Protein 5MW8 (pdb70)

Radius of gyration: 21.68 Å; Cα contacts (8 Å, |Δi|>4): 718; chains: 1; bounding box: 50×46×66 Å

InterPro domains:
  IPR009286 Inositol-pentakisphosphate 2-kinase [PF06090] (13-455)
  IPR009286 Inositol-pentakisphosphate 2-kinase [PTHR14456] (4-467)
  IPR043001 Inositol-pentakisphosphate 2-kinase, N-terminal lobe [G3DSA:3.30.200.110] (2-126)

Foldseek 3Di:
DADLVQWAWQDDDQFWGWIAGPPAQKIWIFGWAAPPDDLVVVQLLLVLLLLCQVFAVCQLQNVQQAWFADKDFADLVSLVSNQVVHVVVDDPVSVRIGTPRPNRITTMTGRLQAVVFKKKKKKFQLFAQAQADAPLDPFVLSQAAPLQQLLQVVCCVVVLFVDRFLADSLLCQFLDLVSLLVNVVSCQVGVRPGIWMHINSHTDGDSDQQSVCVVQCCPQCVPDDDHSVRSVSQVSNVVSVLQLDFPPQDDDGLAPDDRDDDSDHPSNCNGHRPGGSSNSLNRLLCLQNQPLSGLVVLLVLLVVVCVVPVVCCVVVQQVDPCHNVVNVLLSPSDPDDPPDNSVSSSSLSSNQSSVQSSRKMKMKMWTADCDFDDGSGTIDMDIHIGRRNGHHSVCSVVSVVVSVVSSVVSVVVD

Structure (mmCIF, N/CA/C/O backbone):
data_5MW8
#
_entry.id   5MW8
#
_cell.length_a   60.162
_cell.length_b   71.495
_cell.length_c   61.197
_cell.angle_alpha   90.00
_cell.angle_beta   111.37
_cell.angle_gamma   90.00
#
_symmetry.space_group_name_H-M   'P 1 21 1'
#
loop_
_entity.id
_entity.type
_entity.pdbx_description
1 polymer 'Inositol-pentakisphosphate 2-kinase'
2 non-polymer "ADENOSINE-5'-TRIPHOSPHATE"
3 non-polymer MYO-INOSITOL-(1,3,4,5,6)-PENTAKISPHOSPHATE
4 non-polymer 'ZINC ION'
5 non-polymer 'MAGNESIUM ION'
6 non-polymer 'ACETATE ION'
7 water water
#
loop_
_atom_site.group_PDB
_atom_site.id
_atom_site.type_symbol
_atom_site.label_atom_id
_atom_site.label_alt_id
_atom_site.label_comp_id
_atom_site.label_asym_id
_atom_site.label_entity_id
_atom_site.label_seq_id
_atom_site.pdbx_PDB_ins_code
_atom_site.Cartn_x
_atom_site.Cartn_y
_atom_site.Cartn_z
_atom_site.occupancy
_atom_site.B_iso_or_equiv
_atom_site.auth_seq_id
_atom_site.auth_comp_id
_atom_site.auth_asym_id
_atom_site.auth_atom_id
_atom_site.pdbx_PDB_model_num
ATOM 1 N N . LYS A 1 8 ? -21.175 -1.951 31.686 1.00 89.41 5 LYS A N 1
ATOM 2 C CA . LYS A 1 8 ? -21.430 -0.512 31.354 1.00 90.10 5 LYS A CA 1
ATOM 3 C C . LYS A 1 8 ? -20.142 0.312 31.404 1.00 90.88 5 LYS A C 1
ATOM 4 O O . LYS A 1 8 ? -19.172 -0.071 32.067 1.00 88.54 5 LYS A O 1
ATOM 10 N N . MET A 1 9 ? -20.162 1.451 30.713 1.00 91.83 6 MET A N 1
ATOM 11 C CA . MET A 1 9 ? -18.963 2.257 30.455 1.00 93.03 6 MET A CA 1
ATOM 12 C C . MET A 1 9 ? -18.809 3.404 31.458 1.00 91.38 6 MET A C 1
ATOM 13 O O . MET A 1 9 ? -19.773 4.118 31.739 1.00 89.63 6 MET A O 1
ATOM 18 N N . ASP A 1 10 ? -17.586 3.578 31.968 1.00 91.63 7 ASP A N 1
ATOM 19 C CA . ASP A 1 10 ? -17.259 4.598 32.968 1.00 93.88 7 ASP A CA 1
ATOM 20 C C . ASP A 1 10 ? -16.113 5.473 32.450 1.00 93.86 7 ASP A C 1
ATOM 21 O O . ASP A 1 10 ? -15.067 4.951 32.070 1.00 93.12 7 ASP A O 1
ATOM 26 N N . GLU A 1 11 ? -16.319 6.792 32.446 1.00 95.87 8 GLU A N 1
ATOM 27 C CA . GLU A 1 11 ? -15.327 7.763 31.938 1.00 98.61 8 GLU A CA 1
ATOM 28 C C . GLU A 1 11 ? -13.932 7.659 32.571 1.00 97.62 8 GLU A C 1
ATOM 29 O O . GLU A 1 11 ? -12.925 7.818 31.880 1.00 94.95 8 GLU A O 1
ATOM 35 N N . ASN A 1 12 ? -13.889 7.391 33.877 1.00 99.22 9 ASN A N 1
ATOM 36 C CA . ASN A 1 12 ? -12.642 7.387 34.655 1.00 99.23 9 ASN A CA 1
ATOM 37 C C . ASN A 1 12 ? -11.910 6.041 34.683 1.00 97.41 9 ASN A C 1
ATOM 38 O O . ASN A 1 12 ? -10.807 5.957 35.229 1.00 98.27 9 ASN A O 1
ATOM 43 N N . GLU A 1 13 ? -12.510 5.003 34.099 1.00 95.21 10 GLU A N 1
ATOM 44 C CA . GLU A 1 13 ? -11.898 3.668 34.050 1.00 93.95 10 GLU A CA 1
ATOM 45 C C . GLU A 1 13 ? -10.963 3.507 32.835 1.00 90.13 10 GLU A C 1
ATOM 46 O O . GLU A 1 13 ? -10.138 2.587 32.808 1.00 88.64 10 GLU A O 1
ATOM 52 N N . TRP A 1 14 ? -11.102 4.402 31.850 1.00 85.41 11 TRP A N 1
ATOM 53 C CA . TRP A 1 14 ? -10.239 4.449 30.663 1.00 80.61 11 TRP A CA 1
ATOM 54 C C . TRP A 1 14 ? -9.230 5.593 30.750 1.00 76.76 11 TRP A C 1
ATOM 55 O O . TRP A 1 14 ? -9.563 6.687 31.207 1.00 76.89 11 TRP A O 1
ATOM 66 N N . SER A 1 15 ? -8.011 5.334 30.283 1.00 72.61 12 SER A N 1
ATOM 67 C CA . SER A 1 15 ? -6.912 6.296 30.330 1.00 69.65 12 SER A CA 1
ATOM 68 C C . SER A 1 15 ? -6.287 6.452 28.945 1.00 68.14 12 SER A C 1
ATOM 69 O O . SER A 1 15 ? -6.282 5.509 28.157 1.00 69.54 12 SER A O 1
ATOM 72 N N . TYR A 1 16 ? -5.764 7.645 28.660 1.00 65.68 13 TYR A N 1
ATOM 73 C CA . TYR A 1 16 ? -5.043 7.931 27.408 1.00 61.97 13 TYR A CA 1
ATOM 74 C C . TYR A 1 16 ? -3.834 7.014 27.269 1.00 61.00 13 TYR A C 1
ATOM 75 O O . TYR A 1 16 ? -3.082 6.819 28.231 1.00 59.10 13 TYR A O 1
ATOM 84 N N . HIS A 1 17 ? -3.664 6.445 26.077 1.00 59.88 14 HIS A N 1
ATOM 85 C CA . HIS A 1 17 ? -2.534 5.565 25.798 1.00 58.85 14 HIS A CA 1
ATOM 86 C C . HIS A 1 17 ? -1.634 6.129 24.699 1.00 56.53 14 HIS A C 1
ATOM 87 O O . HIS A 1 17 ? -0.427 6.264 24.900 1.00 57.62 14 HIS A O 1
ATOM 94 N N . GLY A 1 18 ? -2.209 6.458 23.547 1.00 53.49 15 GLY A N 1
ATOM 95 C CA . GLY A 1 18 ? -1.436 7.085 22.480 1.00 52.00 15 GLY A CA 1
ATOM 96 C C . GLY A 1 18 ? -2.245 7.481 21.263 1.00 50.95 15 GLY A C 1
ATOM 97 O O . GLY A 1 18 ? -3.458 7.263 21.212 1.00 49.57 15 GLY A O 1
ATOM 98 N N . GLU A 1 19 ? -1.557 8.075 20.288 1.00 50.76 16 GLU A N 1
ATOM 99 C CA . GLU A 1 19 ? -2.155 8.436 19.000 1.00 51.14 16 GLU A CA 1
ATOM 100 C C . GLU A 1 19 ? -1.110 8.641 17.891 1.00 50.37 16 GLU A C 1
ATOM 101 O O . GLU A 1 19 ? 0.051 8.955 18.166 1.00 49.42 16 GLU A O 1
ATOM 107 N N . GLY A 1 20 ? -1.540 8.417 16.649 1.00 49.81 17 GLY A N 1
ATOM 108 C CA . GLY A 1 20 ? -0.867 8.927 15.452 1.00 49.42 17 GLY A CA 1
ATOM 109 C C . GLY A 1 20 ? -1.685 10.108 14.975 1.00 50.18 17 GLY A C 1
ATOM 110 O O . GLY A 1 20 ? -2.236 10.833 15.808 1.00 51.89 17 GLY A O 1
ATOM 111 N N . ASN A 1 21 ? -1.784 10.312 13.658 1.00 49.43 18 ASN A N 1
ATOM 112 C CA . ASN A 1 21 ? -2.684 11.359 13.120 1.00 49.61 18 ASN A CA 1
ATOM 113 C C . ASN A 1 21 ? -3.962 10.839 12.459 1.00 49.33 18 ASN A C 1
ATOM 114 O O . ASN A 1 21 ? -4.753 11.639 11.974 1.00 50.49 18 ASN A O 1
ATOM 119 N N . LYS A 1 22 ? -4.170 9.522 12.440 1.00 51.04 19 LYS A N 1
ATOM 120 C CA . LYS A 1 22 ? -5.459 8.949 12.027 1.00 53.09 19 LYS A CA 1
ATOM 121 C C . LYS A 1 22 ? -6.338 8.539 13.204 1.00 54.11 19 LYS A C 1
ATOM 122 O O . LYS A 1 22 ? -7.561 8.692 13.132 1.00 54.67 19 LYS A O 1
ATOM 128 N N . SER A 1 23 ? -5.732 8.010 14.269 1.00 54.49 20 SER A N 1
ATOM 129 C CA . SER A 1 23 ? -6.497 7.455 15.384 1.00 55.67 20 SER A CA 1
ATOM 130 C C . SER A 1 23 ? -5.897 7.752 16.755 1.00 56.43 20 SER A C 1
ATOM 131 O O . SER A 1 23 ? -4.727 8.117 16.873 1.00 56.92 20 SER A O 1
ATOM 134 N N . LEU A 1 24 ? -6.737 7.590 17.778 1.00 57.33 21 LEU A N 1
ATOM 135 C CA . LEU A 1 24 ? -6.372 7.775 19.184 1.00 57.99 21 LEU A CA 1
ATOM 136 C C . LEU A 1 24 ? -6.740 6.511 19.953 1.00 58.36 21 LEU A C 1
ATOM 137 O O . LEU A 1 24 ? -7.782 5.904 19.690 1.00 57.66 21 LEU A O 1
ATOM 142 N N . VAL A 1 25 ? -5.897 6.145 20.917 1.00 58.99 22 VAL A N 1
ATOM 143 C CA . VAL A 1 25 ? -6.073 4.925 21.700 1.00 60.74 22 VAL A CA 1
ATOM 144 C C . VAL A 1 25 ? -6.175 5.243 23.189 1.00 62.99 22 VAL A C 1
ATOM 145 O O . VAL A 1 25 ? -5.381 6.021 23.723 1.00 63.08 22 VAL A O 1
ATOM 149 N N . VAL A 1 26 ? -7.159 4.622 23.841 1.00 65.38 23 VAL A N 1
ATOM 150 C CA . VAL A 1 26 ? -7.359 4.730 25.287 1.00 66.43 23 VAL A CA 1
ATOM 151 C C . VAL A 1 26 ? -7.388 3.330 25.905 1.00 68.68 23 VAL A C 1
ATOM 152 O O . VAL A 1 26 ? -8.098 2.445 25.420 1.00 69.74 23 VAL A O 1
ATOM 156 N N . ALA A 1 27 ? -6.605 3.139 26.965 1.00 70.57 24 ALA A N 1
ATOM 157 C CA . ALA A 1 27 ? -6.451 1.839 27.617 1.00 72.09 24 ALA A CA 1
ATOM 158 C C . ALA A 1 27 ? -7.290 1.776 28.889 1.00 73.85 24 ALA A C 1
ATOM 159 O O . ALA A 1 27 ? -7.371 2.754 29.633 1.00 74.52 24 ALA A O 1
ATOM 161 N N . HIS A 1 28 ? -7.901 0.620 29.132 1.00 76.34 25 HIS A N 1
ATOM 162 C CA . HIS A 1 28 ? -8.731 0.394 30.312 1.00 79.40 25 HIS A CA 1
ATOM 163 C C . HIS A 1 28 ? -7.857 -0.105 31.457 1.00 80.73 25 HIS A C 1
ATOM 164 O O . HIS A 1 28 ? -7.096 -1.053 31.276 1.00 79.68 25 HIS A O 1
ATOM 171 N N . ALA A 1 29 ? -7.983 0.515 32.629 1.00 82.55 26 ALA A N 1
ATOM 172 C CA . ALA A 1 29 ? -7.126 0.196 33.783 1.00 84.50 26 ALA A CA 1
ATOM 173 C C . ALA A 1 29 ? -7.250 -1.251 34.284 1.00 85.83 26 ALA A C 1
ATOM 174 O O . ALA A 1 29 ? -6.245 -1.853 34.670 1.00 83.79 26 ALA A O 1
ATOM 176 N N . GLN A 1 30 ? -8.468 -1.801 34.265 1.00 88.69 27 GLN A N 1
ATOM 177 C CA . GLN A 1 30 ? -8.736 -3.159 34.777 1.00 90.24 27 GLN A CA 1
ATOM 178 C C . GLN A 1 30 ? -8.501 -4.245 33.706 1.00 88.90 27 GLN A C 1
ATOM 179 O O . GLN A 1 30 ? -7.416 -4.834 33.669 1.00 85.86 27 GLN A O 1
ATOM 185 N N . ARG A 1 31 ? -9.506 -4.525 32.866 1.00 88.55 28 ARG A N 1
ATOM 186 C CA . ARG A 1 31 ? -9.356 -5.400 31.683 1.00 87.86 28 ARG A CA 1
ATOM 187 C C . ARG A 1 31 ? -8.184 -5.031 30.765 1.00 85.99 28 ARG A C 1
ATOM 188 O O . ARG A 1 31 ? -7.742 -3.878 30.717 1.00 84.87 28 ARG A O 1
ATOM 196 N N . CYS A 1 32 ? -7.721 -6.033 30.019 1.00 82.58 29 CYS A N 1
ATOM 197 C CA . CYS A 1 32 ? -6.605 -5.897 29.089 1.00 79.49 29 CYS A CA 1
ATOM 198 C C . CYS A 1 32 ? -7.136 -5.649 27.669 1.00 74.73 29 CYS A C 1
ATOM 199 O O . CYS A 1 32 ? -6.984 -6.481 26.770 1.00 73.42 29 CYS A O 1
ATOM 202 N N . VAL A 1 33 ? -7.775 -4.494 27.491 1.00 70.82 30 VAL A N 1
ATOM 203 C CA . VAL A 1 33 ? -8.304 -4.060 26.192 1.00 67.67 30 VAL A CA 1
ATOM 204 C C . VAL A 1 33 ? -8.134 -2.551 26.017 1.00 64.68 30 VAL A C 1
ATOM 205 O O . VAL A 1 33 ? -8.051 -1.803 26.997 1.00 63.95 30 VAL A O 1
ATOM 209 N N . VAL A 1 34 ? -8.079 -2.127 24.757 1.00 61.20 31 VAL A N 1
ATOM 210 C CA . VAL A 1 34 ? -8.001 -0.712 24.393 1.00 59.06 31 VAL A CA 1
ATOM 211 C C . VAL A 1 34 ? -9.115 -0.414 23.402 1.00 57.30 31 VAL A C 1
ATOM 212 O O . VAL A 1 34 ? -9.613 -1.328 22.743 1.00 56.95 31 VAL A O 1
ATOM 216 N N . LEU A 1 35 ? -9.509 0.854 23.313 1.00 56.45 32 LEU A N 1
ATOM 217 C CA . LEU A 1 35 ? -10.424 1.314 22.268 1.00 57.40 32 LEU A CA 1
ATOM 218 C C . LEU A 1 35 ? -9.720 2.308 21.345 1.00 59.10 32 LEU A C 1
ATOM 219 O O . LEU A 1 35 ? -9.175 3.315 21.805 1.00 58.90 32 LEU A O 1
ATOM 224 N N . ARG A 1 36 ? -9.744 2.005 20.045 1.00 60.38 33 ARG A N 1
ATOM 225 C CA . ARG A 1 36 ? -9.127 2.829 19.011 1.00 59.68 33 ARG A CA 1
ATOM 226 C C . ARG A 1 36 ? -10.220 3.661 18.340 1.00 58.92 33 ARG A C 1
ATOM 227 O O . ARG A 1 36 ? -11.137 3.110 17.726 1.00 57.14 33 ARG A O 1
ATOM 235 N N . PHE A 1 37 ? -10.126 4.983 18.485 1.00 59.97 34 PHE A N 1
ATOM 236 C CA . PHE A 1 37 ? -11.086 5.928 17.905 1.00 61.23 34 PHE A CA 1
ATOM 237 C C . PHE A 1 37 ? -10.463 6.644 16.721 1.00 61.31 34 PHE A C 1
ATOM 238 O O . PHE A 1 37 ? -9.273 6.938 16.742 1.00 62.16 34 PHE A O 1
ATOM 246 N N . LEU A 1 38 ? -11.274 6.956 15.713 1.00 60.99 35 LEU A N 1
ATOM 247 C CA . LEU A 1 38 ? -10.825 7.785 14.587 1.00 60.32 35 LEU A CA 1
ATOM 248 C C . LEU A 1 38 ? -10.692 9.245 15.002 1.00 60.40 35 LEU A C 1
ATOM 249 O O . LEU A 1 38 ? -11.192 9.647 16.051 1.00 61.58 35 LEU A O 1
ATOM 254 N N . LYS A 1 39 ? -10.005 10.023 14.171 1.00 61.29 36 LYS A N 1
ATOM 255 C CA . LYS A 1 39 ? -9.829 11.460 14.384 1.00 62.11 36 LYS A CA 1
ATOM 256 C C . LYS A 1 39 ? -10.182 12.223 13.118 1.00 63.84 36 LYS A C 1
ATOM 257 O O . LYS A 1 39 ? -9.868 11.774 12.015 1.00 64.41 36 LYS A O 1
ATOM 263 N N . PHE A 1 40 ? -10.838 13.371 13.290 1.00 66.50 37 PHE A N 1
ATOM 264 C CA . PHE A 1 40 ? -11.195 14.262 12.184 1.00 69.23 37 PHE A CA 1
ATOM 265 C C . PHE A 1 40 ? -10.951 15.712 12.597 1.00 72.31 37 PHE A C 1
ATOM 266 O O . PHE A 1 40 ? -10.991 16.021 13.789 1.00 71.76 37 PHE A O 1
ATOM 274 N N . PRO A 1 41 ? -10.686 16.607 11.622 1.00 77.30 38 PRO A N 1
ATOM 275 C CA . PRO A 1 41 ? -10.681 18.045 11.936 1.00 80.58 38 PRO A CA 1
ATOM 276 C C . PRO A 1 41 ? -12.068 18.585 12.352 1.00 83.30 38 PRO A C 1
ATOM 277 O O . PRO A 1 41 ? -13.070 17.875 12.187 1.00 82.95 38 PRO A O 1
ATOM 281 N N . PRO A 1 42 ? -12.130 19.830 12.887 1.00 85.36 39 PRO A N 1
ATOM 282 C CA . PRO A 1 42 ? -13.428 20.447 13.229 1.00 85.11 39 PRO A CA 1
ATOM 283 C C . PRO A 1 42 ? -14.414 20.485 12.048 1.00 85.20 39 PRO A C 1
ATOM 284 O O . PRO A 1 42 ? -15.613 20.274 12.244 1.00 83.93 39 PRO A O 1
ATOM 288 N N . ASN A 1 43 ? -13.902 20.743 10.843 1.00 86.17 40 ASN A N 1
ATOM 289 C CA . ASN A 1 43 ? -14.683 20.615 9.607 1.00 86.59 40 ASN A CA 1
ATOM 290 C C . ASN A 1 43 ? -14.976 19.147 9.305 1.00 85.06 40 ASN A C 1
ATOM 291 O O . ASN A 1 43 ? -16.089 18.788 8.926 1.00 84.31 40 ASN A O 1
ATOM 296 N N . LYS A 1 46 ? -17.578 13.307 8.488 1.00 82.57 43 LYS A N 1
ATOM 297 C CA . LYS A 1 46 ? -18.126 12.123 7.833 1.00 83.59 43 LYS A CA 1
ATOM 298 C C . LYS A 1 46 ? -19.448 11.688 8.469 1.00 83.06 43 LYS A C 1
ATOM 299 O O . LYS A 1 46 ? -19.793 12.114 9.572 1.00 82.52 43 LYS A O 1
ATOM 305 N N . THR A 1 47 ? -20.173 10.827 7.757 1.00 82.57 44 THR A N 1
ATOM 306 C CA . THR A 1 47 ? -21.440 10.260 8.229 1.00 81.03 44 THR A CA 1
ATOM 307 C C . THR A 1 47 ? -21.158 9.096 9.177 1.00 81.97 44 THR A C 1
ATOM 308 O O . THR A 1 47 ? -20.068 8.521 9.155 1.00 83.94 44 THR A O 1
ATOM 312 N N . SER A 1 48 ? -22.135 8.767 10.019 1.00 83.05 45 SER A N 1
ATOM 313 C CA . SER A 1 48 ? -22.042 7.616 10.930 1.00 84.07 45 SER A CA 1
ATOM 314 C C . SER A 1 48 ? -21.846 6.286 10.190 1.00 82.02 45 SER A C 1
ATOM 315 O O . SER A 1 48 ? -21.070 5.433 10.628 1.00 79.59 45 SER A O 1
ATOM 318 N N . GLU A 1 49 ? -22.562 6.125 9.079 1.00 81.03 46 GLU A N 1
ATOM 319 C CA . GLU A 1 49 ? -22.436 4.955 8.205 1.00 81.35 46 GLU A CA 1
ATOM 320 C C . GLU A 1 49 ? -21.053 4.838 7.555 1.00 77.36 46 GLU A C 1
ATOM 321 O O . GLU A 1 49 ? -20.500 3.739 7.472 1.00 76.39 46 GLU A O 1
ATOM 327 N N . GLU A 1 50 ? -20.516 5.965 7.084 1.00 72.65 47 GLU A N 1
ATOM 328 C CA . GLU A 1 50 ? -19.172 6.013 6.487 1.00 69.92 47 GLU A CA 1
ATOM 329 C C . GLU A 1 50 ? -18.093 5.517 7.456 1.00 67.07 47 GLU A C 1
ATOM 330 O O . GLU A 1 50 ? -17.201 4.768 7.066 1.00 66.30 47 GLU A O 1
ATOM 336 N N . ILE A 1 51 ? -18.197 5.935 8.714 1.00 64.86 48 ILE A N 1
ATOM 337 C CA . ILE A 1 51 ? -17.263 5.527 9.770 1.00 64.30 48 ILE A CA 1
ATOM 338 C C . ILE A 1 51 ? -17.365 4.029 10.083 1.00 63.12 48 ILE A C 1
ATOM 339 O O . ILE A 1 51 ? -16.343 3.364 10.270 1.00 62.48 48 ILE A O 1
ATOM 344 N N . LEU A 1 52 ? -18.593 3.516 10.144 1.00 62.37 49 LEU A N 1
ATOM 345 C CA . LEU A 1 52 ? -18.846 2.097 10.412 1.00 62.04 49 LEU A CA 1
ATOM 346 C C . LEU A 1 52 ? -18.182 1.187 9.384 1.00 59.65 49 LEU A C 1
ATOM 347 O O . LEU A 1 52 ? -17.545 0.201 9.748 1.00 59.49 49 LEU A O 1
ATOM 352 N N . GLN A 1 53 ? -18.353 1.522 8.108 1.00 57.28 50 GLN A N 1
ATOM 353 C CA . GLN A 1 53 ? -17.723 0.782 7.016 1.00 55.88 50 GLN A CA 1
ATOM 354 C C . GLN A 1 53 ? -16.210 0.941 7.078 1.00 53.89 50 GLN A C 1
ATOM 355 O O . GLN A 1 53 ? -15.481 -0.044 6.980 1.00 53.63 50 GLN A O 1
ATOM 361 N N . HIS A 1 54 ? -15.756 2.183 7.252 1.00 52.03 51 HIS A N 1
ATOM 362 C CA . HIS A 1 54 ? -14.330 2.505 7.360 1.00 50.74 51 HIS A CA 1
ATOM 363 C C . HIS A 1 54 ? -13.653 1.688 8.452 1.00 49.05 51 HIS A C 1
ATOM 364 O O . HIS A 1 54 ? -12.585 1.131 8.235 1.00 48.54 51 HIS A O 1
ATOM 371 N N . LEU A 1 55 ? -14.279 1.630 9.622 1.00 48.25 52 LEU A N 1
ATOM 372 C CA . LEU A 1 55 ? -13.771 0.818 10.731 1.00 47.76 52 LEU A CA 1
ATOM 373 C C . LEU A 1 55 ? -13.849 -0.678 10.435 1.00 46.20 52 LEU A C 1
ATOM 374 O O . LEU A 1 55 ? -12.927 -1.425 10.761 1.00 44.77 52 LEU A O 1
ATOM 379 N N . GLN A 1 56 ? -14.944 -1.104 9.813 1.00 46.04 53 GLN A N 1
ATOM 380 C CA . GLN A 1 56 ? -15.133 -2.509 9.449 1.00 46.35 53 GLN A CA 1
ATOM 381 C C . GLN A 1 56 ? -14.171 -2.960 8.344 1.00 44.05 53 GLN A C 1
ATOM 382 O O . GLN A 1 56 ? -13.782 -4.127 8.300 1.00 43.66 53 GLN A O 1
ATOM 388 N N . ASN A 1 57 ? -13.797 -2.037 7.459 1.00 41.90 54 ASN A N 1
ATOM 389 C CA . ASN A 1 57 ? -12.763 -2.290 6.453 1.00 40.67 54 ASN A CA 1
ATOM 390 C C . ASN A 1 57 ? -11.387 -2.581 7.045 1.00 40.59 54 ASN A C 1
ATOM 391 O O . ASN A 1 57 ? -10.607 -3.344 6.469 1.00 41.18 54 ASN A O 1
ATOM 396 N N . ILE A 1 58 ? -11.094 -1.976 8.191 1.00 40.69 55 ILE A N 1
ATOM 397 C CA . ILE A 1 58 ? -9.810 -2.176 8.865 1.00 41.08 55 ILE A CA 1
ATOM 398 C C . ILE A 1 58 ? -9.728 -3.606 9.409 1.00 41.49 55 ILE A C 1
ATOM 399 O O . ILE A 1 58 ? -8.652 -4.213 9.407 1.00 41.70 55 ILE A O 1
ATOM 404 N N . VAL A 1 59 ? -10.871 -4.134 9.853 1.00 41.69 56 VAL A N 1
ATOM 405 C CA . VAL A 1 59 ? -10.956 -5.493 10.394 1.00 41.85 56 VAL A CA 1
ATOM 406 C C . VAL A 1 59 ? -10.908 -6.513 9.261 1.00 41.20 56 VAL A C 1
ATOM 407 O O . VAL A 1 59 ? -10.182 -7.504 9.357 1.00 42.01 56 VAL A O 1
ATOM 411 N N . ASP A 1 60 ? -11.690 -6.272 8.206 1.00 40.59 57 ASP A N 1
ATOM 412 C CA . ASP A 1 60 ? -11.677 -7.122 7.003 1.00 40.51 57 ASP A CA 1
ATOM 413 C C . ASP A 1 60 ? -10.277 -7.222 6.400 1.00 38.91 57 ASP A C 1
ATOM 414 O O . ASP A 1 60 ? -9.797 -8.319 6.121 1.00 39.13 57 ASP A O 1
ATOM 419 N N . PHE A 1 61 ? -9.631 -6.073 6.210 1.00 36.73 58 PHE A N 1
ATOM 420 C CA . PHE A 1 61 ? -8.267 -6.034 5.694 1.00 35.12 58 PHE A CA 1
ATOM 421 C C . PHE A 1 61 ? -7.287 -6.783 6.599 1.00 34.95 58 PHE A C 1
ATOM 422 O O . PHE A 1 61 ? -6.390 -7.468 6.113 1.00 34.64 58 PHE A O 1
ATOM 430 N N . GLY A 1 62 ? -7.467 -6.654 7.910 1.00 35.27 59 GLY A N 1
ATOM 431 C CA . GLY A 1 62 ? -6.653 -7.384 8.878 1.00 35.89 59 GLY A CA 1
ATOM 432 C C . GLY A 1 62 ? -6.824 -8.892 8.793 1.00 36.63 59 GLY A C 1
ATOM 433 O O . GLY A 1 62 ? -5.832 -9.624 8.719 1.00 36.34 59 GLY A O 1
ATOM 434 N N . LYS A 1 63 ? -8.081 -9.346 8.795 1.00 37.13 60 LYS A N 1
ATOM 435 C CA . LYS A 1 63 ? -8.420 -10.779 8.704 1.00 37.06 60 LYS A CA 1
ATOM 436 C C . LYS A 1 63 ? -8.028 -11.395 7.365 1.00 35.60 60 LYS A C 1
ATOM 437 O O . LYS A 1 63 ? -7.356 -12.419 7.322 1.00 35.54 60 LYS A O 1
ATOM 443 N N . ASN A 1 64 ? -8.464 -10.762 6.280 1.00 34.63 61 ASN A N 1
ATOM 444 C CA . ASN A 1 64 ? -8.412 -11.354 4.942 1.00 34.41 61 ASN A CA 1
ATOM 445 C C . ASN A 1 64 ? -7.135 -11.100 4.137 1.00 33.89 61 ASN A C 1
ATOM 446 O O . ASN A 1 64 ? -6.942 -11.732 3.098 1.00 33.45 61 ASN A O 1
ATOM 451 N N . VAL A 1 65 ? -6.283 -10.178 4.586 1.00 33.32 62 VAL A N 1
ATOM 452 C CA . VAL A 1 65 ? -5.045 -9.857 3.860 1.00 33.99 62 VAL A CA 1
ATOM 453 C C . VAL A 1 65 ? -3.783 -9.991 4.717 1.00 34.77 62 VAL A C 1
ATOM 454 O O . VAL A 1 65 ? -2.829 -10.670 4.325 1.00 33.73 62 VAL A O 1
ATOM 458 N N . MET A 1 66 ? -3.772 -9.327 5.868 1.00 35.82 63 MET A N 1
ATOM 459 C CA . MET A 1 66 ? -2.563 -9.230 6.684 1.00 36.61 63 MET A CA 1
ATOM 460 C C . MET A 1 66 ? -2.252 -10.485 7.492 1.00 37.84 63 MET A C 1
ATOM 461 O O . MET A 1 66 ? -1.079 -10.782 7.714 1.00 38.39 63 MET A O 1
ATOM 466 N N . LYS A 1 67 ? -3.277 -11.224 7.919 1.00 39.72 64 LYS A N 1
ATOM 467 C CA . LYS A 1 67 ? -3.066 -12.538 8.551 1.00 41.35 64 LYS A CA 1
ATOM 468 C C . LYS A 1 67 ? -2.406 -13.554 7.611 1.00 43.01 64 LYS A C 1
ATOM 469 O O . LYS A 1 67 ? -1.679 -14.431 8.077 1.00 42.43 64 LYS A O 1
ATOM 475 N N . ASP A 1 68 ? -2.659 -13.437 6.304 1.00 45.83 65 ASP A N 1
ATOM 476 C CA . ASP A 1 68 ? -1.956 -14.248 5.295 1.00 48.04 65 ASP A CA 1
ATOM 477 C C . ASP A 1 68 ? -0.494 -13.857 5.133 1.00 46.31 65 ASP A C 1
ATOM 478 O O . ASP A 1 68 ? 0.385 -14.717 5.181 1.00 48.29 65 ASP A O 1
ATOM 483 N N . PHE A 1 69 ? -0.245 -12.568 4.911 1.00 43.07 66 PHE A N 1
ATOM 484 C CA . PHE A 1 69 ? 1.110 -12.086 4.661 1.00 41.36 66 PHE A CA 1
ATOM 485 C C . PHE A 1 69 ? 2.011 -12.166 5.887 1.00 40.76 66 PHE A C 1
ATOM 486 O O . PHE A 1 69 ? 3.205 -12.431 5.753 1.00 40.14 66 PHE A O 1
ATOM 494 N N . LEU A 1 70 ? 1.444 -11.936 7.069 1.00 40.52 67 LEU A N 1
ATOM 495 C CA . LEU A 1 70 ? 2.233 -11.828 8.298 1.00 40.83 67 LEU A CA 1
ATOM 496 C C . LEU A 1 70 ? 2.012 -12.941 9.333 1.00 42.23 67 LEU A C 1
ATOM 497 O O . LEU A 1 70 ? 2.843 -13.111 10.213 1.00 41.52 67 LEU A O 1
ATOM 502 N N . GLY A 1 71 ? 0.923 -13.701 9.227 1.00 44.42 68 GLY A N 1
ATOM 503 C CA . GLY A 1 71 ? 0.663 -14.831 10.129 1.00 46.33 68 GLY A CA 1
ATOM 504 C C . GLY A 1 71 ? -0.440 -14.552 11.134 1.00 48.01 68 GLY A C 1
ATOM 505 O O . GLY A 1 71 ? -0.573 -13.430 11.626 1.00 45.83 68 GLY A O 1
ATOM 506 N N . GLU A 1 72 ? -1.201 -15.599 11.457 1.00 51.71 69 GLU A N 1
ATOM 507 C CA . GLU A 1 72 ? -2.413 -15.501 12.288 1.00 55.28 69 GLU A CA 1
ATOM 508 C C . GLU A 1 72 ? -2.115 -14.991 13.694 1.00 56.28 69 GLU A C 1
ATOM 509 O O . GLU A 1 72 ? -2.823 -14.128 14.213 1.00 56.32 69 GLU A O 1
ATOM 515 N N . ASN A 1 73 ? -1.071 -15.552 14.301 1.00 57.91 70 ASN A N 1
ATOM 516 C CA . ASN A 1 73 ? -0.689 -15.222 15.675 1.00 59.57 70 ASN A CA 1
ATOM 517 C C . ASN A 1 73 ? -0.035 -13.850 15.828 1.00 58.73 70 ASN A C 1
ATOM 518 O O . ASN A 1 73 ? -0.134 -13.245 16.896 1.00 60.45 70 ASN A O 1
ATOM 523 N N . TYR A 1 74 ? 0.629 -13.363 14.776 1.00 57.14 71 TYR A N 1
ATOM 524 C CA . TYR A 1 74 ? 1.260 -12.035 14.803 1.00 54.63 71 TYR A CA 1
ATOM 525 C C . TYR A 1 74 ? 0.301 -10.839 14.598 1.00 52.49 71 TYR A C 1
ATOM 526 O O . TYR A 1 74 ? 0.710 -9.704 14.826 1.00 51.51 71 TYR A O 1
ATOM 535 N N . VAL A 1 75 ? -0.946 -11.078 14.180 1.00 51.45 72 VAL A N 1
ATOM 536 C CA . VAL A 1 75 ? -1.916 -9.993 13.924 1.00 51.58 72 VAL A CA 1
ATOM 537 C C . VAL A 1 75 ? -3.170 -10.133 14.794 1.00 51.77 72 VAL A C 1
ATOM 538 O O . VAL A 1 75 ? -3.714 -11.226 14.930 1.00 51.26 72 VAL A O 1
ATOM 542 N N . HIS A 1 76 ? -3.620 -9.012 15.368 1.00 53.25 73 HIS A N 1
ATOM 543 C CA . HIS A 1 76 ? -4.822 -8.959 16.213 1.00 54.21 73 HIS A CA 1
ATOM 544 C C . HIS A 1 76 ? -5.648 -7.724 15.849 1.00 55.46 73 HIS A C 1
ATOM 545 O O . HIS A 1 76 ? -5.269 -6.599 16.178 1.00 56.85 73 HIS A O 1
ATOM 552 N N . CYS A 1 77 ? -6.765 -7.939 15.161 1.00 57.02 74 CYS A N 1
ATOM 553 C CA . CYS A 1 77 ? -7.658 -6.858 14.745 1.00 59.00 74 CYS A CA 1
ATOM 554 C C . CYS A 1 77 ? -9.056 -7.149 15.275 1.00 60.94 74 CYS A C 1
ATOM 555 O O . CYS A 1 77 ? -9.938 -7.607 14.543 1.00 62.95 74 CYS A O 1
ATOM 558 N N . GLY A 1 78 ? -9.239 -6.887 16.567 1.00 62.98 75 GLY A N 1
ATOM 559 C CA . GLY A 1 78 ? -10.503 -7.143 17.251 1.00 63.70 75 GLY A CA 1
ATOM 560 C C . GLY A 1 78 ? -11.660 -6.333 16.690 1.00 64.58 75 GLY A C 1
ATOM 561 O O . GLY A 1 78 ? -11.466 -5.245 16.143 1.00 65.43 75 GLY A O 1
ATOM 562 N N . GLU A 1 79 ? -12.861 -6.884 16.841 1.00 64.74 76 GLU A N 1
ATOM 563 C CA . GLU A 1 79 ? -14.091 -6.365 16.223 1.00 64.76 76 GLU A CA 1
ATOM 564 C C . GLU A 1 79 ? -14.442 -4.899 16.517 1.00 63.26 76 GLU A C 1
ATOM 565 O O . GLU A 1 79 ? -13.933 -4.289 17.462 1.00 61.25 76 GLU A O 1
ATOM 571 N N . VAL A 1 80 ? -15.334 -4.365 15.686 1.00 62.84 77 VAL A N 1
ATOM 572 C CA . VAL A 1 80 ? -15.864 -3.012 15.834 1.00 62.63 77 VAL A CA 1
ATOM 573 C C . VAL A 1 80 ? -16.948 -3.038 16.908 1.00 63.87 77 VAL A C 1
ATOM 574 O O . VAL A 1 80 ? -17.771 -3.960 16.938 1.00 63.74 77 VAL A O 1
ATOM 578 N N . VAL A 1 81 ? -16.951 -2.018 17.769 1.00 65.67 78 VAL A N 1
ATOM 579 C CA . VAL A 1 81 ? -17.874 -1.936 18.910 1.00 66.03 78 VAL A CA 1
ATOM 580 C C . VAL A 1 81 ? -18.586 -0.584 18.956 1.00 68.26 78 VAL A C 1
ATOM 581 O O . VAL A 1 81 ? -18.028 0.434 18.538 1.00 67.45 78 VAL A O 1
ATOM 585 N N . GLN A 1 82 ? -19.818 -0.592 19.468 1.00 72.22 79 GLN A N 1
ATOM 586 C CA . GLN A 1 82 ? -20.632 0.619 19.616 1.00 73.89 79 GLN A CA 1
ATOM 587 C C . GLN A 1 82 ? -20.686 1.053 21.077 1.00 75.58 79 GLN A C 1
ATOM 588 O O . GLN A 1 82 ? -20.607 0.221 21.985 1.00 75.27 79 GLN A O 1
ATOM 594 N N . LEU A 1 83 ? -20.827 2.360 21.286 1.00 78.53 80 LEU A N 1
ATOM 595 C CA . LEU A 1 83 ? -20.848 2.957 22.621 1.00 81.00 80 LEU A CA 1
ATOM 596 C C . LEU A 1 83 ? -21.950 4.017 22.725 1.00 81.79 80 LEU A C 1
ATOM 597 O O . LEU A 1 83 ? -22.431 4.513 21.699 1.00 79.77 80 LEU A O 1
ATOM 602 N N . PRO A 1 84 ? -22.357 4.365 23.964 1.00 83.64 81 PRO A N 1
ATOM 603 C CA . PRO A 1 84 ? -23.234 5.526 24.138 1.00 83.87 81 PRO A CA 1
ATOM 604 C C . PRO A 1 84 ? -22.500 6.845 23.852 1.00 83.77 81 PRO A C 1
ATOM 605 O O . PRO A 1 84 ? -21.329 6.996 24.209 1.00 83.18 81 PRO A O 1
ATOM 609 N N . LEU A 1 85 ? -23.199 7.782 23.216 1.00 82.71 82 LEU A N 1
ATOM 610 C CA . LEU A 1 85 ? -22.611 9.057 22.789 1.00 82.71 82 LEU A CA 1
ATOM 611 C C . LEU A 1 85 ? -22.216 9.990 23.938 1.00 83.30 82 LEU A C 1
ATOM 612 O O . LEU A 1 85 ? -21.373 10.870 23.748 1.00 82.82 82 LEU A O 1
ATOM 617 N N . GLU A 1 86 ? -22.828 9.812 25.111 1.00 84.99 83 GLU A N 1
ATOM 618 C CA . GLU A 1 86 ? -22.452 10.582 26.302 1.00 87.45 83 GLU A CA 1
ATOM 619 C C . GLU A 1 86 ? -21.064 10.148 26.777 1.00 86.89 83 GLU A C 1
ATOM 620 O O . GLU A 1 86 ? -20.210 10.994 27.028 1.00 86.56 83 GLU A O 1
ATOM 626 N N . PHE A 1 87 ? -20.853 8.834 26.879 1.00 86.43 84 PHE A N 1
ATOM 627 C CA . PHE A 1 87 ? -19.560 8.255 27.289 1.00 87.09 84 PHE A CA 1
ATOM 628 C C . PHE A 1 87 ? -18.370 8.723 26.442 1.00 86.97 84 PHE A C 1
ATOM 629 O O . PHE A 1 87 ? -17.281 8.954 26.978 1.00 85.18 84 PHE A O 1
ATOM 637 N N . VAL A 1 88 ? -18.581 8.861 25.132 1.00 86.42 85 VAL A N 1
ATOM 638 C CA . VAL A 1 88 ? -17.520 9.304 24.221 1.00 86.44 85 VAL A CA 1
ATOM 639 C C . VAL A 1 88 ? -17.198 10.780 24.476 1.00 85.66 85 VAL A C 1
ATOM 640 O O . VAL A 1 88 ? -16.024 11.149 24.568 1.00 83.12 85 VAL A O 1
ATOM 644 N N . LYS A 1 89 ? -18.242 11.608 24.583 1.00 86.33 86 LYS A N 1
ATOM 645 C CA . LYS A 1 89 ? -18.095 13.022 24.980 1.00 86.45 86 LYS A CA 1
ATOM 646 C C . LYS A 1 89 ? -17.388 13.139 26.331 1.00 85.04 86 LYS A C 1
ATOM 647 O O . LYS A 1 89 ? -16.366 13.812 26.443 1.00 83.99 86 LYS A O 1
ATOM 653 N N . GLN A 1 90 ? -17.942 12.460 27.335 1.00 85.14 87 GLN A N 1
ATOM 654 C CA . GLN A 1 90 ? -17.394 12.427 28.708 1.00 85.67 87 GLN A CA 1
ATOM 655 C C . GLN A 1 90 ? -15.896 12.087 28.725 1.00 83.13 87 GLN A C 1
ATOM 656 O O . GLN A 1 90 ? -15.104 12.742 29.410 1.00 81.37 87 GLN A O 1
ATOM 662 N N . LEU A 1 91 ? -15.529 11.065 27.955 1.00 81.27 88 LEU A N 1
ATOM 663 C CA . LEU A 1 91 ? -14.137 10.626 27.817 1.00 79.14 88 LEU A CA 1
ATOM 664 C C . LEU A 1 91 ? -13.260 11.656 27.104 1.00 76.40 88 LEU A C 1
ATOM 665 O O . LEU A 1 91 ? -12.123 11.894 27.515 1.00 74.51 88 LEU A O 1
ATOM 670 N N . CYS A 1 92 ? -13.791 12.246 26.034 1.00 75.35 89 CYS A N 1
ATOM 671 C CA . CYS A 1 92 ? -13.045 13.191 25.195 1.00 75.56 89 CYS A CA 1
ATOM 672 C C . CYS A 1 92 ? -12.491 14.368 25.991 1.00 75.50 89 CYS A C 1
ATOM 673 O O . CYS A 1 92 ? -11.289 14.641 25.946 1.00 74.85 89 CYS A O 1
ATOM 676 N N . LEU A 1 93 ? -13.375 15.048 26.721 1.00 76.80 90 LEU A N 1
ATOM 677 C CA . LEU A 1 93 ? -12.985 16.222 27.529 1.00 78.31 90 LEU A CA 1
ATOM 678 C C . LEU A 1 93 ? -11.959 15.894 28.624 1.00 76.58 90 LEU A C 1
ATOM 679 O O . LEU A 1 93 ? -11.009 16.653 28.826 1.00 74.73 90 LEU A O 1
ATOM 684 N N . LYS A 1 94 ? -12.153 14.765 29.307 1.00 76.16 91 LYS A N 1
ATOM 685 C CA . LYS A 1 94 ? -11.229 14.287 30.350 1.00 76.89 91 LYS A CA 1
ATOM 686 C C . LYS A 1 94 ? -9.780 14.175 29.861 1.00 77.70 91 LYS A C 1
ATOM 687 O O . LYS A 1 94 ? -8.845 14.550 30.573 1.00 77.80 91 LYS A O 1
ATOM 693 N N . ILE A 1 95 ? -9.617 13.665 28.642 1.00 77.69 92 ILE A N 1
ATOM 694 C CA . ILE A 1 95 ? -8.310 13.276 28.102 1.00 75.54 92 ILE A CA 1
ATOM 695 C C . ILE A 1 95 ? -7.580 14.417 27.366 1.00 72.61 92 ILE A C 1
ATOM 696 O O . ILE A 1 95 ? -6.360 14.365 27.227 1.00 71.56 92 ILE A O 1
ATOM 701 N N . GLN A 1 96 ? -8.302 15.457 26.946 1.00 70.51 93 GLN A N 1
ATOM 702 C CA . GLN A 1 96 ? -7.717 16.566 26.166 1.00 70.48 93 GLN A CA 1
ATOM 703 C C . GLN A 1 96 ? -6.366 17.099 26.683 1.00 70.89 93 GLN A C 1
ATOM 704 O O . GLN A 1 96 ? -5.490 17.433 25.885 1.00 70.99 93 GLN A O 1
ATOM 710 N N . CYS A 1 97 ? -6.204 17.177 28.003 1.00 72.11 94 CYS A N 1
ATOM 711 C CA . CYS A 1 97 ? -4.945 17.629 28.614 1.00 72.61 94 CYS A CA 1
ATOM 712 C C . CYS A 1 97 ? -3.770 16.668 28.388 1.00 73.26 94 CYS A C 1
ATOM 713 O O . CYS A 1 97 ? -2.621 17.108 28.299 1.00 74.52 94 CYS A O 1
ATOM 716 N N . GLU A 1 98 ? -4.061 15.367 28.314 1.00 72.46 95 GLU A N 1
ATOM 717 C CA . GLU A 1 98 ? -3.039 14.330 28.086 1.00 71.54 95 GLU A CA 1
ATOM 718 C C . GLU A 1 98 ? -2.383 14.405 26.705 1.00 69.16 95 GLU A C 1
ATOM 719 O O . GLU A 1 98 ? -1.187 14.129 26.572 1.00 66.76 95 GLU A O 1
ATOM 725 N N . ARG A 1 99 ? -3.173 14.767 25.693 1.00 68.32 96 ARG A N 1
ATOM 726 C CA . ARG A 1 99 ? -2.719 14.783 24.297 1.00 67.55 96 ARG A CA 1
ATOM 727 C C . ARG A 1 99 ? -1.606 15.819 24.088 1.00 68.69 96 ARG A C 1
ATOM 728 O O . ARG A 1 99 ? -1.686 16.917 24.645 1.00 70.77 96 ARG A O 1
ATOM 736 N N . PRO A 1 100 ? -0.568 15.478 23.289 1.00 68.64 97 PRO A N 1
ATOM 737 C CA . PRO A 1 100 ? 0.467 16.467 22.978 1.00 68.84 97 PRO A CA 1
ATOM 738 C C . PRO A 1 100 ? -0.087 17.553 22.060 1.00 70.44 97 PRO A C 1
ATOM 739 O O . PRO A 1 100 ? -0.968 17.278 21.243 1.00 71.99 97 PRO A O 1
ATOM 743 N N . GLU A 1 101 ? 0.431 18.769 22.200 1.00 71.82 98 GLU A N 1
ATOM 744 C CA . GLU A 1 101 ? -0.176 19.949 21.573 1.00 73.98 98 GLU A CA 1
ATOM 745 C C . GLU A 1 101 ? -0.157 19.924 20.034 1.00 72.75 98 GLU A C 1
ATOM 746 O O . GLU A 1 101 ? -1.046 20.498 19.400 1.00 72.40 98 GLU A O 1
ATOM 752 N N . SER A 1 102 ? 0.830 19.246 19.444 1.00 70.55 99 SER A N 1
ATOM 753 C CA . SER A 1 102 ? 0.932 19.128 17.981 1.00 68.29 99 SER A CA 1
ATOM 754 C C . SER A 1 102 ? -0.221 18.334 17.346 1.00 66.36 99 SER A C 1
ATOM 755 O O . SER A 1 102 ? -0.696 18.691 16.267 1.00 67.38 99 SER A O 1
ATOM 758 N N . ARG A 1 103 ? -0.675 17.278 18.019 1.00 64.25 100 ARG A N 1
ATOM 759 C CA . ARG A 1 103 ? -1.770 16.437 17.511 1.00 64.56 100 ARG A CA 1
ATOM 760 C C . ARG A 1 103 ? -3.158 17.078 17.611 1.00 68.88 100 ARG A C 1
ATOM 761 O O . ARG A 1 103 ? -4.092 16.617 16.947 1.00 68.79 100 ARG A O 1
ATOM 769 N N . CYS A 1 104 ? -3.297 18.131 18.423 1.00 73.79 101 CYS A N 1
ATOM 770 C CA . CYS A 1 104 ? -4.613 18.704 18.763 1.00 76.47 101 CYS A CA 1
ATOM 771 C C . CYS A 1 104 ? -5.346 19.470 17.646 1.00 77.95 101 CYS A C 1
ATOM 772 O O . CYS A 1 104 ? -6.453 19.965 17.874 1.00 76.51 101 CYS A O 1
ATOM 775 N N . ASP A 1 105 ? -4.741 19.572 16.460 1.00 81.02 102 ASP A N 1
ATOM 776 C CA . ASP A 1 105 ? -5.429 20.102 15.274 1.00 82.78 102 ASP A CA 1
ATOM 777 C C . ASP A 1 105 ? -6.633 19.239 14.908 1.00 81.90 102 ASP A C 1
ATOM 778 O O . ASP A 1 105 ? -7.722 19.760 14.661 1.00 83.36 102 ASP A O 1
ATOM 783 N N . LYS A 1 106 ? -6.425 17.923 14.877 1.00 80.96 103 LYS A N 1
ATOM 784 C CA . LYS A 1 106 ? -7.506 16.959 14.658 1.00 80.24 103 LYS A CA 1
ATOM 785 C C . LYS A 1 106 ? -8.203 16.632 15.981 1.00 79.41 103 LYS A C 1
ATOM 786 O O . LYS A 1 106 ? -7.544 16.380 16.991 1.00 77.46 103 LYS A O 1
ATOM 792 N N . ASP A 1 107 ? -9.535 16.643 15.961 1.00 80.71 104 ASP A N 1
ATOM 793 C CA . ASP A 1 107 ? -10.355 16.314 17.130 1.00 82.59 104 ASP A CA 1
ATOM 794 C C . ASP A 1 107 ? -10.769 14.848 17.096 1.00 83.69 104 ASP A C 1
ATOM 795 O O . ASP A 1 107 ? -10.630 14.176 16.074 1.00 84.12 104 ASP A O 1
ATOM 800 N N . LEU A 1 108 ? -11.294 14.370 18.220 1.00 84.74 105 LEU A N 1
ATOM 801 C CA . LEU A 1 108 ? -11.699 12.971 18.368 1.00 85.14 105 LEU A CA 1
ATOM 802 C C . LEU A 1 108 ? -13.054 12.697 17.711 1.00 86.12 105 LEU A C 1
ATOM 803 O O . LEU A 1 108 ? -13.907 13.584 17.634 1.00 85.55 105 LEU A O 1
ATOM 808 N N . ASP A 1 109 ? -13.233 11.460 17.246 1.00 89.16 106 ASP A N 1
ATOM 809 C CA . ASP A 1 109 ? -14.517 10.973 16.718 1.00 90.78 106 ASP A CA 1
ATOM 810 C C . ASP A 1 109 ? -15.539 10.875 17.856 1.00 91.05 106 ASP A C 1
ATOM 811 O O . ASP A 1 109 ? -15.630 9.857 18.551 1.00 90.70 106 ASP A O 1
ATOM 816 N N . THR A 1 110 ? -16.297 11.952 18.030 1.00 91.75 107 THR A N 1
ATOM 817 C CA . THR A 1 110 ? -17.249 12.079 19.130 1.00 93.74 107 THR A CA 1
ATOM 818 C C . THR A 1 110 ? -18.720 11.875 18.710 1.00 95.00 107 THR A C 1
ATOM 819 O O . THR A 1 110 ? -19.541 11.472 19.535 1.00 95.36 107 THR A O 1
ATOM 823 N N . PHE A 1 111 ? -19.038 12.121 17.438 1.00 96.10 108 PHE A N 1
ATOM 824 C CA . PHE A 1 111 ? -20.425 12.115 16.951 1.00 98.77 108 PHE A CA 1
ATOM 825 C C . PHE A 1 111 ? -20.953 10.738 16.522 1.00 96.74 108 PHE A C 1
ATOM 826 O O . PHE A 1 111 ? -22.165 10.513 16.544 1.00 100.09 108 PHE A O 1
ATOM 834 N N . SER A 1 112 ? -20.064 9.824 16.135 1.00 93.13 109 SER A N 1
ATOM 835 C CA . SER A 1 112 ? -20.478 8.535 15.561 1.00 90.09 109 SER A CA 1
ATOM 836 C C . SER A 1 112 ? -20.945 7.521 16.605 1.00 85.57 109 SER A C 1
ATOM 837 O O . SER A 1 112 ? -21.956 6.846 16.410 1.00 83.74 109 SER A O 1
ATOM 840 N N . GLY A 1 113 ? -20.187 7.405 17.694 1.00 81.98 110 GLY A N 1
ATOM 841 C CA . GLY A 1 113 ? -20.438 6.399 18.726 1.00 78.45 110 GLY A CA 1
ATOM 842 C C . GLY A 1 113 ? -19.859 5.025 18.422 1.00 74.79 110 GLY A C 1
ATOM 843 O O . GLY A 1 113 ? -20.218 4.052 19.086 1.00 74.63 110 GLY A O 1
ATOM 844 N N . TYR A 1 114 ? -18.968 4.942 17.428 1.00 71.59 111 TYR A N 1
ATOM 845 C CA . TYR A 1 114 ? -18.281 3.696 17.073 1.00 68.60 111 TYR A CA 1
ATOM 846 C C . TYR A 1 114 ? -16.788 3.785 17.381 1.00 65.83 111 TYR A C 1
ATOM 847 O O . TYR A 1 114 ? -16.184 4.861 17.324 1.00 65.80 111 TYR A O 1
ATOM 856 N N . ALA A 1 115 ? -16.208 2.633 17.702 1.00 62.87 112 ALA A N 1
ATOM 857 C CA . ALA A 1 115 ? -14.765 2.491 17.888 1.00 61.06 112 ALA A CA 1
ATOM 858 C C . ALA A 1 115 ? -14.361 1.038 17.678 1.00 59.23 112 ALA A C 1
ATOM 859 O O . ALA A 1 115 ? -15.216 0.164 17.540 1.00 59.08 112 ALA A O 1
ATOM 861 N N . MET A 1 116 ? -13.058 0.790 17.658 1.00 58.49 113 MET A N 1
ATOM 862 C CA . MET A 1 116 ? -12.521 -0.550 17.446 1.00 58.38 113 MET A CA 1
ATOM 863 C C . MET A 1 116 ? -11.910 -1.028 18.757 1.00 56.43 113 MET A C 1
ATOM 864 O O . MET A 1 116 ? -11.068 -0.337 19.330 1.00 55.68 113 MET A O 1
ATOM 869 N N . CYS A 1 117 ? -12.344 -2.196 19.234 1.00 54.71 114 CYS A N 1
ATOM 870 C CA . CYS A 1 117 ? -11.828 -2.776 20.476 1.00 53.06 114 CYS A CA 1
ATOM 871 C C . CYS A 1 117 ? -10.742 -3.802 20.165 1.00 51.46 114 CYS A C 1
ATOM 872 O O . CYS A 1 117 ? -11.010 -4.804 19.494 1.00 50.04 114 CYS A O 1
ATOM 875 N N . LEU A 1 118 ? -9.526 -3.542 20.650 1.00 49.84 115 LEU A N 1
ATOM 876 C CA . LEU A 1 118 ? -8.388 -4.436 20.451 1.00 49.51 115 LEU A CA 1
ATOM 877 C C . LEU A 1 118 ? -7.799 -4.865 21.785 1.00 50.06 115 LEU A C 1
ATOM 878 O O . LEU A 1 118 ? -7.974 -4.167 22.786 1.00 49.88 115 LEU A O 1
ATOM 883 N N . PRO A 1 119 ? -7.083 -6.009 21.803 1.00 50.78 116 PRO A N 1
ATOM 884 C CA . PRO A 1 119 ? -6.344 -6.384 23.006 1.00 51.62 116 PRO A CA 1
ATOM 885 C C . PRO A 1 119 ? -5.175 -5.435 23.276 1.00 52.45 116 PRO A C 1
ATOM 886 O O . PRO A 1 119 ? -4.468 -5.050 22.339 1.00 52.49 116 PRO A O 1
ATOM 890 N N . ASN A 1 120 ? -4.988 -5.059 24.542 1.00 52.68 117 ASN A N 1
ATOM 891 C CA . ASN A 1 120 ? -3.866 -4.218 24.935 1.00 53.18 117 ASN A CA 1
ATOM 892 C C . ASN A 1 120 ? -2.588 -5.039 24.875 1.00 53.07 117 ASN A C 1
ATOM 893 O O . ASN A 1 120 ? -2.383 -5.943 25.681 1.00 53.59 117 ASN A O 1
ATOM 898 N N . LEU A 1 121 ? -1.733 -4.707 23.915 1.00 54.09 118 LEU A N 1
ATOM 899 C CA . LEU A 1 121 ? -0.483 -5.430 23.696 1.00 55.48 118 LEU A CA 1
ATOM 900 C C . LEU A 1 121 ? 0.649 -5.006 24.652 1.00 58.42 118 LEU A C 1
ATOM 901 O O . LEU A 1 121 ? 1.706 -5.642 24.659 1.00 58.60 118 LEU A O 1
ATOM 906 N N . THR A 1 122 ? 0.433 -3.947 25.445 1.00 62.06 119 THR A N 1
ATOM 907 C CA . THR A 1 122 ? 1.387 -3.521 26.486 1.00 64.36 119 THR A CA 1
ATOM 908 C C . THR A 1 122 ? 1.139 -4.120 27.887 1.00 69.47 119 THR A C 1
ATOM 909 O O . THR A 1 122 ? 2.017 -4.018 28.751 1.00 69.56 119 THR A O 1
ATOM 913 N N . ARG A 1 123 ? -0.034 -4.727 28.112 1.00 75.39 120 ARG A N 1
ATOM 914 C CA . ARG A 1 123 ? -0.389 -5.317 29.421 1.00 79.20 120 ARG A CA 1
ATOM 915 C C . ARG A 1 123 ? -0.243 -6.841 29.472 1.00 82.33 120 ARG A C 1
ATOM 916 O O . ARG A 1 123 ? 0.319 -7.367 30.433 1.00 86.48 120 ARG A O 1
ATOM 924 N N . LEU A 1 124 ? -0.765 -7.543 28.466 1.00 84.21 121 LEU A N 1
ATOM 925 C CA . LEU A 1 124 ? -0.592 -9.004 28.348 1.00 85.40 121 LEU A CA 1
ATOM 926 C C . LEU A 1 124 ? -0.611 -9.435 26.885 1.00 84.08 121 LEU A C 1
ATOM 927 O O . LEU A 1 124 ? 0.429 -9.762 26.314 1.00 83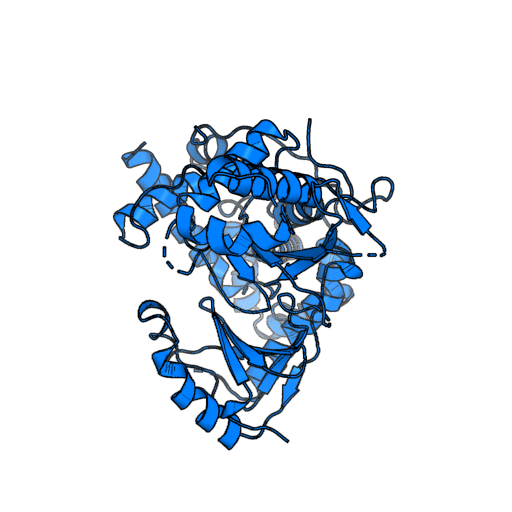.77 121 LEU A O 1
ATOM 932 N N . HIS A 1 132 ? -0.273 -11.261 37.760 1.00 97.42 129 HIS A N 1
ATOM 933 C CA . HIS A 1 132 ? 0.521 -10.659 38.833 1.00 97.76 129 HIS A CA 1
ATOM 934 C C . HIS A 1 132 ? 1.970 -10.332 38.442 1.00 95.33 129 HIS A C 1
ATOM 935 O O . HIS A 1 132 ? 2.591 -9.472 39.071 1.00 94.15 129 HIS A O 1
ATOM 942 N N . ARG A 1 133 ? 2.499 -11.007 37.419 1.00 93.45 130 ARG A N 1
ATOM 943 C CA . ARG A 1 133 ? 3.878 -10.786 36.950 1.00 90.02 130 ARG A CA 1
ATOM 944 C C . ARG A 1 133 ? 4.043 -9.430 36.242 1.00 81.39 130 ARG A C 1
ATOM 945 O O . ARG A 1 133 ? 3.061 -8.866 35.749 1.00 78.07 130 ARG A O 1
ATOM 953 N N . PRO A 1 134 ? 5.286 -8.906 36.186 1.00 74.04 131 PRO A N 1
ATOM 954 C CA . PRO A 1 134 ? 5.532 -7.639 35.487 1.00 71.27 131 PRO A CA 1
ATOM 955 C C . PRO A 1 134 ? 5.626 -7.809 33.965 1.00 68.15 131 PRO A C 1
ATOM 956 O O . PRO A 1 134 ? 5.849 -8.925 33.483 1.00 66.95 131 PRO A O 1
ATOM 960 N N . ILE A 1 135 ? 5.458 -6.706 33.226 1.00 64.07 132 ILE A N 1
ATOM 961 C CA . ILE A 1 135 ? 5.557 -6.713 31.753 1.00 59.96 132 ILE A CA 1
ATOM 962 C C . ILE A 1 135 ? 6.272 -5.471 31.192 1.00 56.33 132 ILE A C 1
ATOM 963 O O . ILE A 1 135 ? 5.968 -4.337 31.565 1.00 55.26 132 ILE A O 1
ATOM 968 N N . LEU A 1 136 ? 7.226 -5.724 30.297 1.00 52.57 133 LEU A N 1
ATOM 969 C CA . LEU A 1 136 ? 7.993 -4.695 29.605 1.00 50.85 133 LEU A CA 1
ATOM 970 C C . LEU A 1 136 ? 7.685 -4.828 28.125 1.00 50.79 133 LEU A C 1
ATOM 971 O O . LEU A 1 136 ? 7.764 -5.930 27.582 1.00 50.55 133 LEU A O 1
ATOM 976 N N . CYS A 1 137 ? 7.355 -3.712 27.472 1.00 50.34 134 CYS A N 1
ATOM 977 C CA . CYS A 1 137 ? 6.972 -3.717 26.057 1.00 49.22 134 CYS A CA 1
ATOM 978 C C . CYS A 1 137 ? 7.690 -2.645 25.248 1.00 46.00 134 CYS A C 1
ATOM 979 O O . CYS A 1 137 ? 7.664 -1.471 25.612 1.00 46.22 134 CYS A O 1
ATOM 982 N N . VAL A 1 138 ? 8.314 -3.068 24.149 1.00 43.04 135 VAL A N 1
ATOM 983 C CA . VAL A 1 138 ? 9.048 -2.185 23.242 1.00 40.77 135 VAL A CA 1
ATOM 984 C C . VAL A 1 138 ? 8.301 -2.089 21.902 1.00 39.25 135 VAL A C 1
ATOM 985 O O . VAL A 1 138 ? 8.131 -3.091 21.210 1.00 37.43 135 VAL A O 1
ATOM 989 N N . GLU A 1 139 ? 7.858 -0.877 21.558 1.00 39.21 136 GLU A N 1
ATOM 990 C CA . GLU A 1 139 ? 7.134 -0.596 20.313 1.00 39.53 136 GLU A CA 1
ATOM 991 C C . GLU A 1 139 ? 8.060 0.114 19.332 1.00 37.80 136 GLU A C 1
ATOM 992 O O . GLU A 1 139 ? 8.676 1.118 19.683 1.00 37.63 136 GLU A O 1
ATOM 998 N N . ILE A 1 140 ? 8.143 -0.407 18.108 1.00 36.25 137 ILE A N 1
ATOM 999 C CA . ILE A 1 140 ? 9.028 0.131 17.073 1.00 34.87 137 ILE A CA 1
ATOM 1000 C C . ILE A 1 140 ? 8.227 0.415 15.813 1.00 33.47 137 ILE A C 1
ATOM 1001 O O . ILE A 1 140 ? 7.354 -0.358 15.447 1.00 33.55 137 ILE A O 1
ATOM 1006 N N . LYS A 1 141 ? 8.541 1.535 15.168 1.00 32.87 138 LYS A N 1
ATOM 1007 C CA . LYS A 1 141 ? 8.023 1.882 13.854 1.00 32.09 138 LYS A CA 1
ATOM 1008 C C . LYS A 1 141 ? 9.239 1.829 12.918 1.00 31.45 138 LYS A C 1
ATOM 1009 O O . LYS A 1 141 ? 9.950 2.826 12.766 1.00 31.10 138 LYS A O 1
ATOM 1015 N N . PRO A 1 142 ? 9.510 0.649 12.319 1.00 30.81 139 PRO A N 1
ATOM 1016 C CA . PRO A 1 142 ? 10.802 0.461 11.636 1.00 30.55 139 PRO A CA 1
ATOM 1017 C C . PRO A 1 142 ? 10.961 1.185 10.297 1.00 30.11 139 PRO A C 1
ATOM 1018 O O . PRO A 1 142 ? 12.094 1.413 9.861 1.00 29.21 139 PRO A O 1
ATOM 1022 N N . LYS A 1 143 ? 9.840 1.517 9.654 1.00 30.06 140 LYS A N 1
ATOM 1023 C CA . LYS A 1 143 ? 9.819 2.139 8.327 1.00 29.99 140 LYS A CA 1
ATOM 1024 C C . LYS A 1 143 ? 10.372 1.214 7.233 1.00 30.18 140 LYS A C 1
ATOM 1025 O O . LYS A 1 143 ? 10.601 0.028 7.487 1.00 30.51 140 LYS A O 1
ATOM 1031 N N . CYS A 1 144 ? 10.524 1.735 6.015 1.00 30.54 141 CYS A N 1
ATOM 1032 C CA . CYS A 1 144 ? 10.852 0.910 4.856 1.00 30.62 141 CYS A CA 1
ATOM 1033 C C . CYS A 1 144 ? 12.244 0.302 4.920 1.00 31.07 141 CYS A C 1
ATOM 1034 O O . CYS A 1 144 ? 13.228 1.020 5.066 1.00 30.88 141 CYS A O 1
ATOM 1037 N N . GLY A 1 145 ? 12.308 -1.018 4.759 1.00 31.94 142 GLY A N 1
ATOM 1038 C CA . GLY A 1 145 ? 13.542 -1.779 4.932 1.00 32.30 142 GLY A CA 1
ATOM 1039 C C . GLY A 1 145 ? 14.411 -1.995 3.712 1.00 32.55 142 GLY A C 1
ATOM 1040 O O . GLY A 1 145 ? 15.410 -2.700 3.810 1.00 33.15 142 GLY A O 1
ATOM 1041 N N . PHE A 1 146 ? 14.050 -1.404 2.573 1.00 32.91 143 PHE A N 1
ATOM 1042 C CA . PHE A 1 146 ? 14.831 -1.554 1.344 1.00 33.78 143 PHE A CA 1
ATOM 1043 C C . PHE A 1 146 ? 14.982 -0.234 0.603 1.00 35.38 143 PHE A C 1
ATOM 1044 O O . PHE A 1 146 ? 14.177 0.681 0.769 1.00 34.82 143 PHE A O 1
ATOM 1052 N N . ILE A 1 147 ? 16.035 -0.160 -0.209 1.00 37.99 144 ILE A N 1
ATOM 1053 C CA . ILE A 1 147 ? 16.304 0.983 -1.078 1.00 39.81 144 ILE A CA 1
ATOM 1054 C C . ILE A 1 147 ? 15.718 0.655 -2.457 1.00 41.14 144 ILE A C 1
ATOM 1055 O O . ILE A 1 147 ? 15.962 -0.436 -2.979 1.00 40.50 144 ILE A O 1
ATOM 1060 N N . PRO A 1 148 ? 14.943 1.592 -3.050 1.00 43.26 145 PRO A N 1
ATOM 1061 C CA . PRO A 1 148 ? 14.234 1.262 -4.282 1.00 45.18 145 PRO A CA 1
ATOM 1062 C C . PRO A 1 148 ? 15.173 0.879 -5.420 1.00 47.85 145 PRO A C 1
ATOM 1063 O O . PRO A 1 148 ? 16.245 1.467 -5.574 1.00 47.52 145 PRO A O 1
ATOM 1067 N N . PHE A 1 149 ? 14.737 -0.103 -6.199 1.00 51.87 146 PHE A N 1
ATOM 1068 C CA . PHE A 1 149 ? 15.551 -0.739 -7.240 1.00 54.96 146 PHE A CA 1
ATOM 1069 C C . PHE A 1 149 ? 15.052 -0.446 -8.657 1.00 55.79 146 PHE A C 1
ATOM 1070 O O . PHE A 1 149 ? 15.751 -0.757 -9.625 1.00 55.28 146 PHE A O 1
ATOM 1078 N N . SER A 1 150 ? 13.877 0.180 -8.777 1.00 56.41 147 SER A N 1
ATOM 1079 C CA . SER A 1 150 ? 13.161 0.260 -10.046 1.00 56.50 147 SER A CA 1
ATOM 1080 C C . SER A 1 150 ? 13.814 1.232 -11.022 1.00 59.21 147 SER A C 1
ATOM 1081 O O . SER A 1 150 ? 14.292 2.296 -10.628 1.00 58.36 147 SER A O 1
ATOM 1084 N N . ASN A 1 151 ? 13.799 0.863 -12.302 1.00 63.49 148 ASN A N 1
ATOM 1085 C CA . ASN A 1 151 ? 14.322 1.724 -13.374 1.00 66.89 148 ASN A CA 1
ATOM 1086 C C . ASN A 1 151 ? 13.445 2.943 -13.707 1.00 66.15 148 ASN A C 1
ATOM 1087 O O . ASN A 1 151 ? 13.857 3.792 -14.502 1.00 66.12 148 ASN A O 1
ATOM 1092 N N . ASP A 1 152 ? 12.254 3.029 -13.108 1.00 65.61 149 ASP A N 1
ATOM 1093 C CA . ASP A 1 152 ? 11.358 4.177 -13.295 1.00 64.53 149 ASP A CA 1
ATOM 1094 C C . ASP A 1 152 ? 11.779 5.429 -12.523 1.00 62.26 149 ASP A C 1
ATOM 1095 O O . ASP A 1 152 ? 11.284 6.517 -12.830 1.00 62.57 149 ASP A O 1
ATOM 1100 N N . VAL A 1 153 ? 12.667 5.293 -11.531 1.00 59.79 150 VAL A N 1
ATOM 1101 C CA . VAL A 1 153 ? 13.069 6.448 -10.717 1.00 58.80 150 VAL A CA 1
ATOM 1102 C C . VAL A 1 153 ? 14.010 7.338 -11.536 1.00 58.16 150 VAL A C 1
ATOM 1103 O O . VAL A 1 153 ? 14.883 6.843 -12.249 1.00 57.01 150 VAL A O 1
ATOM 1107 N N . THR A 1 154 ? 13.802 8.646 -11.435 1.00 58.26 151 THR A N 1
ATOM 1108 C CA . THR A 1 154 ? 14.523 9.636 -12.227 1.00 59.64 151 THR A CA 1
ATOM 1109 C C . THR A 1 154 ? 15.527 10.435 -11.388 1.00 59.41 151 THR A C 1
ATOM 1110 O O . THR A 1 154 ? 16.123 11.390 -11.889 1.00 59.22 151 THR A O 1
ATOM 1114 N N . HIS A 1 155 ? 15.691 10.057 -10.118 1.00 59.30 152 HIS A N 1
ATOM 1115 C CA . HIS A 1 155 ? 16.709 10.622 -9.240 1.00 59.83 152 HIS A CA 1
ATOM 1116 C C . HIS A 1 155 ? 17.642 9.469 -8.869 1.00 59.83 152 HIS A C 1
ATOM 1117 O O . HIS A 1 155 ? 17.191 8.473 -8.298 1.00 61.10 152 HIS A O 1
ATOM 1124 N N . GLU A 1 156 ? 18.930 9.597 -9.198 1.00 58.81 153 GLU A N 1
ATOM 1125 C CA . GLU A 1 156 ? 19.915 8.533 -8.929 1.00 57.67 153 GLU A CA 1
ATOM 1126 C C . GLU A 1 156 ? 20.246 8.383 -7.436 1.00 55.63 153 GLU A C 1
ATOM 1127 O O . GLU A 1 156 ? 20.726 7.331 -7.015 1.00 54.22 153 GLU A O 1
ATOM 1133 N N . MET A 1 157 ? 19.999 9.437 -6.653 1.00 54.84 154 MET A N 1
ATOM 1134 C CA . MET A 1 157 ? 20.154 9.402 -5.185 1.00 54.47 154 MET A CA 1
ATOM 1135 C C . MET A 1 157 ? 19.240 8.397 -4.473 1.00 51.86 154 MET A C 1
ATOM 1136 O O . MET A 1 157 ? 19.605 7.885 -3.410 1.00 50.83 154 MET A O 1
ATOM 1141 N N . LYS A 1 158 ? 18.065 8.126 -5.043 1.00 49.73 155 LYS A N 1
ATOM 1142 C CA . LYS A 1 158 ? 17.129 7.148 -4.467 1.00 47.89 155 LYS A CA 1
ATOM 1143 C C . LYS A 1 158 ? 17.658 5.713 -4.477 1.00 47.62 155 LYS A C 1
ATOM 1144 O O . LYS A 1 158 ? 17.222 4.904 -3.670 1.00 47.85 155 LYS A O 1
ATOM 1150 N N . HIS A 1 159 ? 18.585 5.405 -5.383 1.00 47.55 156 HIS A N 1
ATOM 1151 C CA . HIS A 1 159 ? 19.274 4.108 -5.396 1.00 47.37 156 HIS A CA 1
ATOM 1152 C C . HIS A 1 159 ? 20.405 3.974 -4.363 1.00 47.05 156 HIS A C 1
ATOM 1153 O O . HIS A 1 159 ? 20.906 2.872 -4.153 1.00 47.21 156 HIS A O 1
ATOM 1160 N N . LYS A 1 160 ? 20.815 5.081 -3.744 1.00 48.20 157 LYS A N 1
ATOM 1161 C CA . LYS A 1 160 ? 21.964 5.111 -2.829 1.00 49.31 157 LYS A CA 1
ATOM 1162 C C . LYS A 1 160 ? 21.577 5.213 -1.353 1.00 47.69 157 LYS A C 1
ATOM 1163 O O . LYS A 1 160 ? 22.124 4.487 -0.518 1.00 48.45 157 LYS A O 1
ATOM 1169 N N . VAL A 1 161 ? 20.654 6.124 -1.044 1.00 45.27 158 VAL A N 1
ATOM 1170 C CA . VAL A 1 161 ? 20.229 6.398 0.330 1.00 43.80 158 VAL A CA 1
ATOM 1171 C C . VAL A 1 161 ? 18.769 5.982 0.531 1.00 42.44 158 VAL A C 1
ATOM 1172 O O . VAL A 1 161 ? 17.950 6.134 -0.375 1.00 42.63 158 VAL A O 1
ATOM 1176 N N . CYS A 1 162 ? 18.444 5.467 1.717 1.00 41.24 159 CYS A N 1
ATOM 1177 C CA . CYS A 1 162 ? 17.071 5.062 2.028 1.00 40.60 159 CYS A CA 1
ATOM 1178 C C . CYS A 1 162 ? 16.161 6.271 2.178 1.00 39.19 159 CYS A C 1
ATOM 1179 O O . CYS A 1 162 ? 16.615 7.388 2.415 1.00 39.43 159 CYS A O 1
ATOM 1182 N N . ARG A 1 163 ? 14.869 6.021 2.013 1.00 38.28 160 ARG A N 1
ATOM 1183 C CA . ARG A 1 163 ? 13.829 7.028 2.201 1.00 37.51 160 ARG A CA 1
ATOM 1184 C C . ARG A 1 163 ? 13.958 7.687 3.573 1.00 36.68 160 ARG A C 1
ATOM 1185 O O . ARG A 1 163 ? 14.040 8.910 3.672 1.00 35.53 160 ARG A O 1
ATOM 1193 N N . TYR A 1 164 ? 13.997 6.862 4.616 1.00 36.17 161 TYR A N 1
ATOM 1194 C CA . TYR A 1 164 ? 14.070 7.344 5.996 1.00 35.99 161 TYR A CA 1
ATOM 1195 C C . TYR A 1 164 ? 15.218 8.334 6.222 1.00 36.41 161 TYR A C 1
ATOM 1196 O O . TYR A 1 164 ? 14.980 9.464 6.644 1.00 36.29 161 TYR A O 1
ATOM 1205 N N . CYS A 1 165 ? 16.447 7.908 5.937 1.00 37.04 162 CYS A N 1
ATOM 1206 C CA . CYS A 1 165 ? 17.632 8.741 6.191 1.00 37.89 162 CYS A CA 1
ATOM 1207 C C . CYS A 1 165 ? 17.632 10.029 5.369 1.00 37.18 162 CYS A C 1
ATOM 1208 O O . CYS A 1 165 ? 18.062 11.073 5.858 1.00 37.00 162 CYS A O 1
ATOM 1211 N N . MET A 1 166 ? 17.145 9.952 4.132 1.00 36.49 163 MET A N 1
ATOM 1212 C CA . MET A 1 166 ? 16.901 11.153 3.325 1.00 36.17 163 MET A CA 1
ATOM 1213 C C . MET A 1 166 ? 15.865 12.070 3.971 1.00 34.68 163 MET A C 1
ATOM 1214 O O . MET A 1 166 ? 16.125 13.258 4.166 1.00 33.91 163 MET A O 1
ATOM 1219 N N . HIS A 1 167 ? 14.705 11.497 4.302 1.00 33.79 164 HIS A N 1
ATOM 1220 C CA . HIS A 1 167 ? 13.572 12.232 4.899 1.00 32.64 164 HIS A CA 1
ATOM 1221 C C . HIS A 1 167 ? 13.974 12.993 6.169 1.00 32.70 164 HIS A C 1
ATOM 1222 O O . HIS A 1 167 ? 13.526 14.115 6.388 1.00 32.28 164 HIS A O 1
ATOM 1229 N N . GLN A 1 168 ? 14.841 12.390 6.980 1.00 33.03 165 GLN A N 1
ATOM 1230 C CA . GLN A 1 168 ? 15.343 13.013 8.217 1.00 33.87 165 GLN A CA 1
ATOM 1231 C C . GLN A 1 168 ? 15.787 14.486 8.087 1.00 34.97 165 GLN A C 1
ATOM 1232 O O . GLN A 1 168 ? 15.522 15.297 8.977 1.00 35.28 165 GLN A O 1
ATOM 1238 N N . HIS A 1 169 ? 16.450 14.825 6.985 1.00 36.71 166 HIS A N 1
ATOM 1239 C CA . HIS A 1 169 ? 16.964 16.187 6.769 1.00 37.69 166 HIS A CA 1
ATOM 1240 C C . HIS A 1 169 ? 15.867 17.245 6.725 1.00 37.08 166 HIS A C 1
ATOM 1241 O O . HIS A 1 169 ? 15.992 18.295 7.356 1.00 37.38 166 HIS A O 1
ATOM 1248 N N . LEU A 1 170 ? 14.803 16.959 5.981 1.00 36.85 167 LEU A N 1
ATOM 1249 C CA . LEU A 1 170 ? 13.661 17.870 5.862 1.00 37.15 167 LEU A CA 1
ATOM 1250 C C . LEU A 1 170 ? 12.860 17.984 7.157 1.00 37.22 167 LEU A C 1
ATOM 1251 O O . LEU A 1 170 ? 12.262 19.023 7.420 1.00 37.53 167 LEU A O 1
ATOM 1256 N N . LYS A 1 171 ? 12.850 16.919 7.953 1.00 37.47 168 LYS A N 1
ATOM 1257 C CA . LYS A 1 171 ? 12.108 16.893 9.215 1.00 38.16 168 LYS A CA 1
ATOM 1258 C C . LYS A 1 171 ? 12.792 17.741 10.282 1.00 37.87 168 LYS A C 1
ATOM 1259 O O . LYS A 1 171 ? 12.122 18.432 11.050 1.00 37.84 168 LYS A O 1
ATOM 1265 N N . VAL A 1 172 ? 14.122 17.686 10.325 1.00 37.97 169 VAL A N 1
ATOM 1266 C CA . VAL A 1 172 ? 14.903 18.498 11.264 1.00 38.51 169 VAL A CA 1
ATOM 1267 C C . VAL A 1 172 ? 14.910 19.966 10.833 1.00 37.80 169 VAL A C 1
ATOM 1268 O O . VAL A 1 172 ? 14.755 20.851 11.675 1.00 37.74 169 VAL A O 1
ATOM 1272 N N . ALA A 1 173 ? 15.076 20.218 9.535 1.00 37.00 170 ALA A N 1
ATOM 1273 C CA . ALA A 1 173 ? 14.995 21.579 8.986 1.00 37.29 170 ALA A CA 1
ATOM 1274 C C . ALA A 1 173 ? 13.618 22.232 9.194 1.00 37.48 170 ALA A C 1
ATOM 1275 O O . ALA A 1 173 ? 13.526 23.445 9.335 1.00 37.62 170 ALA A O 1
ATOM 1277 N N . THR A 1 174 ? 12.567 21.415 9.209 1.00 38.56 171 THR A N 1
ATOM 1278 C CA . THR A 1 174 ? 11.185 21.856 9.462 1.00 39.40 171 THR A CA 1
ATOM 1279 C C . THR A 1 174 ? 10.881 22.086 10.954 1.00 40.08 171 THR A C 1
ATOM 1280 O O . THR A 1 174 ? 9.920 22.781 11.291 1.00 40.33 171 THR A O 1
ATOM 1284 N N . GLY A 1 175 ? 11.690 21.506 11.840 1.00 40.70 172 GLY A N 1
ATOM 1285 C CA . GLY A 1 175 ? 11.464 21.598 13.285 1.00 41.82 172 GLY A CA 1
ATOM 1286 C C . GLY A 1 175 ? 10.490 20.556 13.810 1.00 42.86 172 GLY A C 1
ATOM 1287 O O . GLY A 1 175 ? 9.797 20.792 14.800 1.00 41.78 172 GLY A O 1
ATOM 1288 N N . LYS A 1 176 ? 10.442 19.403 13.140 1.00 44.96 173 LYS A N 1
ATOM 1289 C CA . LYS A 1 176 ? 9.656 18.251 13.583 1.00 46.22 173 LYS A CA 1
ATOM 1290 C C . LYS A 1 176 ? 10.395 17.585 14.741 1.00 46.82 173 LYS A C 1
ATOM 1291 O O . LYS A 1 176 ? 9.792 17.240 15.762 1.00 46.97 173 LYS A O 1
ATOM 1297 N N . TRP A 1 177 ? 11.703 17.399 14.556 1.00 46.83 174 TRP A N 1
ATOM 1298 C CA . TRP A 1 177 ? 12.595 16.851 15.578 1.00 47.55 174 TRP A CA 1
ATOM 1299 C C . TRP A 1 177 ? 13.846 17.720 15.706 1.00 49.22 174 TRP A C 1
ATOM 1300 O O . TRP A 1 177 ? 14.153 18.524 14.815 1.00 48.51 174 TRP A O 1
ATOM 1311 N N . LYS A 1 178 ? 14.566 17.543 16.814 1.00 50.77 175 LYS A N 1
ATOM 1312 C CA . LYS A 1 178 ? 15.714 18.399 17.140 1.00 51.68 175 LYS A CA 1
ATOM 1313 C C . LYS A 1 178 ? 16.990 18.080 16.351 1.00 49.92 175 LYS A C 1
ATOM 1314 O O . LYS A 1 178 ? 17.741 18.997 16.023 1.00 48.66 175 LYS A O 1
ATOM 1320 N N . LYS A 1 179 ? 17.242 16.803 16.059 1.00 49.32 176 LYS A N 1
ATOM 1321 C CA . LYS A 1 179 ? 18.437 16.413 15.291 1.00 48.85 176 LYS A CA 1
ATOM 1322 C C . LYS A 1 179 ? 18.263 15.122 14.494 1.00 44.75 176 LYS A C 1
ATOM 1323 O O . LYS A 1 179 ? 17.344 14.343 14.739 1.00 43.50 176 LYS A O 1
ATOM 1329 N N . ILE A 1 180 ? 19.169 14.913 13.543 1.00 41.56 177 ILE A N 1
ATOM 1330 C CA . ILE A 1 180 ? 19.082 13.796 12.608 1.00 40.26 177 ILE A CA 1
ATOM 1331 C C . ILE A 1 180 ? 19.410 12.485 13.316 1.00 39.09 177 ILE A C 1
ATOM 1332 O O . ILE A 1 180 ? 20.434 12.383 13.989 1.00 38.43 177 ILE A O 1
ATOM 1337 N N . SER A 1 181 ? 18.540 11.489 13.144 1.00 37.67 178 SER A N 1
ATOM 1338 C CA . SER A 1 181 ? 18.751 10.168 13.719 1.00 36.66 178 SER A CA 1
ATOM 1339 C C . SER A 1 181 ? 19.768 9.405 12.889 1.00 37.24 178 SER A C 1
ATOM 1340 O O . SER A 1 181 ? 19.793 9.523 11.661 1.00 37.74 178 SER A O 1
ATOM 1343 N N . LYS A 1 182 ? 20.602 8.625 13.573 1.00 38.00 179 LYS A N 1
ATOM 1344 C CA . LYS A 1 182 ? 21.574 7.748 12.922 1.00 38.87 179 LYS A CA 1
ATOM 1345 C C . LYS A 1 182 ? 20.947 6.409 12.530 1.00 38.09 179 LYS A C 1
ATOM 1346 O O . LYS A 1 182 ? 21.570 5.624 11.812 1.00 38.82 179 LYS A O 1
ATOM 1352 N N . TYR A 1 183 ? 19.735 6.141 13.022 1.00 36.48 180 TYR A N 1
ATOM 1353 C CA . TYR A 1 183 ? 18.978 4.962 12.623 1.00 35.14 180 TYR A CA 1
ATOM 1354 C C . TYR A 1 183 ? 18.785 4.941 11.112 1.00 34.82 180 TYR A C 1
ATOM 1355 O O . TYR A 1 183 ? 18.314 5.914 10.528 1.00 34.51 180 TYR A O 1
ATOM 1364 N N . CYS A 1 184 ? 19.199 3.838 10.499 1.00 35.04 181 CYS A N 1
ATOM 1365 C CA . CYS A 1 184 ? 18.875 3.520 9.119 1.00 35.68 181 CYS A CA 1
ATOM 1366 C C . CYS A 1 184 ? 18.111 2.195 9.150 1.00 35.85 181 CYS A C 1
ATOM 1367 O O . CYS A 1 184 ? 18.588 1.238 9.756 1.00 36.71 181 CYS A O 1
ATOM 1370 N N . PRO A 1 185 ? 16.922 2.130 8.522 1.00 35.93 182 PRO A N 1
ATOM 1371 C CA . PRO A 1 185 ? 16.162 0.869 8.561 1.00 35.84 182 PRO A CA 1
ATOM 1372 C C . PRO A 1 185 ? 16.898 -0.345 7.992 1.00 35.89 182 PRO A C 1
ATOM 1373 O O . PRO A 1 185 ? 16.723 -1.448 8.504 1.00 36.02 182 PRO A O 1
ATOM 1377 N N . LEU A 1 186 ? 17.725 -0.138 6.968 1.00 36.06 183 LEU A N 1
ATOM 1378 C CA . LEU A 1 186 ? 18.505 -1.236 6.377 1.00 36.92 183 LEU A CA 1
ATOM 1379 C C . LEU A 1 186 ? 19.500 -1.902 7.343 1.00 37.31 183 LEU A C 1
ATOM 1380 O O . LEU A 1 186 ? 19.871 -3.055 7.127 1.00 38.38 183 LEU A O 1
ATOM 1385 N N . ASP A 1 187 ? 19.929 -1.188 8.386 1.00 37.08 184 ASP A N 1
ATOM 1386 C CA . ASP A 1 187 ? 20.722 -1.795 9.463 1.00 37.96 184 ASP A CA 1
ATOM 1387 C C . ASP A 1 187 ? 19.875 -2.769 10.287 1.00 37.55 184 ASP A C 1
ATOM 1388 O O . ASP A 1 187 ? 20.321 -3.871 10.606 1.00 37.65 184 ASP A O 1
ATOM 1393 N N . LEU A 1 188 ? 18.656 -2.354 10.621 1.00 37.24 185 LEU A N 1
ATOM 1394 C CA . LEU A 1 188 ? 17.728 -3.191 11.382 1.00 36.95 185 LEU A CA 1
ATOM 1395 C C . LEU A 1 188 ? 17.212 -4.371 10.555 1.00 37.48 185 LEU A C 1
ATOM 1396 O O . LEU A 1 188 ? 17.127 -5.490 11.061 1.00 37.16 185 LEU A O 1
ATOM 1401 N N . TYR A 1 189 ? 16.861 -4.110 9.294 1.00 38.44 186 TYR A N 1
ATOM 1402 C CA . TYR A 1 189 ? 16.358 -5.155 8.382 1.00 38.65 186 TYR A CA 1
ATOM 1403 C C . TYR A 1 189 ? 17.446 -6.082 7.810 1.00 39.33 186 TYR A C 1
ATOM 1404 O O . TYR A 1 189 ? 17.116 -7.049 7.135 1.00 39.11 186 TYR A O 1
ATOM 1413 N N . SER A 1 190 ? 18.726 -5.788 8.039 1.00 40.15 187 SER A N 1
ATOM 1414 C CA . SER A 1 190 ? 19.780 -6.762 7.747 1.00 41.43 187 SER A CA 1
ATOM 1415 C C . SER A 1 190 ? 19.736 -7.863 8.800 1.00 43.12 187 SER A C 1
ATOM 1416 O O . SER A 1 190 ? 19.229 -7.656 9.903 1.00 45.68 187 SER A O 1
ATOM 1419 N N . GLY A 1 191 ? 20.270 -9.030 8.463 1.00 43.88 188 GLY A N 1
ATOM 1420 C CA . GLY A 1 191 ? 20.441 -10.105 9.443 1.00 45.31 188 GLY A CA 1
ATOM 1421 C C . GLY A 1 191 ? 21.518 -9.843 10.488 1.00 45.68 188 GLY A C 1
ATOM 1422 O O . GLY A 1 191 ? 21.455 -10.391 11.588 1.00 45.77 188 GLY A O 1
ATOM 1423 N N . ASN A 1 192 ? 22.496 -9.004 10.136 1.00 46.89 189 ASN A N 1
ATOM 1424 C CA . ASN A 1 192 ? 23.698 -8.755 10.941 1.00 47.34 189 ASN A CA 1
ATOM 1425 C C . ASN A 1 192 ? 23.366 -8.198 12.326 1.00 47.55 189 ASN A C 1
ATOM 1426 O O . ASN A 1 192 ? 22.746 -7.141 12.438 1.00 47.79 189 ASN A O 1
ATOM 1431 N N . LYS A 1 193 ? 23.790 -8.914 13.368 1.00 48.12 190 LYS A N 1
ATOM 1432 C CA . LYS A 1 193 ? 23.543 -8.502 14.760 1.00 49.38 190 LYS A CA 1
ATOM 1433 C C . LYS A 1 193 ? 24.233 -7.186 15.129 1.00 49.06 190 LYS A C 1
ATOM 1434 O O . LYS A 1 193 ? 23.677 -6.395 15.886 1.00 48.69 190 LYS A O 1
ATOM 1440 N N . GLN A 1 194 ? 25.427 -6.957 14.586 1.00 49.11 191 GLN A N 1
ATOM 1441 C CA . GLN A 1 194 ? 26.193 -5.735 14.859 1.00 50.16 191 GLN A CA 1
ATOM 1442 C C . GLN A 1 194 ? 25.525 -4.487 14.254 1.00 48.49 191 GLN A C 1
ATOM 1443 O O . GLN A 1 194 ? 25.514 -3.419 14.877 1.00 47.57 191 GLN A O 1
ATOM 1449 N N . ARG A 1 195 ? 24.974 -4.633 13.046 1.00 45.67 192 ARG A N 1
ATOM 1450 C CA . ARG A 1 195 ? 24.182 -3.573 12.409 1.00 44.03 192 ARG A CA 1
ATOM 1451 C C . ARG A 1 195 ? 22.874 -3.346 13.157 1.00 43.05 192 ARG A C 1
ATOM 1452 O O . ARG A 1 195 ? 22.493 -2.205 13.412 1.00 42.66 192 ARG A O 1
ATOM 1460 N N . MET A 1 196 ? 22.197 -4.439 13.505 1.00 42.22 193 MET A N 1
ATOM 1461 C CA . MET A 1 196 ? 20.962 -4.375 14.293 1.00 42.50 193 MET A CA 1
ATOM 1462 C C . MET A 1 196 ? 21.161 -3.731 15.672 1.00 42.54 193 MET A C 1
ATOM 1463 O O . MET A 1 196 ? 20.267 -3.035 16.154 1.00 42.34 193 MET A O 1
ATOM 1468 N N . HIS A 1 197 ? 22.320 -3.952 16.295 1.00 43.05 194 HIS A N 1
ATOM 1469 C CA . HIS A 1 197 ? 22.642 -3.308 17.580 1.00 43.17 194 HIS A CA 1
ATOM 1470 C C . HIS A 1 197 ? 22.789 -1.798 17.422 1.00 42.73 194 HIS A C 1
ATOM 1471 O O . HIS A 1 197 ? 22.245 -1.028 18.218 1.00 42.20 194 HIS A O 1
ATOM 1478 N N . PHE A 1 198 ? 23.527 -1.387 16.394 1.00 42.77 195 PHE A N 1
ATOM 1479 C CA . PHE A 1 198 ? 23.739 0.031 16.105 1.00 43.32 195 PHE A CA 1
ATOM 1480 C C . PHE A 1 198 ? 22.422 0.768 15.826 1.00 42.46 195 PHE A C 1
ATOM 1481 O O . PHE A 1 198 ? 22.212 1.878 16.318 1.00 42.27 195 PHE A O 1
ATOM 1489 N N . ALA A 1 199 ? 21.541 0.134 15.054 1.00 41.41 196 ALA A N 1
ATOM 1490 C CA . ALA A 1 199 ? 20.217 0.684 14.757 1.00 41.09 196 ALA A CA 1
ATOM 1491 C C . ALA A 1 199 ? 19.383 0.928 16.019 1.00 40.88 196 ALA A C 1
ATOM 1492 O O . ALA A 1 199 ? 18.771 1.987 16.173 1.00 40.53 196 ALA A O 1
ATOM 1494 N N . LEU A 1 200 ? 19.371 -0.052 16.918 1.00 41.17 197 LEU A N 1
ATOM 1495 C CA . LEU A 1 200 ? 18.583 0.040 18.152 1.00 41.24 197 LEU A CA 1
ATOM 1496 C C . LEU A 1 200 ? 19.141 1.061 19.138 1.00 41.65 197 LEU A C 1
ATOM 1497 O O . LEU A 1 200 ? 18.371 1.755 19.798 1.00 41.77 197 LEU A O 1
ATOM 1502 N N . ARG A 1 201 ? 20.466 1.152 19.239 1.00 42.63 198 ARG A N 1
ATOM 1503 C CA . ARG A 1 201 ? 21.105 2.234 19.996 1.00 43.59 198 ARG A CA 1
ATOM 1504 C C . ARG A 1 201 ? 20.703 3.594 19.433 1.00 42.60 198 ARG A C 1
ATOM 1505 O O . ARG A 1 201 ? 20.382 4.511 20.191 1.00 42.76 198 ARG A O 1
ATOM 1513 N N . SER A 1 202 ? 20.722 3.709 18.105 1.00 41.29 199 SER A N 1
ATOM 1514 C CA . SER A 1 202 ? 20.362 4.952 17.423 1.00 40.24 199 SER A CA 1
ATOM 1515 C C . SER A 1 202 ? 18.911 5.358 17.682 1.00 39.63 199 SER A C 1
ATOM 1516 O O . SER A 1 202 ? 18.628 6.542 17.857 1.00 39.78 199 SER A O 1
ATOM 1519 N N . LEU A 1 203 ? 18.005 4.381 17.705 1.00 39.79 200 LEU A N 1
ATOM 1520 C CA . LEU A 1 203 ? 16.607 4.624 18.100 1.00 39.74 200 LEU A CA 1
ATOM 1521 C C . LEU A 1 203 ? 16.499 5.042 19.572 1.00 39.30 200 LEU A C 1
ATOM 1522 O O . LEU A 1 203 ? 15.692 5.902 19.911 1.00 38.60 200 LEU A O 1
ATOM 1527 N N . LEU A 1 204 ? 17.300 4.424 20.436 1.00 39.47 201 LEU A N 1
ATOM 1528 C CA . LEU A 1 204 ? 17.335 4.793 21.854 1.00 40.17 201 LEU A CA 1
ATOM 1529 C C . LEU A 1 204 ? 17.851 6.222 22.075 1.00 41.48 201 LEU A C 1
ATOM 1530 O O . LEU A 1 204 ? 17.350 6.931 22.950 1.00 41.42 201 LEU A O 1
ATOM 1535 N N . GLN A 1 205 ? 18.841 6.635 21.283 1.00 42.82 202 GLN A N 1
ATOM 1536 C CA . GLN A 1 205 ? 19.369 8.005 21.341 1.00 43.91 202 GLN A CA 1
ATOM 1537 C C . GLN A 1 205 ? 18.319 9.025 20.897 1.00 42.66 202 GLN A C 1
ATOM 1538 O O . GLN A 1 205 ? 17.957 9.925 21.655 1.00 42.38 202 GLN A O 1
ATOM 1544 N N . GLU A 1 206 ? 17.826 8.859 19.674 1.00 41.82 203 GLU A N 1
ATOM 1545 C CA . GLU A 1 206 ? 16.884 9.793 19.066 1.00 41.13 203 GLU A CA 1
ATOM 1546 C C . GLU A 1 206 ? 15.614 9.035 18.692 1.00 38.13 203 GLU A C 1
ATOM 1547 O O . GLU A 1 206 ? 15.512 8.484 17.599 1.00 37.48 203 GLU A O 1
ATOM 1553 N N . THR A 1 207 ? 14.652 9.005 19.612 1.00 35.60 204 THR A N 1
ATOM 1554 C CA . THR A 1 207 ? 13.475 8.143 19.478 1.00 34.84 204 THR A CA 1
ATOM 1555 C C . THR A 1 207 ? 12.482 8.622 18.425 1.00 34.19 204 THR A C 1
ATOM 1556 O O . THR A 1 207 ? 11.971 7.810 17.653 1.00 33.64 204 THR A O 1
ATOM 1560 N N . GLN A 1 208 ? 12.206 9.925 18.410 1.00 33.73 205 GLN A N 1
ATOM 1561 C CA . GLN A 1 208 ? 11.239 10.523 17.483 1.00 33.50 205 GLN A CA 1
ATOM 1562 C C . GLN A 1 208 ? 9.878 9.801 17.630 1.00 34.06 205 GLN A C 1
ATOM 1563 O O . GLN A 1 208 ? 9.367 9.717 18.749 1.00 35.02 205 GLN A O 1
ATOM 1569 N N . ASN A 1 209 ? 9.314 9.270 16.542 1.00 34.56 206 ASN A N 1
ATOM 1570 C CA . ASN A 1 209 ? 8.077 8.474 16.588 1.00 34.91 206 ASN A CA 1
ATOM 1571 C C . ASN A 1 209 ? 8.335 7.007 16.243 1.00 35.08 206 ASN A C 1
ATOM 1572 O O . ASN A 1 209 ? 7.404 6.264 15.923 1.00 34.61 206 ASN A O 1
ATOM 1577 N N . ASN A 1 210 ? 9.603 6.607 16.323 1.00 35.80 207 ASN A N 1
ATOM 1578 C CA . ASN A 1 210 ? 10.063 5.292 15.898 1.00 36.27 207 ASN A CA 1
ATOM 1579 C C . ASN A 1 210 ? 10.378 4.331 17.045 1.00 37.49 207 ASN A C 1
ATOM 1580 O O . ASN A 1 210 ? 10.633 3.153 16.789 1.00 38.39 207 ASN A O 1
ATOM 1585 N N . LEU A 1 211 ? 10.377 4.820 18.288 1.00 38.88 208 LEU A N 1
ATOM 1586 C CA . LEU A 1 211 ? 10.581 3.970 19.465 1.00 39.89 208 LEU A CA 1
ATOM 1587 C C . LEU A 1 211 ? 9.774 4.479 20.654 1.00 40.79 208 LEU A C 1
ATOM 1588 O O . LEU A 1 211 ? 9.723 5.678 20.908 1.00 39.70 208 LEU A O 1
ATOM 1593 N N . ARG A 1 212 ? 9.142 3.545 21.361 1.00 43.79 209 ARG A N 1
ATOM 1594 C CA . ARG A 1 212 ? 8.445 3.801 22.625 1.00 46.12 209 ARG A CA 1
ATOM 1595 C C . ARG A 1 212 ? 8.625 2.592 23.537 1.00 45.45 209 ARG A C 1
ATOM 1596 O O . ARG A 1 212 ? 8.656 1.456 23.061 1.00 45.99 209 ARG A O 1
ATOM 1604 N N . ILE A 1 213 ? 8.739 2.834 24.841 1.00 44.42 210 ILE A N 1
ATOM 1605 C CA . ILE A 1 213 ? 8.886 1.749 25.805 1.00 43.92 210 ILE A CA 1
ATOM 1606 C C . ILE A 1 213 ? 7.820 1.880 26.887 1.00 45.15 210 ILE A C 1
ATOM 1607 O O . ILE A 1 213 ? 7.543 2.981 27.365 1.00 44.49 210 ILE A O 1
ATOM 1612 N N . PHE A 1 214 ? 7.227 0.741 27.249 1.00 47.34 211 PHE A N 1
ATOM 1613 C CA . PHE A 1 214 ? 6.154 0.668 28.237 1.00 49.15 211 PHE A CA 1
ATOM 1614 C C . PHE A 1 214 ? 6.514 -0.332 29.337 1.00 51.21 211 PHE A C 1
ATOM 1615 O O . PHE A 1 214 ? 7.103 -1.377 29.055 1.00 51.65 211 PHE A O 1
ATOM 1623 N N . LYS A 1 215 ? 6.147 -0.014 30.578 1.00 52.58 212 LYS A N 1
ATOM 1624 C CA . LYS A 1 215 ? 6.297 -0.940 31.704 1.00 52.81 212 LYS A CA 1
ATOM 1625 C C . LYS A 1 215 ? 4.957 -1.059 32.412 1.00 53.18 212 LYS A C 1
ATOM 1626 O O . LYS A 1 215 ? 4.471 -0.084 32.976 1.00 52.70 212 LYS A O 1
ATOM 1632 N N . ASN A 1 216 ? 4.361 -2.250 32.367 1.00 55.31 213 ASN A N 1
ATOM 1633 C CA . ASN A 1 216 ? 3.031 -2.497 32.936 1.00 57.38 213 ASN A CA 1
ATOM 1634 C C . ASN A 1 216 ? 1.969 -1.536 32.387 1.00 59.36 213 ASN A C 1
ATOM 1635 O O . ASN A 1 216 ? 1.200 -0.936 33.141 1.00 61.16 213 ASN A O 1
ATOM 1640 N N . GLY A 1 217 ? 1.948 -1.397 31.060 1.00 60.72 214 GLY A N 1
ATOM 1641 C CA . GLY A 1 217 ? 0.985 -0.534 30.366 1.00 60.74 214 GLY A CA 1
ATOM 1642 C C . GLY A 1 217 ? 1.160 0.962 30.581 1.00 60.60 214 GLY A C 1
ATOM 1643 O O . GLY A 1 217 ? 0.220 1.732 30.374 1.00 60.93 214 GLY A O 1
ATOM 1644 N N . GLU A 1 218 ? 2.367 1.368 30.974 1.00 60.14 215 GLU A N 1
ATOM 1645 C CA . GLU A 1 218 ? 2.688 2.753 31.307 1.00 60.16 215 GLU A CA 1
ATOM 1646 C C . GLU A 1 218 ? 3.863 3.159 30.432 1.00 56.76 215 GLU A C 1
ATOM 1647 O O . GLU A 1 218 ? 4.891 2.487 30.460 1.00 55.12 215 GLU A O 1
ATOM 1653 N N . LEU A 1 219 ? 3.719 4.239 29.660 1.00 54.44 216 LEU A N 1
ATOM 1654 C CA . LEU A 1 219 ? 4.819 4.737 28.816 1.00 53.37 216 LEU A CA 1
ATOM 1655 C C . LEU A 1 219 ? 5.951 5.262 29.691 1.00 52.10 216 LEU A C 1
ATOM 1656 O O . LEU A 1 219 ? 5.702 6.016 30.630 1.00 52.72 216 LEU A O 1
ATOM 1661 N N . ILE A 1 220 ? 7.184 4.872 29.366 1.00 50.47 217 ILE A N 1
ATOM 1662 C CA . ILE A 1 220 ? 8.353 5.267 30.146 1.00 49.88 217 ILE A CA 1
ATOM 1663 C C . ILE A 1 220 ? 9.538 5.820 29.339 1.00 50.06 217 ILE A C 1
ATOM 1664 O O . ILE A 1 220 ? 10.609 6.022 29.920 1.00 50.67 217 ILE A O 1
ATOM 1669 N N . TYR A 1 221 ? 9.390 6.079 28.035 1.00 50.11 218 TYR A N 1
ATOM 1670 C CA . TYR A 1 221 ? 10.531 6.618 27.271 1.00 50.19 218 TYR A CA 1
ATOM 1671 C C . TYR A 1 221 ? 10.239 7.576 26.092 1.00 53.14 218 TYR A C 1
ATOM 1672 O O . TYR A 1 221 ? 10.360 8.795 26.249 1.00 55.81 218 TYR A O 1
ATOM 1681 N N . GLY A 1 222 ? 9.869 7.047 24.930 1.00 54.75 219 GLY A N 1
ATOM 1682 C CA . GLY A 1 222 ? 9.946 7.818 23.681 1.00 56.48 219 GLY A CA 1
ATOM 1683 C C . GLY A 1 222 ? 8.706 8.579 23.246 1.00 58.83 219 GLY A C 1
ATOM 1684 O O . GLY A 1 222 ? 8.225 8.378 22.127 1.00 59.88 219 GLY A O 1
ATOM 1685 N N . CYS A 1 223 ? 8.222 9.478 24.108 1.00 61.78 220 CYS A N 1
ATOM 1686 C CA . CYS A 1 223 ? 7.039 10.333 23.847 1.00 63.94 220 CYS A CA 1
ATOM 1687 C C . CYS A 1 223 ? 5.952 9.671 22.993 1.00 61.83 220 CYS A C 1
ATOM 1688 O O . CYS A 1 223 ? 4.823 10.148 22.933 1.00 60.53 220 CYS A O 1
ATOM 1691 N N . ASP A 1 232 ? 15.627 10.452 28.689 1.00 66.50 229 ASP A N 1
ATOM 1692 C CA . ASP A 1 232 ? 16.822 10.291 29.508 1.00 65.48 229 ASP A CA 1
ATOM 1693 C C . ASP A 1 232 ? 17.190 8.813 29.636 1.00 62.33 229 ASP A C 1
ATOM 1694 O O . ASP A 1 232 ? 16.378 8.004 30.086 1.00 60.06 229 ASP A O 1
ATOM 1699 N N . LEU A 1 233 ? 18.426 8.484 29.269 1.00 60.33 230 LEU A N 1
ATOM 1700 C CA . LEU A 1 233 ? 18.890 7.094 29.197 1.00 59.76 230 LEU A CA 1
ATOM 1701 C C . LEU A 1 233 ? 19.128 6.473 30.580 1.00 61.04 230 LEU A C 1
ATOM 1702 O O . LEU A 1 233 ? 18.899 5.279 30.776 1.00 60.02 230 LEU A O 1
ATOM 1707 N N . LYS A 1 234 ? 19.598 7.285 31.525 1.00 62.95 231 LYS A N 1
ATOM 1708 C CA . LYS A 1 234 ? 19.794 6.845 32.913 1.00 63.49 231 LYS A CA 1
ATOM 1709 C C . LYS A 1 234 ? 18.469 6.589 33.640 1.00 62.36 231 LYS A C 1
ATOM 1710 O O . LYS A 1 234 ? 18.401 5.704 34.495 1.00 62.40 231 LYS A O 1
ATOM 1716 N N . GLU A 1 235 ? 17.429 7.359 33.309 1.00 60.87 232 GLU A N 1
ATOM 1717 C CA . GLU A 1 235 ? 16.095 7.136 33.880 1.00 60.48 232 GLU A CA 1
ATOM 1718 C C . GLU A 1 235 ? 15.477 5.834 33.376 1.00 58.84 232 GLU A C 1
ATOM 1719 O O . GLU A 1 235 ? 14.739 5.178 34.107 1.00 59.31 232 GLU A O 1
ATOM 1725 N N . LEU A 1 236 ? 15.769 5.472 32.128 1.00 56.28 233 LEU A N 1
ATOM 1726 C CA . LEU A 1 236 ? 15.320 4.197 31.572 1.00 54.70 233 LEU A CA 1
ATOM 1727 C C . LEU A 1 236 ? 15.885 3.027 32.380 1.00 54.68 233 LEU A C 1
ATOM 1728 O O . LEU A 1 236 ? 15.160 2.084 32.706 1.00 53.58 233 LEU A O 1
ATOM 1733 N N . ALA A 1 237 ? 17.171 3.119 32.720 1.00 54.73 234 ALA A N 1
ATOM 1734 C CA . ALA A 1 237 ? 17.854 2.098 33.521 1.00 54.16 234 ALA A CA 1
ATOM 1735 C C . ALA A 1 237 ? 17.192 1.841 34.882 1.00 53.23 234 ALA A C 1
ATOM 1736 O O . ALA A 1 237 ? 17.102 0.693 35.297 1.00 51.38 234 ALA A O 1
ATOM 1738 N N . HIS A 1 238 ? 16.728 2.893 35.565 1.00 54.51 235 HIS A N 1
ATOM 1739 C CA . HIS A 1 238 ? 15.946 2.726 36.808 1.00 56.72 235 HIS A CA 1
ATOM 1740 C C . HIS A 1 238 ? 14.829 1.704 36.599 1.00 57.26 235 HIS A C 1
ATOM 1741 O O . HIS A 1 238 ? 14.711 0.739 37.354 1.00 59.13 235 HIS A O 1
ATOM 1748 N N . HIS A 1 239 ? 14.030 1.927 35.558 1.00 57.26 236 HIS A N 1
ATOM 1749 C CA . HIS A 1 239 ? 12.862 1.090 35.265 1.00 56.85 236 HIS A CA 1
ATOM 1750 C C . HIS A 1 239 ? 13.201 -0.310 34.759 1.00 55.85 236 HIS A C 1
ATOM 1751 O O . HIS A 1 239 ? 12.507 -1.271 35.094 1.00 53.83 236 HIS A O 1
ATOM 1758 N N . LEU A 1 240 ? 14.250 -0.419 33.946 1.00 56.24 237 LEU A N 1
ATOM 1759 C CA . LEU A 1 240 ? 14.617 -1.697 33.330 1.00 56.97 237 LEU A CA 1
ATOM 1760 C C . LEU A 1 240 ? 15.470 -2.617 34.205 1.00 58.33 237 LEU A C 1
ATOM 1761 O O . LEU A 1 240 ? 15.594 -3.800 33.885 1.00 60.41 237 LEU A O 1
ATOM 1766 N N . LYS A 1 241 ? 16.049 -2.103 35.293 1.00 58.92 238 LYS A N 1
ATOM 1767 C CA . LYS A 1 241 ? 16.961 -2.911 36.123 1.00 58.40 238 LYS A CA 1
ATOM 1768 C C . LYS A 1 241 ? 16.260 -4.064 36.859 1.00 59.20 238 LYS A C 1
ATOM 1769 O O . LYS A 1 241 ? 16.801 -5.170 36.891 1.00 59.43 238 LYS A O 1
ATOM 1775 N N . PRO A 1 242 ? 15.064 -3.817 37.448 1.00 61.82 239 PRO A N 1
ATOM 1776 C CA . PRO A 1 242 ? 14.267 -4.913 38.023 1.00 63.33 239 PRO A CA 1
ATOM 1777 C C . PRO A 1 242 ? 14.010 -6.084 37.071 1.00 65.49 239 PRO A C 1
ATOM 1778 O O . PRO A 1 242 ? 13.972 -7.234 37.513 1.00 66.79 239 PRO A O 1
ATOM 1782 N N . PHE A 1 243 ? 13.842 -5.787 35.784 1.00 67.88 240 PHE A N 1
ATOM 1783 C CA . PHE A 1 243 ? 13.619 -6.821 34.768 1.00 68.97 240 PHE A CA 1
ATOM 1784 C C . PHE A 1 243 ? 14.825 -7.719 34.516 1.00 69.34 240 PHE A C 1
ATOM 1785 O O . PHE A 1 243 ? 14.788 -8.907 34.839 1.00 70.80 240 PHE A O 1
ATOM 1793 N N . PHE A 1 244 ? 15.883 -7.149 33.944 1.00 70.15 241 PHE A N 1
ATOM 1794 C CA . PHE A 1 244 ? 17.061 -7.927 33.539 1.00 72.30 241 PHE A CA 1
ATOM 1795 C C . PHE A 1 244 ? 17.939 -8.357 34.722 1.00 71.12 241 PHE A C 1
ATOM 1796 O O . PHE A 1 244 ? 18.757 -9.265 34.576 1.00 71.29 241 PHE A O 1
ATOM 1804 N N . PHE A 1 245 ? 17.775 -7.704 35.875 1.00 69.76 242 PHE A N 1
ATOM 1805 C CA . PHE A 1 245 ? 18.498 -8.052 37.100 1.00 69.41 242 PHE A CA 1
ATOM 1806 C C . PHE A 1 245 ? 17.535 -8.035 38.304 1.00 69.96 242 PHE A C 1
ATOM 1807 O O . PHE A 1 245 ? 17.548 -7.089 39.100 1.00 69.84 242 PHE A O 1
ATOM 1815 N N . PRO A 1 246 ? 16.688 -9.078 38.441 1.00 69.77 243 PRO A N 1
ATOM 1816 C CA . PRO A 1 246 ? 15.694 -9.113 39.523 1.00 69.22 243 PRO A CA 1
ATOM 1817 C C . PRO A 1 246 ? 16.291 -9.506 40.877 1.00 69.69 243 PRO A C 1
ATOM 1818 O O . PRO A 1 246 ? 17.077 -10.451 40.957 1.00 69.38 243 PRO A O 1
ATOM 1822 N N . SER A 1 252 ? 23.587 -7.943 46.215 1.00 61.66 249 SER A N 1
ATOM 1823 C CA . SER A 1 252 ? 23.134 -7.661 44.857 1.00 62.73 249 SER A CA 1
ATOM 1824 C C . SER A 1 252 ? 24.264 -7.027 44.046 1.00 62.91 249 SER A C 1
ATOM 1825 O O . SER A 1 252 ? 24.981 -6.170 44.558 1.00 66.01 249 SER A O 1
ATOM 1828 N N . GLY A 1 253 ? 24.433 -7.455 42.794 1.00 62.02 250 GLY A N 1
ATOM 1829 C CA . GLY A 1 253 ? 25.462 -6.888 41.916 1.00 60.52 250 GLY A CA 1
ATOM 1830 C C . GLY A 1 253 ? 25.085 -5.480 41.472 1.00 59.68 250 GLY A C 1
ATOM 1831 O O . GLY A 1 253 ? 23.918 -5.238 41.151 1.00 60.80 250 GLY A O 1
ATOM 1832 N N . PRO A 1 254 ? 26.052 -4.535 41.466 1.00 57.12 251 PRO A N 1
ATOM 1833 C CA . PRO A 1 254 ? 25.760 -3.207 40.940 1.00 55.89 251 PRO A CA 1
ATOM 1834 C C . PRO A 1 254 ? 25.895 -3.199 39.419 1.00 56.02 251 PRO A C 1
ATOM 1835 O O . PRO A 1 254 ? 26.957 -3.557 38.899 1.00 56.58 251 PRO A O 1
ATOM 1839 N N . HIS A 1 255 ? 24.826 -2.802 38.725 1.00 55.43 252 HIS A N 1
ATOM 1840 C CA . HIS A 1 255 ? 24.793 -2.761 37.257 1.00 54.19 252 HIS A CA 1
ATOM 1841 C C . HIS A 1 255 ? 24.581 -1.335 36.762 1.00 53.15 252 HIS A C 1
ATOM 1842 O O . HIS A 1 255 ? 23.553 -0.719 37.057 1.00 52.18 252 HIS A O 1
ATOM 1849 N N . CYS A 1 256 ? 25.552 -0.821 36.005 1.00 51.81 253 CYS A N 1
ATOM 1850 C CA . CYS A 1 256 ? 25.495 0.542 35.472 1.00 51.12 253 CYS A CA 1
ATOM 1851 C C . CYS A 1 256 ? 24.484 0.663 34.329 1.00 50.88 253 CYS A C 1
ATOM 1852 O O . CYS A 1 256 ? 23.888 -0.331 33.903 1.00 50.33 253 CYS A O 1
ATOM 1855 N N . THR A 1 257 ? 24.298 1.891 33.845 1.00 51.45 254 THR A N 1
ATOM 1856 C CA . THR A 1 257 ? 23.371 2.184 32.743 1.00 50.39 254 THR A CA 1
ATOM 1857 C C . THR A 1 257 ? 23.777 1.467 31.445 1.00 48.23 254 THR A C 1
ATOM 1858 O O . THR A 1 257 ? 22.936 0.842 30.806 1.00 45.92 254 THR A O 1
ATOM 1862 N N . LYS A 1 258 ? 25.058 1.544 31.078 1.00 47.73 255 LYS A N 1
ATOM 1863 C CA . LYS A 1 258 ? 25.577 0.830 29.899 1.00 48.30 255 LYS A CA 1
ATOM 1864 C C . LYS A 1 258 ? 25.233 -0.659 29.902 1.00 48.24 255 LYS A C 1
ATOM 1865 O O . LYS A 1 258 ? 24.901 -1.215 28.859 1.00 48.99 255 LYS A O 1
ATOM 1871 N N . ALA A 1 259 ? 25.320 -1.292 31.070 1.00 48.54 256 ALA A N 1
ATOM 1872 C CA . ALA A 1 259 ? 25.012 -2.719 31.219 1.00 47.61 256 ALA A CA 1
ATOM 1873 C C . ALA A 1 259 ? 23.534 -3.025 30.995 1.00 46.86 256 ALA A C 1
ATOM 1874 O O . ALA A 1 259 ? 23.197 -4.003 30.326 1.00 47.12 256 ALA A O 1
ATOM 1876 N N . VAL A 1 260 ? 22.665 -2.188 31.557 1.00 46.62 257 VAL A N 1
ATOM 1877 C CA . VAL A 1 260 ? 21.214 -2.361 31.425 1.00 47.39 257 VAL A CA 1
ATOM 1878 C C . VAL A 1 260 ? 20.764 -2.169 29.969 1.00 49.10 257 VAL A C 1
ATOM 1879 O O . VAL A 1 260 ? 20.018 -2.992 29.435 1.00 50.54 257 VAL A O 1
ATOM 1883 N N . ILE A 1 261 ? 21.242 -1.102 29.333 1.00 50.51 258 ILE A N 1
ATOM 1884 C CA . ILE A 1 261 ? 20.818 -0.747 27.973 1.00 51.08 258 ILE A CA 1
ATOM 1885 C C . ILE A 1 261 ? 21.340 -1.748 26.928 1.00 51.89 258 ILE A C 1
ATOM 1886 O O . ILE A 1 261 ? 20.658 -2.022 25.940 1.00 51.31 258 ILE A O 1
ATOM 1891 N N . ARG A 1 262 ? 22.534 -2.294 27.150 1.00 53.81 259 ARG A N 1
ATOM 1892 C CA . ARG A 1 262 ? 23.110 -3.307 26.254 1.00 56.16 259 ARG A CA 1
ATOM 1893 C C . ARG A 1 262 ? 22.289 -4.600 26.201 1.00 55.06 259 ARG A C 1
ATOM 1894 O O . ARG A 1 262 ? 22.152 -5.196 25.134 1.00 54.10 259 ARG A O 1
ATOM 1902 N N . GLU A 1 263 ? 21.755 -5.027 27.345 1.00 55.22 260 GLU A N 1
ATOM 1903 C CA . GLU A 1 263 ? 20.935 -6.246 27.415 1.00 55.66 260 GLU A CA 1
ATOM 1904 C C . GLU A 1 263 ? 19.535 -6.050 26.826 1.00 52.03 260 GLU A C 1
ATOM 1905 O O . GLU A 1 263 ? 18.974 -6.983 26.248 1.00 52.00 260 GLU A O 1
ATOM 1911 N N . LEU A 1 264 ? 18.975 -4.852 26.978 1.00 47.78 261 LEU A N 1
ATOM 1912 C CA . LEU A 1 264 ? 17.765 -4.471 26.242 1.00 46.25 261 LEU A CA 1
ATOM 1913 C C . LEU A 1 264 ? 17.991 -4.584 24.732 1.00 44.50 261 LEU A C 1
ATOM 1914 O O . LEU A 1 264 ? 17.177 -5.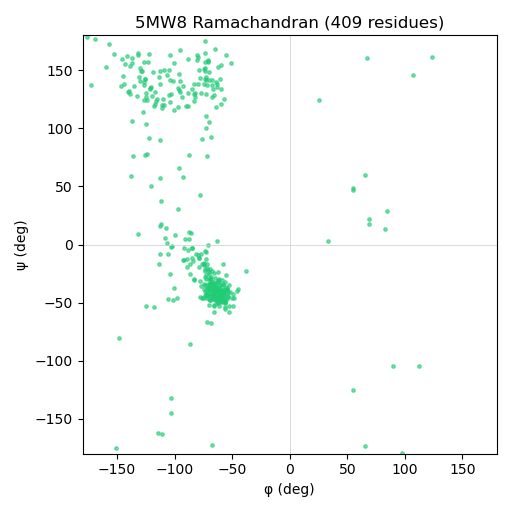163 24.025 1.00 42.25 261 LEU A O 1
ATOM 1919 N N . VAL A 1 265 ? 19.104 -4.035 24.256 1.00 44.15 262 VAL A N 1
ATOM 1920 C CA . VAL A 1 265 ? 19.459 -4.085 22.833 1.00 45.15 262 VAL A CA 1
ATOM 1921 C C . VAL A 1 265 ? 19.620 -5.528 22.324 1.00 45.97 262 VAL A C 1
ATOM 1922 O O . VAL A 1 265 ? 19.152 -5.856 21.233 1.00 47.26 262 VAL A O 1
ATOM 1926 N N . HIS A 1 266 ? 20.267 -6.378 23.118 1.00 46.04 263 HIS A N 1
ATOM 1927 C CA . HIS A 1 266 ? 20.577 -7.750 22.699 1.00 45.91 263 HIS A CA 1
ATOM 1928 C C . HIS A 1 266 ? 19.338 -8.642 22.676 1.00 44.27 263 HIS A C 1
ATOM 1929 O O . HIS A 1 266 ? 19.121 -9.383 21.717 1.00 44.00 263 HIS A O 1
ATOM 1936 N N . VAL A 1 267 ? 18.540 -8.562 23.736 1.00 43.01 264 VAL A N 1
ATOM 1937 C CA . VAL A 1 267 ? 17.277 -9.301 23.833 1.00 42.49 264 VAL A CA 1
ATOM 1938 C C . VAL A 1 267 ? 16.336 -8.959 22.677 1.00 41.35 264 VAL A C 1
ATOM 1939 O O . VAL A 1 267 ? 15.785 -9.853 22.041 1.00 41.36 264 VAL A O 1
ATOM 1943 N N . ILE A 1 268 ? 16.172 -7.667 22.414 1.00 41.66 265 ILE A N 1
ATOM 1944 C CA . ILE A 1 268 ? 15.321 -7.181 21.325 1.00 41.20 265 ILE A CA 1
ATOM 1945 C C . ILE A 1 268 ? 15.842 -7.661 19.969 1.00 40.53 265 ILE A C 1
ATOM 1946 O O . ILE A 1 268 ? 15.064 -8.173 19.163 1.00 39.85 265 ILE A O 1
ATOM 1951 N N . THR A 1 269 ? 17.146 -7.519 19.732 1.00 40.06 266 THR A N 1
ATOM 1952 C CA . THR A 1 269 ? 17.774 -8.063 18.524 1.00 41.00 266 THR A CA 1
ATOM 1953 C C . THR A 1 269 ? 17.465 -9.554 18.373 1.00 42.53 266 THR A C 1
ATOM 1954 O O . THR A 1 269 ? 17.127 -10.011 17.278 1.00 43.66 266 THR A O 1
ATOM 1958 N N . ARG A 1 270 ? 17.569 -10.292 19.480 1.00 43.54 267 ARG A N 1
ATOM 1959 C CA . ARG A 1 270 ? 17.246 -11.726 19.505 1.00 43.96 267 ARG A CA 1
ATOM 1960 C C . ARG A 1 270 ? 15.771 -12.041 19.267 1.00 41.38 267 ARG A C 1
ATOM 1961 O O . ARG A 1 270 ? 15.461 -13.081 18.693 1.00 42.31 267 ARG A O 1
ATOM 1969 N N . VAL A 1 271 ? 14.871 -11.171 19.718 1.00 38.95 268 VAL A N 1
ATOM 1970 C CA . VAL A 1 271 ? 13.442 -11.313 19.410 1.00 38.04 268 VAL A CA 1
ATOM 1971 C C . VAL A 1 271 ? 13.154 -10.988 17.935 1.00 38.84 268 VAL A C 1
ATOM 1972 O O . VAL A 1 271 ? 12.311 -11.636 17.321 1.00 40.61 268 VAL A O 1
ATOM 1976 N N . LEU A 1 272 ? 13.847 -10.008 17.357 1.00 39.31 269 LEU A N 1
ATOM 1977 C CA . LEU A 1 272 ? 13.655 -9.679 15.934 1.00 39.70 269 LEU A CA 1
ATOM 1978 C C . LEU A 1 272 ? 14.252 -10.722 14.987 1.00 39.41 269 LEU A C 1
ATOM 1979 O O . LEU A 1 272 ? 13.784 -10.871 13.861 1.00 40.06 269 LEU A O 1
ATOM 1984 N N . LEU A 1 273 ? 15.276 -11.437 15.444 1.00 39.11 270 LEU A N 1
ATOM 1985 C CA . LEU A 1 273 ? 15.823 -12.580 14.708 1.00 39.52 270 LEU A CA 1
ATOM 1986 C C . LEU A 1 273 ? 15.101 -13.907 15.022 1.00 40.43 270 LEU A C 1
ATOM 1987 O O . LEU A 1 273 ? 15.512 -14.961 14.537 1.00 40.05 270 LEU A O 1
ATOM 1992 N N . SER A 1 274 ? 14.034 -13.859 15.820 1.00 42.00 271 SER A N 1
ATOM 1993 C CA . SER A 1 274 ? 13.279 -15.053 16.191 1.00 44.03 271 SER A CA 1
ATOM 1994 C C . SER A 1 274 ? 12.274 -15.411 15.099 1.00 46.10 271 SER A C 1
ATOM 1995 O O . SER A 1 274 ? 11.495 -14.556 14.673 1.00 45.70 271 SER A O 1
ATOM 1998 N N . SER A 1 275 ? 12.292 -16.675 14.669 1.00 48.47 272 SER A N 1
ATOM 1999 C CA . SER A 1 275 ? 11.349 -17.191 13.674 1.00 50.53 272 SER A CA 1
ATOM 2000 C C . SER A 1 275 ? 10.790 -18.556 14.086 1.00 52.04 272 SER A C 1
ATOM 2001 O O . SER A 1 275 ? 11.525 -19.431 14.556 1.00 51.25 272 SER A O 1
ATOM 2004 N N . SER A 1 276 ? 9.479 -18.711 13.906 1.00 53.80 273 SER A N 1
ATOM 2005 C CA . SER A 1 276 ? 8.769 -19.959 14.167 1.00 54.15 273 SER A CA 1
ATOM 2006 C C . SER A 1 276 ? 8.446 -20.724 12.868 1.00 55.19 273 SER A C 1
ATOM 2007 O O . SER A 1 276 ? 7.880 -21.816 12.928 1.00 55.04 273 SER A O 1
ATOM 2010 N N . GLU A 1 277 ? 8.814 -20.154 11.712 1.00 55.75 274 GLU A N 1
ATOM 2011 C CA . GLU A 1 277 ? 8.441 -20.679 10.395 1.00 56.54 274 GLU A CA 1
ATOM 2012 C C . GLU A 1 277 ? 9.620 -20.619 9.414 1.00 54.91 274 GLU A C 1
ATOM 2013 O O . GLU A 1 277 ? 9.530 -20.003 8.350 1.00 52.89 274 GLU A O 1
ATOM 2019 N N . LYS A 1 278 ? 10.715 -21.286 9.769 1.00 55.49 275 LYS A N 1
ATOM 2020 C CA . LYS A 1 278 ? 11.934 -21.298 8.942 1.00 55.59 275 LYS A CA 1
ATOM 2021 C C . LYS A 1 278 ? 11.774 -22.084 7.627 1.00 53.18 275 LYS A C 1
ATOM 2022 O O . LYS A 1 278 ? 12.526 -21.850 6.678 1.00 52.23 275 LYS A O 1
ATOM 2028 N N . ALA A 1 279 ? 10.797 -22.994 7.567 1.00 51.45 276 ALA A N 1
ATOM 2029 C CA . ALA A 1 279 ? 10.641 -23.911 6.430 1.00 50.52 276 ALA A CA 1
ATOM 2030 C C . ALA A 1 279 ? 9.604 -23.483 5.387 1.00 48.97 276 ALA A C 1
ATOM 2031 O O . ALA A 1 279 ? 9.884 -23.540 4.191 1.00 46.67 276 ALA A O 1
ATOM 2033 N N . ARG A 1 280 ? 8.417 -23.069 5.831 1.00 48.98 277 ARG A N 1
ATOM 2034 C CA . ARG A 1 280 ? 7.284 -22.838 4.912 1.00 50.23 277 ARG A CA 1
ATOM 2035 C C . ARG A 1 280 ? 7.545 -21.780 3.836 1.00 52.15 277 ARG A C 1
ATOM 2036 O O . ARG A 1 280 ? 8.360 -20.873 4.023 1.00 52.93 277 ARG A O 1
ATOM 2044 N N . ALA A 1 281 ? 6.833 -21.910 2.718 1.00 53.32 278 ALA A N 1
ATOM 2045 C CA . ALA A 1 281 ? 6.891 -20.935 1.630 1.00 53.01 278 ALA A CA 1
ATOM 2046 C C . ALA A 1 281 ? 5.963 -19.774 1.965 1.00 52.30 278 ALA A C 1
ATOM 2047 O O . ALA A 1 281 ? 4.803 -19.991 2.333 1.00 51.92 278 ALA A O 1
ATOM 2049 N N . GLY A 1 282 ? 6.477 -18.550 1.855 1.00 50.80 279 GLY A N 1
ATOM 2050 C CA . GLY A 1 282 ? 5.667 -17.354 2.059 1.00 50.49 279 GLY A CA 1
ATOM 2051 C C . GLY A 1 282 ? 4.689 -17.162 0.915 1.00 51.05 279 GLY A C 1
ATOM 2052 O O . GLY A 1 282 ? 4.896 -17.689 -0.183 1.00 51.25 279 GLY A O 1
ATOM 2053 N N . ALA A 1 283 ? 3.615 -16.420 1.176 1.00 51.53 280 ALA A N 1
ATOM 2054 C CA . ALA A 1 283 ? 2.661 -16.041 0.130 1.00 51.64 280 ALA A CA 1
ATOM 2055 C C . ALA A 1 283 ? 3.320 -15.133 -0.912 1.00 52.06 280 ALA A C 1
ATOM 2056 O O . ALA A 1 283 ? 2.999 -15.212 -2.096 1.00 51.87 280 ALA A O 1
ATOM 2058 N N . LEU A 1 284 ? 4.237 -14.278 -0.460 1.00 54.36 281 LEU A N 1
ATOM 2059 C CA . LEU A 1 284 ? 5.044 -13.430 -1.334 1.00 56.13 281 LEU A CA 1
ATOM 2060 C C . LEU A 1 284 ? 6.474 -13.933 -1.315 1.00 59.38 281 LEU A C 1
ATOM 2061 O O . LEU A 1 284 ? 7.095 -13.984 -0.251 1.00 59.65 281 LEU A O 1
ATOM 2066 N N . ARG A 1 285 ? 6.990 -14.315 -2.481 1.00 64.13 282 ARG A N 1
ATOM 2067 C CA . ARG A 1 285 ? 8.375 -14.775 -2.606 1.00 69.31 282 ARG A CA 1
ATOM 2068 C C . ARG A 1 285 ? 9.167 -13.762 -3.423 1.00 68.40 282 ARG A C 1
ATOM 2069 O O . ARG A 1 285 ? 9.765 -14.096 -4.448 1.00 70.67 282 ARG A O 1
ATOM 2077 N N . LEU A 1 286 ? 9.162 -12.520 -2.945 1.00 65.75 283 LEU A N 1
ATOM 2078 C CA . LEU A 1 286 ? 9.869 -11.422 -3.599 1.00 64.16 283 LEU A CA 1
ATOM 2079 C C . LEU A 1 286 ? 11.338 -11.440 -3.187 1.00 64.43 283 LEU A C 1
ATOM 2080 O O . LEU A 1 286 ? 11.656 -11.665 -2.017 1.00 60.98 283 LEU A O 1
ATOM 2085 N N . GLY A 1 287 ? 12.219 -11.207 -4.160 1.00 66.73 284 GLY A N 1
ATOM 2086 C CA . GLY A 1 287 ? 13.666 -11.226 -3.949 1.00 68.41 284 GLY A CA 1
ATOM 2087 C C . GLY A 1 287 ? 14.214 -9.848 -3.625 1.00 70.66 284 GLY A C 1
ATOM 2088 O O . GLY A 1 287 ? 13.835 -8.857 -4.260 1.00 68.23 284 GLY A O 1
ATOM 2089 N N . LEU A 1 288 ? 15.112 -9.787 -2.640 1.00 74.52 285 LEU A N 1
ATOM 2090 C CA . LEU A 1 288 ? 15.739 -8.525 -2.237 1.00 78.13 285 LEU A CA 1
ATOM 2091 C C . LEU A 1 288 ? 16.750 -8.067 -3.289 1.00 79.62 285 LEU A C 1
ATOM 2092 O O . LEU A 1 288 ? 17.877 -8.571 -3.349 1.00 79.79 285 LEU A O 1
ATOM 2097 N N . GLN A 1 289 ? 16.325 -7.115 -4.117 1.00 80.55 286 GLN A N 1
ATOM 2098 C CA . GLN A 1 289 ? 17.185 -6.505 -5.128 1.00 81.08 286 GLN A CA 1
ATOM 2099 C C . GLN A 1 289 ? 17.865 -5.323 -4.438 1.00 82.09 286 GLN A C 1
ATOM 2100 O O . GLN A 1 289 ? 17.187 -4.413 -3.954 1.00 83.11 286 GLN A O 1
ATOM 2106 N N . GLY A 1 290 ? 19.198 -5.359 -4.379 1.00 81.40 287 GLY A N 1
ATOM 2107 C CA . GLY A 1 290 ? 19.993 -4.466 -3.523 1.00 77.84 287 GLY A CA 1
ATOM 2108 C C . GLY A 1 290 ? 19.979 -2.988 -3.904 1.00 75.97 287 GLY A C 1
ATOM 2109 O O . GLY A 1 290 ? 19.230 -2.592 -4.797 1.00 76.65 287 GLY A O 1
ATOM 2110 N N . PRO A 1 291 ? 20.803 -2.157 -3.256 1.00 73.16 288 PRO A N 1
ATOM 2111 C CA . PRO A 1 291 ? 21.797 -2.568 -2.257 1.00 72.80 288 PRO A CA 1
ATOM 2112 C C . PRO A 1 291 ? 21.224 -2.806 -0.858 1.00 71.15 288 PRO A C 1
ATOM 2113 O O . PRO A 1 291 ? 20.114 -2.361 -0.550 1.00 71.54 288 PRO A O 1
ATOM 2117 N N . ARG A 1 292 ? 22.001 -3.503 -0.031 1.00 68.69 289 ARG A N 1
ATOM 2118 C CA . ARG A 1 292 ? 21.623 -3.835 1.343 1.00 66.67 289 ARG A CA 1
ATOM 2119 C C . ARG A 1 292 ? 22.312 -2.963 2.390 1.00 62.14 289 ARG A C 1
ATOM 2120 O O . ARG A 1 292 ? 22.052 -3.117 3.584 1.00 60.58 289 ARG A O 1
ATOM 2128 N N . VAL A 1 293 ? 23.187 -2.060 1.947 1.00 59.41 290 VAL A N 1
ATOM 2129 C CA . VAL A 1 293 ? 23.785 -1.050 2.813 1.00 58.07 290 VAL A CA 1
ATOM 2130 C C . VAL A 1 293 ? 23.444 0.330 2.246 1.00 56.66 290 VAL A C 1
ATOM 2131 O O . VAL A 1 293 ? 23.547 0.560 1.037 1.00 55.07 290 VAL A O 1
ATOM 2135 N N . CYS A 1 294 ? 23.032 1.230 3.138 1.00 54.89 291 CYS A N 1
ATOM 2136 C CA . CYS A 1 294 ? 22.686 2.609 2.793 1.00 52.91 291 CYS A CA 1
ATOM 2137 C C . CYS A 1 294 ? 23.889 3.513 3.031 1.00 52.98 291 CYS A C 1
ATOM 2138 O O . CYS A 1 294 ? 24.609 3.338 4.015 1.00 53.29 291 CYS A O 1
ATOM 2141 N N . GLU A 1 295 ? 24.097 4.481 2.139 1.00 53.03 292 GLU A N 1
ATOM 2142 C CA . GLU A 1 295 ? 25.221 5.419 2.262 1.00 54.06 292 GLU A CA 1
ATOM 2143 C C . GLU A 1 295 ? 25.088 6.358 3.459 1.00 54.86 292 GLU A C 1
ATOM 2144 O O . GLU A 1 295 ? 26.093 6.711 4.076 1.00 56.18 292 GLU A O 1
ATOM 2150 N N . ALA A 1 296 ? 23.859 6.759 3.782 1.00 55.90 293 ALA A N 1
ATOM 2151 C CA . ALA A 1 296 ? 23.606 7.638 4.930 1.00 56.79 293 ALA A CA 1
ATOM 2152 C C . ALA A 1 296 ? 23.824 6.963 6.282 1.00 58.49 293 ALA A C 1
ATOM 2153 O O . ALA A 1 296 ? 24.057 7.651 7.273 1.00 59.28 293 ALA A O 1
ATOM 2155 N N . SER A 1 297 ? 23.735 5.631 6.324 1.00 60.74 294 SER A N 1
ATOM 2156 C CA . SER A 1 297 ? 23.977 4.865 7.550 1.00 61.69 294 SER A CA 1
ATOM 2157 C C . SER A 1 297 ? 25.433 5.013 8.021 1.00 61.58 294 SER A C 1
ATOM 2158 O O . SER A 1 297 ? 26.345 4.617 7.289 1.00 59.91 294 SER A O 1
ATOM 2161 N N . PRO A 1 298 ? 25.657 5.579 9.234 1.00 62.69 295 PRO A N 1
ATOM 2162 C CA . PRO A 1 298 ? 27.041 5.772 9.720 1.00 63.04 295 PRO A CA 1
ATOM 2163 C C . PRO A 1 298 ? 27.842 4.480 9.942 1.00 61.40 295 PRO A C 1
ATOM 2164 O O . PRO A 1 298 ? 27.525 3.688 10.830 1.00 60.73 295 PRO A O 1
ATOM 2168 N N . SER A 1 314 ? 23.820 -12.623 7.137 1.00 66.55 311 SER A N 1
ATOM 2169 C CA . SER A 1 314 ? 23.691 -12.656 5.680 1.00 67.71 311 SER A CA 1
ATOM 2170 C C . SER A 1 314 ? 22.222 -12.535 5.215 1.00 66.74 311 SER A C 1
ATOM 2171 O O . SER A 1 314 ? 21.850 -13.051 4.151 1.00 67.42 311 SER A O 1
ATOM 2174 N N . GLY A 1 315 ? 21.405 -11.830 6.004 1.00 62.62 312 GLY A N 1
ATOM 2175 C CA . GLY A 1 315 ? 19.971 -11.670 5.739 1.00 57.90 312 GLY A CA 1
ATOM 2176 C C . GLY A 1 315 ? 19.126 -12.141 6.908 1.00 54.84 312 GLY A C 1
ATOM 2177 O O . GLY A 1 315 ? 19.596 -12.895 7.763 1.00 53.42 312 GLY A O 1
ATOM 2178 N N . LEU A 1 316 ? 17.870 -11.700 6.937 1.00 52.49 313 LEU A N 1
ATOM 2179 C CA . LEU A 1 316 ? 16.957 -12.041 8.031 1.00 50.92 313 LEU A CA 1
ATOM 2180 C C . LEU A 1 316 ? 16.477 -13.495 7.963 1.00 49.73 313 LEU A C 1
ATOM 2181 O O . LEU A 1 316 ? 16.390 -14.066 6.875 1.00 48.69 313 LEU A O 1
ATOM 2186 N N . PRO A 1 317 ? 16.153 -14.094 9.128 1.00 49.20 314 PRO A N 1
ATOM 2187 C CA . PRO A 1 317 ? 15.571 -15.443 9.163 1.00 49.55 314 PRO A CA 1
ATOM 2188 C C . PRO A 1 317 ? 14.197 -15.527 8.486 1.00 48.72 314 PRO A C 1
ATOM 2189 O O . PRO A 1 317 ? 13.360 -14.648 8.682 1.00 46.74 314 PRO A O 1
ATOM 2193 N N . LYS A 1 318 ? 13.979 -16.599 7.729 1.00 49.54 315 LYS A N 1
ATOM 2194 C CA . LYS A 1 318 ? 12.824 -16.719 6.824 1.00 50.51 315 LYS A CA 1
ATOM 2195 C C . LYS A 1 318 ? 11.458 -16.482 7.475 1.00 48.99 315 LYS A C 1
ATOM 2196 O O . LYS A 1 318 ? 10.595 -15.841 6.882 1.00 50.71 315 LYS A O 1
ATOM 2202 N N . GLY A 1 319 ? 11.264 -16.988 8.687 1.00 47.64 316 GLY A N 1
ATOM 2203 C CA . GLY A 1 319 ? 9.962 -16.897 9.353 1.00 46.66 316 GLY A CA 1
ATOM 2204 C C . GLY A 1 319 ? 9.747 -15.692 10.250 1.00 45.18 316 GLY A C 1
ATOM 2205 O O . GLY A 1 319 ? 8.657 -15.535 10.806 1.00 44.04 316 GLY A O 1
ATOM 2206 N N . CYS A 1 320 ? 10.770 -14.847 10.408 1.00 44.06 317 CYS A N 1
ATOM 2207 C CA . CYS A 1 320 ? 10.713 -13.757 11.386 1.00 43.14 317 CYS A CA 1
ATOM 2208 C C . CYS A 1 320 ? 9.798 -12.643 10.889 1.00 42.48 317 CYS A C 1
ATOM 2209 O O . CYS A 1 320 ? 9.633 -12.447 9.683 1.00 41.72 317 CYS A O 1
ATOM 2212 N N . LEU A 1 321 ? 9.194 -11.929 11.832 1.00 41.84 318 LEU A N 1
ATOM 2213 C CA . LEU A 1 321 ? 8.214 -10.898 11.512 1.00 41.47 318 LEU A CA 1
ATOM 2214 C C . LEU A 1 321 ? 8.781 -9.738 10.687 1.00 40.35 318 LEU A C 1
ATOM 2215 O O . LEU A 1 321 ? 8.069 -9.148 9.880 1.00 40.78 318 LEU A O 1
ATOM 2220 N N . LEU A 1 322 ? 10.054 -9.420 10.895 1.00 39.30 319 LEU A N 1
ATOM 2221 C CA . LEU A 1 322 ? 10.703 -8.316 10.187 1.00 39.04 319 LEU A CA 1
ATOM 2222 C C . LEU A 1 322 ? 10.905 -8.674 8.710 1.00 38.92 319 LEU A C 1
ATOM 2223 O O . LEU A 1 322 ? 10.715 -7.833 7.832 1.00 38.49 319 LEU A O 1
ATOM 2228 N N . TYR A 1 323 ? 11.269 -9.927 8.448 1.00 39.72 320 TYR A N 1
ATOM 2229 C CA . TYR A 1 323 ? 11.336 -10.461 7.081 1.00 40.77 320 TYR A CA 1
ATOM 2230 C C . TYR A 1 323 ? 9.971 -10.417 6.391 1.00 39.74 320 TYR A C 1
ATOM 2231 O O . TYR A 1 323 ? 9.854 -9.927 5.268 1.00 39.68 320 TYR A O 1
ATOM 2240 N N . LYS A 1 324 ? 8.949 -10.923 7.073 1.00 38.36 321 LYS A N 1
ATOM 2241 C CA . LYS A 1 324 ? 7.605 -11.000 6.507 1.00 37.65 321 LYS A CA 1
ATOM 2242 C C . LYS A 1 324 ? 7.060 -9.607 6.219 1.00 36.14 321 LYS A C 1
ATOM 2243 O O . LYS A 1 324 ? 6.446 -9.385 5.177 1.00 36.00 321 LYS A O 1
ATOM 2249 N N . THR A 1 325 ? 7.305 -8.675 7.139 1.00 34.34 322 THR A N 1
ATOM 2250 C CA . THR A 1 325 ? 6.959 -7.268 6.942 1.00 33.24 322 THR A CA 1
ATOM 2251 C C . THR A 1 325 ? 7.650 -6.706 5.701 1.00 32.46 322 THR A C 1
ATOM 2252 O O . THR A 1 325 ? 7.014 -6.056 4.875 1.00 31.56 322 THR A O 1
ATOM 2256 N N . LEU A 1 326 ? 8.947 -6.969 5.572 1.00 31.87 323 LEU A N 1
ATOM 2257 C CA . LEU A 1 326 ? 9.712 -6.502 4.417 1.00 31.38 323 LEU A CA 1
ATOM 2258 C C . LEU A 1 326 ? 9.171 -7.042 3.088 1.00 31.72 323 LEU A C 1
ATOM 2259 O O . LEU A 1 326 ? 9.223 -6.344 2.084 1.00 31.67 323 LEU A O 1
ATOM 2264 N N . GLN A 1 327 ? 8.661 -8.275 3.083 1.00 32.48 324 GLN A N 1
ATOM 2265 C CA . GLN A 1 327 ? 8.075 -8.868 1.871 1.00 32.80 324 GLN A CA 1
ATOM 2266 C C . GLN A 1 327 ? 6.829 -8.120 1.395 1.00 32.13 324 GLN A C 1
ATOM 2267 O O . GLN A 1 327 ? 6.683 -7.862 0.197 1.00 31.97 324 GLN A O 1
ATOM 2273 N N . VAL A 1 328 ? 5.938 -7.772 2.320 1.00 31.17 325 VAL A N 1
ATOM 2274 C CA . VAL A 1 328 ? 4.723 -7.025 1.943 1.00 30.93 325 VAL A CA 1
ATOM 2275 C C . VAL A 1 328 ? 5.067 -5.576 1.543 1.00 30.46 325 VAL A C 1
ATOM 2276 O O . VAL A 1 328 ? 4.443 -5.024 0.630 1.00 29.57 325 VAL A O 1
ATOM 2280 N N . GLN A 1 329 ? 6.077 -4.987 2.185 1.00 30.40 326 GLN A N 1
ATOM 2281 C CA . GLN A 1 329 ? 6.630 -3.692 1.745 1.00 30.80 326 GLN A CA 1
ATOM 2282 C C . GLN A 1 329 ? 7.147 -3.711 0.293 1.00 31.22 326 GLN A C 1
ATOM 2283 O O . GLN A 1 329 ? 7.033 -2.710 -0.418 1.00 30.42 326 GLN A O 1
ATOM 2289 N N . MET A 1 330 ? 7.708 -4.845 -0.132 1.00 32.25 327 MET A N 1
ATOM 2290 C CA . MET A 1 330 ? 8.258 -5.001 -1.494 1.00 33.78 327 MET A CA 1
ATOM 2291 C C . MET A 1 330 ? 7.244 -5.138 -2.635 1.00 33.02 327 MET A C 1
ATOM 2292 O O . MET A 1 330 ? 7.645 -5.180 -3.799 1.00 32.35 327 MET A O 1
ATOM 2297 N N . LEU A 1 331 ? 5.952 -5.214 -2.311 1.00 33.17 328 LEU A N 1
ATOM 2298 C CA . LEU A 1 331 ? 4.878 -5.073 -3.308 1.00 33.21 328 LEU A CA 1
ATOM 2299 C C . LEU A 1 331 ? 4.982 -3.756 -4.095 1.00 33.72 328 LEU A C 1
ATOM 2300 O O . LEU A 1 331 ? 4.508 -3.667 -5.233 1.00 34.49 328 LEU A O 1
ATOM 2305 N N . ASP A 1 332 ? 5.596 -2.741 -3.480 1.00 34.31 329 ASP A N 1
ATOM 2306 C CA . ASP A 1 332 ? 6.059 -1.546 -4.188 1.00 34.32 329 ASP A CA 1
ATOM 2307 C C . ASP A 1 332 ? 7.278 -1.899 -5.050 1.00 34.66 329 ASP A C 1
ATOM 2308 O O . ASP A 1 332 ? 8.421 -1.589 -4.708 1.00 34.45 329 ASP A O 1
ATOM 2313 N N . GLN A 1 333 ? 7.010 -2.555 -6.173 1.00 36.04 330 GLN A N 1
ATOM 2314 C CA . GLN A 1 333 ? 8.055 -3.005 -7.090 1.00 37.14 330 GLN A CA 1
ATOM 2315 C C . GLN A 1 333 ? 8.493 -1.884 -8.034 1.00 37.09 330 GLN A C 1
ATOM 2316 O O . GLN A 1 333 ? 9.650 -1.847 -8.461 1.00 37.44 330 GLN A O 1
ATOM 2322 N N . LEU A 1 334 ? 7.569 -0.975 -8.342 1.00 36.36 331 LEU A N 1
ATOM 2323 C CA . LEU A 1 334 ? 7.785 0.063 -9.346 1.00 36.34 331 LEU A CA 1
ATOM 2324 C C . LEU A 1 334 ? 8.328 1.382 -8.812 1.00 36.43 331 LEU A C 1
ATOM 2325 O O . LEU A 1 334 ? 8.740 2.222 -9.612 1.00 36.45 331 LEU A O 1
ATOM 2330 N N . ASP A 1 335 ? 8.305 1.573 -7.489 1.00 36.46 332 ASP A N 1
ATOM 2331 C CA . ASP A 1 335 ? 8.472 2.896 -6.857 1.00 36.59 332 ASP A CA 1
ATOM 2332 C C . ASP A 1 335 ? 7.275 3.797 -7.184 1.00 35.37 332 ASP A C 1
ATOM 2333 O O . ASP A 1 335 ? 6.526 3.537 -8.126 1.00 34.97 332 ASP A O 1
ATOM 2338 N N . ILE A 1 336 ? 7.091 4.844 -6.386 1.00 34.74 333 ILE A N 1
ATOM 2339 C CA . ILE A 1 336 ? 6.060 5.865 -6.639 1.00 34.62 333 ILE A CA 1
ATOM 2340 C C . ILE A 1 336 ? 6.160 6.604 -8.007 1.00 35.55 333 ILE A C 1
ATOM 2341 O O . ILE A 1 336 ? 5.168 7.173 -8.472 1.00 34.91 333 ILE A O 1
ATOM 2346 N N . GLU A 1 337 ? 7.312 6.536 -8.682 1.00 36.86 334 GLU A N 1
ATOM 2347 C CA . GLU A 1 337 ? 7.596 7.410 -9.841 1.00 37.48 334 GLU A CA 1
ATOM 2348 C C . GLU A 1 337 ? 6.960 7.229 -11.244 1.00 37.44 334 GLU A C 1
ATOM 2349 O O . GLU A 1 337 ? 6.660 8.253 -11.866 1.00 38.78 334 GLU A O 1
ATOM 2355 N N . GLY A 1 338 ? 6.741 6.028 -11.791 1.00 36.85 335 GLY A N 1
ATOM 2356 C CA . GLY A 1 338 ? 6.796 4.726 -11.143 1.00 35.51 335 GLY A CA 1
ATOM 2357 C C . GLY A 1 338 ? 5.371 4.193 -11.120 1.00 34.61 335 GLY A C 1
ATOM 2358 O O . GLY A 1 338 ? 4.837 3.755 -12.139 1.00 32.92 335 GLY A O 1
ATOM 2359 N N . LEU A 1 339 ? 4.757 4.255 -9.947 1.00 34.31 336 LEU A N 1
ATOM 2360 C CA . LEU A 1 339 ? 3.364 3.881 -9.739 1.00 33.89 336 LEU A CA 1
ATOM 2361 C C . LEU A 1 339 ? 2.368 5.001 -10.087 1.00 33.85 336 LEU A C 1
ATOM 2362 O O . LEU A 1 339 ? 1.242 4.721 -10.496 1.00 33.77 336 LEU A O 1
ATOM 2367 N N . TYR A 1 340 ? 2.780 6.259 -9.916 1.00 34.67 337 TYR A N 1
ATOM 2368 C CA . TYR A 1 340 ? 1.905 7.431 -10.138 1.00 34.68 337 TYR A CA 1
ATOM 2369 C C . TYR A 1 340 ? 1.294 7.518 -11.549 1.00 33.99 337 TYR A C 1
ATOM 2370 O O . TYR A 1 340 ? 0.124 7.881 -11.677 1.00 33.20 337 TYR A O 1
ATOM 2379 N N . PRO A 1 341 ? 2.073 7.197 -12.604 1.00 33.85 338 PRO A N 1
ATOM 2380 C CA . PRO A 1 341 ? 1.456 7.084 -13.937 1.00 33.95 338 PRO A CA 1
ATOM 2381 C C . PRO A 1 341 ? 0.310 6.068 -14.021 1.00 33.90 338 PRO A C 1
ATOM 2382 O O . PRO A 1 341 ? -0.697 6.328 -14.684 1.00 33.96 338 PRO A O 1
ATOM 2386 N N . LEU A 1 342 ? 0.468 4.931 -13.347 1.00 34.09 339 LEU A N 1
ATOM 2387 C CA . LEU A 1 342 ? -0.574 3.905 -13.299 1.00 34.23 339 LEU A CA 1
ATOM 2388 C C . LEU A 1 342 ? -1.775 4.352 -12.465 1.00 34.60 339 LEU A C 1
ATOM 2389 O O . LEU A 1 342 ? -2.897 3.916 -12.720 1.00 34.89 339 LEU A O 1
ATOM 2394 N N . TYR A 1 343 ? -1.540 5.202 -11.463 1.00 35.01 340 TYR A N 1
ATOM 2395 C CA . TYR A 1 343 ? -2.632 5.835 -10.712 1.00 34.94 340 TYR A CA 1
ATOM 2396 C C . TYR A 1 343 ? -3.521 6.678 -11.625 1.00 35.19 340 TYR A C 1
ATOM 2397 O O . TYR A 1 343 ? -4.748 6.642 -11.512 1.00 35.02 340 TYR A O 1
ATOM 2406 N N . LYS A 1 344 ? -2.895 7.439 -12.516 1.00 36.02 341 LYS A N 1
ATOM 2407 C CA . LYS A 1 344 ? -3.628 8.317 -13.426 1.00 37.20 341 LYS A CA 1
ATOM 2408 C C . LYS A 1 344 ? -4.487 7.530 -14.417 1.00 36.90 341 LYS A C 1
ATOM 2409 O O . LYS A 1 344 ? -5.618 7.930 -14.707 1.00 36.33 341 LYS A O 1
ATOM 2415 N N . ARG A 1 345 ? -3.948 6.411 -14.910 1.00 37.00 342 ARG A N 1
ATOM 2416 C CA . ARG A 1 345 ? -4.681 5.494 -15.803 1.00 35.99 342 ARG A CA 1
ATOM 2417 C C . ARG A 1 345 ? -5.953 4.966 -15.133 1.00 35.57 342 ARG A C 1
ATOM 2418 O O . ARG A 1 345 ? -7.012 4.915 -15.760 1.00 36.11 342 ARG A O 1
ATOM 2426 N N . VAL A 1 346 ? -5.840 4.605 -13.857 1.00 35.83 343 VAL A N 1
ATOM 2427 C CA . VAL A 1 346 ? -6.975 4.108 -13.069 1.00 36.23 343 VAL A CA 1
ATOM 2428 C C . VAL A 1 346 ? -7.967 5.234 -12.759 1.00 36.81 343 VAL A C 1
ATOM 2429 O O . VAL A 1 346 ? -9.180 5.017 -12.822 1.00 36.12 343 VAL A O 1
ATOM 2433 N N . GLU A 1 347 ? -7.451 6.422 -12.423 1.00 37.84 344 GLU A N 1
ATOM 2434 C CA . GLU A 1 347 ? -8.303 7.607 -12.191 1.00 38.27 344 GLU A CA 1
ATOM 2435 C C . GLU A 1 347 ? -9.074 8.019 -13.440 1.00 37.05 344 GLU A C 1
ATOM 2436 O O . GLU A 1 347 ? -10.290 8.228 -13.384 1.00 36.77 344 GLU A O 1
ATOM 2442 N N . GLN A 1 348 ? -8.347 8.146 -14.549 1.00 35.87 345 GLN A N 1
ATOM 2443 C CA . GLN A 1 348 ? -8.931 8.415 -15.863 1.00 35.74 345 GLN A CA 1
ATOM 2444 C C . GLN A 1 348 ? -10.098 7.476 -16.151 1.00 35.17 345 GLN A C 1
ATOM 2445 O O . GLN A 1 348 ? -11.154 7.924 -16.591 1.00 35.53 345 GLN A O 1
ATOM 2451 N N . TYR A 1 349 ? -9.901 6.185 -15.884 1.00 34.49 346 TYR A N 1
ATOM 2452 C CA . TYR A 1 349 ? -10.945 5.185 -16.067 1.00 34.14 346 TYR A CA 1
ATOM 2453 C C . TYR A 1 349 ? -12.118 5.423 -15.131 1.00 35.05 346 TYR A C 1
ATOM 2454 O O . TYR A 1 349 ? -13.268 5.396 -15.565 1.00 35.63 346 TYR A O 1
ATOM 2463 N N . LEU A 1 350 ? -11.827 5.634 -13.850 1.00 36.05 347 LEU A N 1
ATOM 2464 C CA . LEU A 1 350 ? -12.880 5.814 -12.843 1.00 37.33 347 LEU A CA 1
ATOM 2465 C C . LEU A 1 350 ? -13.666 7.118 -13.010 1.00 39.11 347 LEU A C 1
ATOM 2466 O O . LEU A 1 350 ? -14.829 7.185 -12.610 1.00 38.63 347 LEU A O 1
ATOM 2471 N N . GLU A 1 351 ? -13.039 8.146 -13.585 1.00 41.06 348 GLU A N 1
ATOM 2472 C CA . GLU A 1 351 ? -13.751 9.380 -13.925 1.00 43.23 348 GLU A CA 1
ATOM 2473 C C . GLU A 1 351 ? -14.691 9.151 -15.113 1.00 45.03 348 GLU A C 1
ATOM 2474 O O . GLU A 1 351 ? -15.818 9.650 -15.108 1.00 45.29 348 GLU A O 1
ATOM 2480 N N . GLU A 1 352 ? -14.234 8.391 -16.113 1.00 47.23 349 GLU A N 1
ATOM 2481 C CA . GLU A 1 352 ? -15.102 7.943 -17.217 1.00 48.68 349 GLU A CA 1
ATOM 2482 C C . GLU A 1 352 ? -16.261 7.080 -16.707 1.00 48.54 349 GLU A C 1
ATOM 2483 O O . GLU A 1 352 ? -17.396 7.266 -17.141 1.00 49.94 349 GLU A O 1
ATOM 2489 N N . PHE A 1 353 ? -15.974 6.162 -15.779 1.00 48.17 350 PHE A N 1
ATOM 2490 C CA . PHE A 1 353 ? -16.962 5.193 -15.273 1.00 48.21 350 PHE A CA 1
ATOM 2491 C C . PHE A 1 353 ? -17.070 5.241 -13.742 1.00 48.90 350 PHE A C 1
ATOM 2492 O O . PHE A 1 353 ? -16.536 4.365 -13.057 1.00 48.21 350 PHE A O 1
ATOM 2500 N N . PRO A 1 354 ? -17.766 6.266 -13.199 1.00 50.30 351 PRO A N 1
ATOM 2501 C CA . PRO A 1 354 ? -17.910 6.451 -11.739 1.00 51.44 351 PRO A CA 1
ATOM 2502 C C . PRO A 1 354 ? -18.563 5.300 -10.967 1.00 53.10 351 PRO A C 1
ATOM 2503 O O . PRO A 1 354 ? -18.234 5.085 -9.799 1.00 51.22 351 PRO A O 1
ATOM 2507 N N . GLU A 1 355 ? -19.469 4.572 -11.618 1.00 57.12 352 GLU A N 1
ATOM 2508 C CA . GLU A 1 355 ? -20.212 3.478 -10.976 1.00 60.22 352 GLU A CA 1
ATOM 2509 C C . GLU A 1 355 ? -19.287 2.297 -10.675 1.00 59.26 352 GLU A C 1
ATOM 2510 O O . GLU A 1 355 ? -19.500 1.559 -9.710 1.00 57.97 352 GLU A O 1
ATOM 2516 N N . GLU A 1 356 ? -18.247 2.154 -11.496 1.00 58.81 353 GLU A N 1
ATOM 2517 C CA . GLU A 1 356 ? -17.303 1.042 -11.402 1.00 58.91 353 GLU A CA 1
ATOM 2518 C C . GLU A 1 356 ? -16.351 1.120 -10.191 1.00 58.64 353 GLU A C 1
ATOM 2519 O O . GLU A 1 356 ? -15.666 0.147 -9.882 1.00 58.89 353 GLU A O 1
ATOM 2525 N N . ARG A 1 357 ? -16.301 2.275 -9.528 1.00 58.08 354 ARG A N 1
ATOM 2526 C CA . ARG A 1 357 ? -15.491 2.468 -8.319 1.00 57.59 354 ARG A CA 1
ATOM 2527 C C . ARG A 1 357 ? -15.881 1.494 -7.200 1.00 56.06 354 ARG A C 1
ATOM 2528 O O . ARG A 1 357 ? -15.019 0.857 -6.594 1.00 54.79 354 ARG A O 1
ATOM 2536 N N . LYS A 1 358 ? -17.182 1.395 -6.940 1.00 54.94 355 LYS A N 1
ATOM 2537 C CA . LYS A 1 358 ? -17.734 0.416 -5.993 1.00 54.61 355 LYS A CA 1
ATOM 2538 C C . LYS A 1 358 ? -17.556 -1.017 -6.515 1.00 53.49 355 LYS A C 1
ATOM 2539 O O . LYS A 1 358 ? -17.143 -1.912 -5.774 1.00 52.71 355 LYS A O 1
ATOM 2545 N N . THR A 1 359 ? -17.886 -1.209 -7.791 1.00 51.96 356 THR A N 1
ATOM 2546 C CA . THR A 1 359 ? -17.763 -2.491 -8.495 1.00 50.83 356 THR A CA 1
ATOM 2547 C C . THR A 1 359 ? -16.369 -3.117 -8.415 1.00 50.16 356 THR A C 1
ATOM 2548 O O . THR A 1 359 ? -16.244 -4.318 -8.167 1.00 51.09 356 THR A O 1
ATOM 2552 N N . LEU A 1 360 ? -15.333 -2.306 -8.630 1.00 48.53 357 LEU A N 1
ATOM 2553 C CA . LEU A 1 360 ? -13.943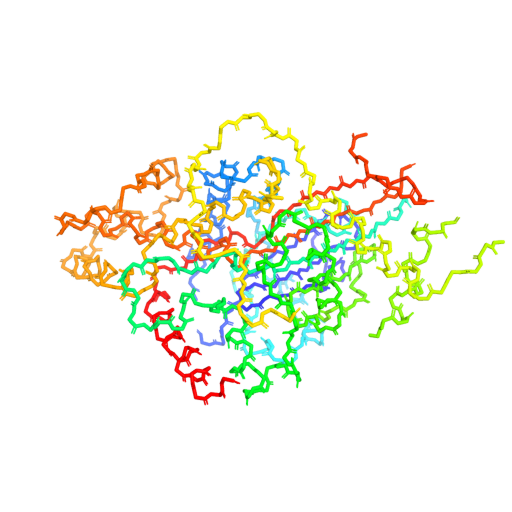 -2.785 -8.623 1.00 47.38 357 LEU A CA 1
ATOM 2554 C C . LEU A 1 360 ? -13.287 -2.835 -7.231 1.00 46.16 357 LEU A C 1
ATOM 2555 O O . LEU A 1 360 ? -12.075 -3.043 -7.129 1.00 46.11 357 LEU A O 1
ATOM 2560 N N . GLN A 1 361 ? -14.078 -2.654 -6.171 1.00 44.99 358 GLN A N 1
ATOM 2561 C CA . GLN A 1 361 ? -13.615 -2.794 -4.789 1.00 44.55 358 GLN A CA 1
ATOM 2562 C C . GLN A 1 361 ? -12.406 -1.910 -4.478 1.00 44.39 358 GLN A C 1
ATOM 2563 O O . GLN A 1 361 ? -11.429 -2.354 -3.867 1.00 43.90 358 GLN A O 1
ATOM 2569 N N . ILE A 1 362 ? -12.501 -0.648 -4.891 1.00 44.17 359 ILE A N 1
ATOM 2570 C CA . ILE A 1 362 ? -11.428 0.324 -4.692 1.00 43.50 359 ILE A CA 1
ATOM 2571 C C . ILE A 1 362 ? -11.351 0.666 -3.208 1.00 42.32 359 ILE A C 1
ATOM 2572 O O . ILE A 1 362 ? -10.261 0.739 -2.651 1.00 42.10 359 ILE A O 1
ATOM 2577 N N . ASP A 1 363 ? -12.512 0.863 -2.582 1.00 41.86 360 ASP A N 1
ATOM 2578 C CA . ASP A 1 363 ? -12.605 1.084 -1.136 1.00 41.64 360 ASP A CA 1
ATOM 2579 C C . ASP A 1 363 ? -13.279 -0.090 -0.423 1.00 39.44 360 ASP A C 1
ATOM 2580 O O . ASP A 1 363 ? -14.033 0.102 0.534 1.00 38.12 360 ASP A O 1
ATOM 2585 N N . GLY A 1 364 ? -12.985 -1.305 -0.887 1.00 38.28 361 GLY A N 1
ATOM 2586 C CA . GLY A 1 364 ? -13.511 -2.529 -0.295 1.00 37.48 361 GLY A CA 1
ATOM 2587 C C . GLY A 1 364 ? -14.729 -3.116 -0.999 1.00 36.91 361 GLY A C 1
ATOM 2588 O O . GLY A 1 364 ? -15.192 -2.569 -1.999 1.00 35.88 361 GLY A O 1
ATOM 2589 N N . PRO A 1 365 ? -15.263 -4.243 -0.480 1.00 37.40 362 PRO A N 1
ATOM 2590 C CA . PRO A 1 365 ? -14.783 -4.952 0.714 1.00 37.52 362 PRO A CA 1
ATOM 2591 C C . PRO A 1 365 ? -13.408 -5.576 0.486 1.00 38.01 362 PRO A C 1
ATOM 2592 O O . PRO A 1 365 ? -13.119 -6.060 -0.613 1.00 38.94 362 PRO A O 1
ATOM 2596 N N . TYR A 1 366 ? -12.564 -5.527 1.510 1.00 37.99 363 TYR A N 1
ATOM 2597 C CA . TYR A 1 366 ? -11.215 -6.078 1.426 1.00 37.73 363 TYR A CA 1
ATOM 2598 C C . TYR A 1 366 ? -11.275 -7.555 1.801 1.00 37.82 363 TYR A C 1
ATOM 2599 O O . TYR A 1 366 ? -10.909 -7.955 2.911 1.00 38.14 363 TYR A O 1
ATOM 2608 N N . ASP A 1 367 ? -11.743 -8.349 0.841 1.00 37.42 364 ASP A N 1
ATOM 2609 C CA . ASP A 1 367 ? -12.135 -9.739 1.070 1.00 37.60 364 ASP A CA 1
ATOM 2610 C C . ASP A 1 367 ? -11.209 -10.720 0.318 1.00 37.33 364 ASP A C 1
ATOM 2611 O O . ASP A 1 367 ? -10.106 -10.350 -0.108 1.00 36.05 364 ASP A O 1
ATOM 2616 N N . GLU A 1 368 ? -11.668 -11.958 0.153 1.00 37.46 365 GLU A N 1
ATOM 2617 C CA . GLU A 1 368 ? -10.848 -13.038 -0.381 1.00 37.13 365 GLU A CA 1
ATOM 2618 C C . GLU A 1 368 ? -10.478 -12.785 -1.840 1.00 36.38 365 GLU A C 1
ATOM 2619 O O . GLU A 1 368 ? -9.356 -13.087 -2.256 1.00 37.26 365 GLU A O 1
ATOM 2625 N N . VAL A 1 369 ? -11.418 -12.234 -2.609 1.00 35.15 366 VAL A N 1
ATOM 2626 C CA . VAL A 1 369 ? -11.153 -11.861 -4.007 1.00 34.65 366 VAL A CA 1
ATOM 2627 C C . VAL A 1 369 ? -10.201 -10.663 -4.109 1.00 33.74 366 VAL A C 1
ATOM 2628 O O . VAL A 1 369 ? -9.358 -10.631 -5.001 1.00 33.02 366 VAL A O 1
ATOM 2632 N N . PHE A 1 370 ? -10.322 -9.698 -3.194 1.00 33.09 367 PHE A N 1
ATOM 2633 C CA . PHE A 1 370 ? -9.362 -8.593 -3.105 1.00 32.19 367 PHE A CA 1
ATOM 2634 C C . PHE A 1 370 ? -7.953 -9.125 -2.871 1.00 31.91 367 PHE A C 1
ATOM 2635 O O . PHE A 1 370 ? -7.014 -8.734 -3.571 1.00 30.63 367 PHE A O 1
ATOM 2643 N N . TYR A 1 371 ? -7.821 -10.011 -1.885 1.00 32.17 368 TYR A N 1
ATOM 2644 C CA . TYR A 1 371 ? -6.537 -10.634 -1.563 1.00 33.25 368 TYR A CA 1
ATOM 2645 C C . TYR A 1 371 ? -5.927 -11.350 -2.757 1.00 34.54 368 TYR A C 1
ATOM 2646 O O . TYR A 1 371 ? -4.754 -11.159 -3.073 1.00 34.57 368 TYR A O 1
ATOM 2655 N N . GLN A 1 372 ? -6.733 -12.178 -3.408 1.00 36.69 369 GLN A N 1
ATOM 2656 C CA . GLN A 1 372 ? -6.266 -12.995 -4.520 1.00 39.45 369 GLN A CA 1
ATOM 2657 C C . GLN A 1 372 ? -5.652 -12.162 -5.643 1.00 39.14 369 GLN A C 1
ATOM 2658 O O . GLN A 1 372 ? -4.650 -12.566 -6.226 1.00 39.52 369 GLN A O 1
ATOM 2664 N N . LYS A 1 373 ? -6.232 -10.995 -5.919 1.00 39.49 370 LYS A N 1
ATOM 2665 C CA . LYS A 1 373 ? -5.743 -10.126 -6.994 1.00 40.02 370 LYS A CA 1
ATOM 2666 C C . LYS A 1 373 ? -4.405 -9.444 -6.689 1.00 39.34 370 LYS A C 1
ATOM 2667 O O . LYS A 1 373 ? -3.745 -8.964 -7.612 1.00 39.58 370 LYS A O 1
ATOM 2673 N N . LEU A 1 374 ? -4.001 -9.408 -5.418 1.00 38.67 371 LEU A N 1
ATOM 2674 C CA . LEU A 1 374 ? -2.680 -8.893 -5.037 1.00 38.38 371 LEU A CA 1
ATOM 2675 C C . LEU A 1 374 ? -1.534 -9.856 -5.377 1.00 38.69 371 LEU A C 1
ATOM 2676 O O . LEU A 1 374 ? -0.372 -9.449 -5.380 1.00 38.97 371 LEU A O 1
ATOM 2681 N N . LEU A 1 375 ? -1.847 -11.122 -5.649 1.00 38.28 372 LEU A N 1
ATOM 2682 C CA . LEU A 1 375 ? -0.817 -12.137 -5.880 1.00 38.28 372 LEU A CA 1
ATOM 2683 C C . LEU A 1 375 ? -0.194 -12.120 -7.283 1.00 38.61 372 LEU A C 1
ATOM 2684 O O . LEU A 1 375 ? 0.783 -12.827 -7.518 1.00 38.09 372 LEU A O 1
ATOM 2689 N N . ASP A 1 376 ? -0.746 -11.332 -8.208 1.00 40.17 373 ASP A N 1
ATOM 2690 C CA . ASP A 1 376 ? -0.139 -11.151 -9.535 1.00 41.48 373 ASP A CA 1
ATOM 2691 C C . ASP A 1 376 ? 1.064 -10.203 -9.436 1.00 41.22 373 ASP A C 1
ATOM 2692 O O . ASP A 1 376 ? 0.923 -8.992 -9.592 1.00 40.70 373 ASP A O 1
ATOM 2697 N N . LEU A 1 377 ? 2.247 -10.774 -9.208 1.00 42.05 374 LEU A N 1
ATOM 2698 C CA . LEU A 1 377 ? 3.482 -9.997 -9.015 1.00 42.97 374 LEU A CA 1
ATOM 2699 C C . LEU A 1 377 ? 4.238 -9.654 -10.306 1.00 43.83 374 LEU A C 1
ATOM 2700 O O . LEU A 1 377 ? 5.381 -9.184 -10.242 1.00 43.62 374 LEU A O 1
ATOM 2705 N N . SER A 1 378 ? 3.613 -9.879 -11.465 1.00 45.03 375 SER A N 1
ATOM 2706 C CA . SER A 1 378 ? 4.220 -9.547 -12.749 1.00 45.62 375 SER A CA 1
ATOM 2707 C C . SER A 1 378 ? 4.377 -8.041 -12.885 1.00 46.36 375 SER A C 1
ATOM 2708 O O . SER A 1 378 ? 3.419 -7.298 -12.700 1.00 45.44 375 SER A O 1
ATOM 2711 N N . THR A 1 379 ? 5.591 -7.615 -13.225 1.00 48.62 376 THR A N 1
ATOM 2712 C CA . THR A 1 379 ? 5.946 -6.200 -13.339 1.00 49.77 376 THR A CA 1
ATOM 2713 C C . THR A 1 379 ? 5.950 -5.671 -14.796 1.00 50.38 376 THR A C 1
ATOM 2714 O O . THR A 1 379 ? 6.365 -4.536 -15.034 1.00 49.63 376 THR A O 1
ATOM 2718 N N . GLU A 1 380 ? 5.481 -6.479 -15.754 1.00 51.13 377 GLU A N 1
ATOM 2719 C CA . GLU A 1 380 ? 5.476 -6.096 -17.176 1.00 52.17 377 GLU A CA 1
ATOM 2720 C C . GLU A 1 380 ? 4.175 -5.390 -17.539 1.00 49.79 377 GLU A C 1
ATOM 2721 O O . GLU A 1 380 ? 3.096 -5.977 -17.438 1.00 48.39 377 GLU A O 1
ATOM 2727 N N . ASP A 1 381 ? 4.293 -4.141 -17.982 1.00 47.60 378 ASP A N 1
ATOM 2728 C CA . ASP A 1 381 ? 3.135 -3.302 -18.269 1.00 46.17 378 ASP A CA 1
ATOM 2729 C C . ASP A 1 381 ? 2.592 -3.620 -19.657 1.00 46.30 378 ASP A C 1
ATOM 2730 O O . ASP A 1 381 ? 3.341 -3.593 -20.636 1.00 47.18 378 ASP A O 1
ATOM 2735 N N . ASP A 1 382 ? 1.293 -3.919 -19.726 1.00 45.07 379 ASP A N 1
ATOM 2736 C CA . ASP A 1 382 ? 0.594 -4.169 -20.996 1.00 44.20 379 ASP A CA 1
ATOM 2737 C C . ASP A 1 382 ? -0.347 -3.016 -21.390 1.00 43.35 379 ASP A C 1
ATOM 2738 O O . ASP A 1 382 ? -1.193 -3.176 -22.272 1.00 44.46 379 ASP A O 1
ATOM 2743 N N . GLY A 1 383 ? -0.196 -1.865 -20.735 1.00 42.11 380 GLY A N 1
ATOM 2744 C CA . GLY A 1 383 ? -0.986 -0.670 -21.029 1.00 41.12 380 GLY A CA 1
ATOM 2745 C C . GLY A 1 383 ? -2.460 -0.731 -20.665 1.00 40.19 380 GLY A C 1
ATOM 2746 O O . GLY A 1 383 ? -3.242 0.096 -21.140 1.00 39.96 380 GLY A O 1
ATOM 2747 N N . THR A 1 384 ? -2.832 -1.683 -19.808 1.00 38.97 381 THR A N 1
ATOM 2748 C CA . THR A 1 384 ? -4.228 -1.934 -19.455 1.00 38.96 381 THR A CA 1
ATOM 2749 C C . THR A 1 384 ? -4.563 -1.303 -18.112 1.00 37.64 381 THR A C 1
ATOM 2750 O O . THR A 1 384 ? -3.675 -1.063 -17.291 1.00 36.73 381 THR A O 1
ATOM 2754 N N . VAL A 1 385 ? -5.847 -1.031 -17.902 1.00 36.78 382 VAL A N 1
ATOM 2755 C CA . VAL A 1 385 ? -6.338 -0.513 -16.627 1.00 36.41 382 VAL A CA 1
ATOM 2756 C C 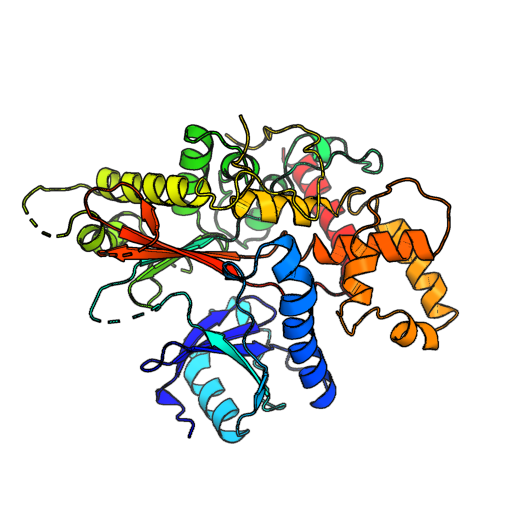. VAL A 1 385 ? -6.174 -1.577 -15.537 1.00 35.14 382 VAL A C 1
ATOM 2757 O O . VAL A 1 385 ? -5.724 -1.264 -14.439 1.00 35.08 382 VAL A O 1
ATOM 2761 N N . ALA A 1 386 ? -6.549 -2.816 -15.854 1.00 34.33 383 ALA A N 1
ATOM 2762 C CA . ALA A 1 386 ? -6.360 -3.980 -14.967 1.00 33.63 383 ALA A CA 1
ATOM 2763 C C . ALA A 1 386 ? -4.945 -4.120 -14.402 1.00 32.83 383 ALA A C 1
ATOM 2764 O O . ALA A 1 386 ? -4.784 -4.429 -13.222 1.00 33.04 383 ALA A O 1
ATOM 2766 N N . PHE A 1 387 ? -3.933 -3.908 -15.245 1.00 31.88 384 PHE A N 1
ATOM 2767 C CA . PHE A 1 387 ? -2.540 -3.938 -14.796 1.00 31.26 384 PHE A CA 1
ATOM 2768 C C . PHE A 1 387 ? -2.286 -2.788 -13.831 1.00 30.98 384 PHE A C 1
ATOM 2769 O O . PHE A 1 387 ? -1.778 -2.992 -12.730 1.00 30.95 384 PHE A O 1
ATOM 2777 N N . ALA A 1 388 ? -2.631 -1.581 -14.266 1.00 30.61 385 ALA A N 1
ATOM 2778 C CA . ALA A 1 388 ? -2.458 -0.386 -13.454 1.00 30.77 385 ALA A CA 1
ATOM 2779 C C . ALA A 1 388 ? -3.167 -0.504 -12.104 1.00 30.91 385 ALA A C 1
ATOM 2780 O O . ALA A 1 388 ? -2.584 -0.183 -11.065 1.00 30.51 385 ALA A O 1
ATOM 2782 N N . LEU A 1 389 ? -4.412 -0.982 -12.131 1.00 30.77 386 LEU A N 1
ATOM 2783 C CA . LEU A 1 389 ? -5.222 -1.149 -10.919 1.00 30.77 386 LEU A CA 1
ATOM 2784 C C . LEU A 1 389 ? -4.584 -2.134 -9.948 1.00 31.81 386 LEU A C 1
ATOM 2785 O O . LEU A 1 389 ? -4.508 -1.868 -8.749 1.00 32.62 386 LEU A O 1
ATOM 2790 N N . THR A 1 390 ? -4.122 -3.263 -10.477 1.00 32.11 387 THR A N 1
ATOM 2791 C CA . THR A 1 390 ? -3.421 -4.268 -9.682 1.00 32.34 387 THR A CA 1
ATOM 2792 C C . THR A 1 390 ? -2.207 -3.662 -8.964 1.00 33.08 387 THR A C 1
ATOM 2793 O O . THR A 1 390 ? -2.038 -3.856 -7.757 1.00 34.20 387 THR A O 1
ATOM 2797 N N . LYS A 1 391 ? -1.387 -2.915 -9.700 1.00 33.22 388 LYS A N 1
ATOM 2798 C CA . LYS A 1 391 ? -0.197 -2.271 -9.128 1.00 33.49 388 LYS A CA 1
ATOM 2799 C C . LYS A 1 391 ? -0.547 -1.191 -8.096 1.00 33.00 388 LYS A C 1
ATOM 2800 O O . LYS A 1 391 ? 0.192 -0.998 -7.126 1.00 33.61 388 LYS A O 1
ATOM 2806 N N . VAL A 1 392 ? -1.656 -0.484 -8.317 1.00 32.07 389 VAL A N 1
ATOM 2807 C CA . VAL A 1 392 ? -2.144 0.526 -7.369 1.00 31.31 389 VAL A CA 1
ATOM 2808 C C . VAL A 1 392 ? -2.545 -0.112 -6.037 1.00 30.62 389 VAL A C 1
ATOM 2809 O O . VAL A 1 392 ? -2.154 0.377 -4.976 1.00 30.15 389 VAL A O 1
ATOM 2813 N N . GLN A 1 393 ? -3.302 -1.203 -6.095 1.00 29.86 390 GLN A N 1
ATOM 2814 C CA . GLN A 1 393 ? -3.761 -1.866 -4.872 1.00 29.93 390 GLN A CA 1
ATOM 2815 C C . GLN A 1 393 ? -2.611 -2.514 -4.121 1.00 29.67 390 GLN A C 1
ATOM 2816 O O . GLN A 1 393 ? -2.608 -2.520 -2.894 1.00 30.00 390 GLN A O 1
ATOM 2822 N N . GLN A 1 394 ? -1.638 -3.046 -4.856 1.00 29.56 391 GLN A N 1
ATOM 2823 C CA . GLN A 1 394 ? -0.409 -3.565 -4.255 1.00 29.57 391 GLN A CA 1
ATOM 2824 C C . GLN A 1 394 ? 0.407 -2.465 -3.564 1.00 29.01 391 GLN A C 1
ATOM 2825 O O . GLN A 1 394 ? 0.949 -2.682 -2.478 1.00 29.22 391 GLN A O 1
ATOM 2831 N N . TYR A 1 395 ? 0.478 -1.290 -4.187 1.00 28.38 392 TYR A N 1
ATOM 2832 C CA . TYR A 1 395 ? 1.228 -0.164 -3.628 1.00 28.02 392 TYR A CA 1
ATOM 2833 C C . TYR A 1 395 ? 0.637 0.336 -2.306 1.00 27.27 392 TYR A C 1
ATOM 2834 O O . TYR A 1 395 ? 1.383 0.681 -1.388 1.00 27.64 392 TYR A O 1
ATOM 2843 N N . ARG A 1 396 ? -0.692 0.381 -2.222 1.00 25.93 393 ARG A N 1
ATOM 2844 C CA . ARG A 1 396 ? -1.385 0.767 -0.986 1.00 25.00 393 ARG A CA 1
ATOM 2845 C C . ARG A 1 396 ? -1.082 -0.189 0.166 1.00 24.50 393 ARG A C 1
ATOM 2846 O O . ARG A 1 396 ? -0.910 0.235 1.311 1.00 24.05 393 ARG A O 1
ATOM 2854 N N . VAL A 1 397 ? -1.024 -1.478 -0.148 1.00 24.27 394 VAL A N 1
ATOM 2855 C CA . VAL A 1 397 ? -0.688 -2.496 0.839 1.00 24.36 394 VAL A CA 1
ATOM 2856 C C . VAL A 1 397 ? 0.765 -2.335 1.318 1.00 24.68 394 VAL A C 1
ATOM 2857 O O . VAL A 1 397 ? 1.042 -2.471 2.514 1.00 24.72 394 VAL A O 1
ATOM 2861 N N . ALA A 1 398 ? 1.677 -2.040 0.393 1.00 25.03 395 ALA A N 1
ATOM 2862 C CA . ALA A 1 398 ? 3.077 -1.767 0.738 1.00 25.53 395 ALA A CA 1
ATOM 2863 C C . ALA A 1 398 ? 3.233 -0.515 1.613 1.00 26.63 395 ALA A C 1
ATOM 2864 O O . ALA A 1 398 ? 4.030 -0.527 2.553 1.00 26.70 395 ALA A O 1
ATOM 2866 N N A MET A 1 399 ? 2.488 0.549 1.288 0.50 27.34 396 MET A N 1
ATOM 2867 N N B MET A 1 399 ? 2.486 0.548 1.311 0.50 27.27 396 MET A N 1
ATOM 2868 C CA A MET A 1 399 ? 2.428 1.767 2.114 0.50 27.86 396 MET A CA 1
ATOM 2869 C CA B MET A 1 399 ? 2.501 1.757 2.142 0.50 27.77 396 MET A CA 1
ATOM 2870 C C A MET A 1 399 ? 2.045 1.441 3.560 0.50 28.23 396 MET A C 1
ATOM 2871 C C B MET A 1 399 ? 2.013 1.484 3.573 0.50 28.17 396 MET A C 1
ATOM 2872 O O A MET A 1 399 ? 2.648 1.958 4.502 0.50 28.44 396 MET A O 1
ATOM 2873 O O B MET A 1 399 ? 2.516 2.084 4.525 0.50 28.41 396 MET A O 1
ATOM 2882 N N . THR A 1 400 ? 1.037 0.586 3.717 1.00 28.54 397 THR A N 1
ATOM 2883 C CA . THR A 1 400 ? 0.559 0.152 5.037 1.00 29.10 397 THR A CA 1
ATOM 2884 C C . THR A 1 400 ? 1.618 -0.618 5.834 1.00 29.76 397 THR A C 1
ATOM 2885 O O . THR A 1 400 ? 1.743 -0.428 7.047 1.00 29.66 397 THR A O 1
ATOM 2889 N N . ALA A 1 401 ? 2.371 -1.479 5.148 1.00 30.25 398 ALA A N 1
ATOM 2890 C CA . ALA A 1 401 ? 3.456 -2.239 5.780 1.00 30.42 398 ALA A CA 1
ATOM 2891 C C . ALA A 1 401 ? 4.671 -1.375 6.113 1.00 30.54 398 ALA A C 1
ATOM 2892 O O . ALA A 1 401 ? 5.394 -1.673 7.066 1.00 30.20 398 ALA A O 1
ATOM 2894 N N . LYS A 1 402 ? 4.893 -0.322 5.324 1.00 30.89 399 LYS A N 1
ATOM 2895 C CA . LYS A 1 402 ? 5.973 0.632 5.584 1.00 31.56 399 LYS A CA 1
ATOM 2896 C C . LYS A 1 402 ? 5.710 1.562 6.762 1.00 32.17 399 LYS A C 1
ATOM 2897 O O . LYS A 1 402 ? 6.650 2.134 7.290 1.00 32.53 399 LYS A O 1
ATOM 2903 N N . ASP A 1 403 ? 4.449 1.739 7.148 1.00 32.98 400 ASP A N 1
ATOM 2904 C CA . ASP A 1 403 ? 4.087 2.633 8.245 1.00 34.58 400 ASP A CA 1
ATOM 2905 C C . ASP A 1 403 ? 3.531 1.880 9.467 1.00 34.60 400 ASP A C 1
ATOM 2906 O O . ASP A 1 403 ? 2.936 2.494 10.356 1.00 34.38 400 ASP A O 1
ATOM 2911 N N . CYS A 1 404 ? 3.740 0.565 9.531 1.00 35.07 401 CYS A N 1
ATOM 2912 C CA . CYS A 1 404 ? 3.197 -0.240 10.630 1.00 35.42 401 CYS A CA 1
ATOM 2913 C C . CYS A 1 404 ? 4.168 -0.278 11.811 1.00 36.05 401 CYS A C 1
ATOM 2914 O O . CYS A 1 404 ? 5.366 -0.014 11.659 1.00 35.78 401 CYS A O 1
ATOM 2917 N N . SER A 1 405 ? 3.635 -0.603 12.985 1.00 36.82 402 SER A N 1
ATOM 2918 C CA . SER A 1 405 ? 4.431 -0.732 14.205 1.00 37.75 402 SER A CA 1
ATOM 2919 C C . SER A 1 405 ? 4.540 -2.196 14.636 1.00 38.80 402 SER A C 1
ATOM 2920 O O . SER A 1 405 ? 3.641 -2.998 14.377 1.00 38.73 402 SER A O 1
ATOM 2923 N N . ILE A 1 406 ? 5.651 -2.528 15.289 1.00 40.07 403 ILE A N 1
ATOM 2924 C CA . ILE A 1 406 ? 5.894 -3.863 15.828 1.00 41.02 403 ILE A CA 1
ATOM 2925 C C . ILE A 1 406 ? 5.974 -3.739 17.343 1.00 42.04 403 ILE A C 1
ATOM 2926 O O . ILE A 1 406 ? 6.792 -2.977 17.854 1.00 42.58 403 ILE A O 1
ATOM 2931 N N . MET A 1 407 ? 5.129 -4.492 18.047 1.00 43.41 404 MET A N 1
ATOM 2932 C CA . MET A 1 407 ? 5.110 -4.517 19.510 1.00 44.60 404 MET A CA 1
ATOM 2933 C C . MET A 1 407 ? 5.763 -5.804 20.016 1.00 43.23 404 MET A C 1
ATOM 2934 O O . MET A 1 407 ? 5.326 -6.895 19.663 1.00 42.82 404 MET A O 1
ATOM 2939 N N . ILE A 1 408 ? 6.800 -5.663 20.844 1.00 42.77 405 ILE A N 1
ATOM 2940 C CA . ILE A 1 408 ? 7.500 -6.796 21.466 1.00 41.88 405 ILE A CA 1
ATOM 2941 C C . ILE A 1 408 ? 7.219 -6.798 22.970 1.00 42.64 405 ILE A C 1
ATOM 2942 O O . ILE A 1 408 ? 7.542 -5.836 23.656 1.00 42.49 405 ILE A O 1
ATOM 2947 N N . ALA A 1 409 ? 6.628 -7.884 23.468 1.00 44.17 406 ALA A N 1
ATOM 2948 C CA . ALA A 1 409 ? 6.359 -8.050 24.897 1.00 45.74 406 ALA A CA 1
ATOM 2949 C C . ALA A 1 409 ? 7.473 -8.866 25.559 1.00 48.07 406 ALA A C 1
ATOM 2950 O O . ALA A 1 409 ? 8.064 -9.745 24.932 1.00 49.08 406 ALA A O 1
ATOM 2952 N N . LEU A 1 410 ? 7.761 -8.544 26.819 1.00 49.68 407 LEU A N 1
ATOM 2953 C CA . LEU A 1 410 ? 8.718 -9.282 27.638 1.00 50.28 407 LEU A CA 1
ATOM 2954 C C . LEU A 1 410 ? 8.151 -9.417 29.045 1.00 52.78 407 LEU A C 1
ATOM 2955 O O . LEU A 1 410 ? 7.710 -8.428 29.635 1.00 52.79 407 LEU A O 1
ATOM 2960 N N . SER A 1 411 ? 8.155 -10.642 29.565 1.00 55.90 408 SER A N 1
ATOM 2961 C CA . SER A 1 411 ? 7.718 -10.923 30.931 1.00 59.64 408 SER A CA 1
ATOM 2962 C C . SER A 1 411 ? 8.591 -12.033 31.518 1.00 62.37 408 SER A C 1
ATOM 2963 O O . SER A 1 411 ? 8.883 -13.000 30.819 1.00 62.57 408 SER A O 1
ATOM 2966 N N . PRO A 1 412 ? 9.005 -11.907 32.796 1.00 65.93 409 PRO A N 1
ATOM 2967 C CA . PRO A 1 412 ? 9.802 -12.975 33.391 1.00 68.37 409 PRO A CA 1
ATOM 2968 C C . PRO A 1 412 ? 8.913 -14.160 33.769 1.00 70.81 409 PRO A C 1
ATOM 2969 O O . PRO A 1 412 ? 7.871 -13.963 34.404 1.00 71.29 409 PRO A O 1
ATOM 2973 N N . CYS A 1 413 ? 9.317 -15.366 33.365 1.00 73.24 410 CYS A N 1
ATOM 2974 C CA . CYS A 1 413 ? 8.547 -16.587 33.627 1.00 75.29 410 CYS A CA 1
ATOM 2975 C C . CYS A 1 413 ? 9.167 -17.388 34.766 1.00 76.02 410 CYS A C 1
ATOM 2976 O O . CYS A 1 413 ? 8.505 -17.672 35.765 1.00 76.58 410 CYS A O 1
ATOM 2979 N N . PRO A 1 423 ? 6.832 -21.797 27.020 1.00 82.00 420 PRO A N 1
ATOM 2980 C CA . PRO A 1 423 ? 6.261 -21.255 25.788 1.00 80.28 420 PRO A CA 1
ATOM 2981 C C . PRO A 1 423 ? 7.370 -20.830 24.788 1.00 78.62 420 PRO A C 1
ATOM 2982 O O . PRO A 1 423 ? 7.977 -21.719 24.180 1.00 78.62 420 PRO A O 1
ATOM 2986 N N . VAL A 1 424 ? 7.644 -19.528 24.625 1.00 76.54 421 VAL A N 1
ATOM 2987 C CA . VAL A 1 424 ? 8.726 -19.034 23.749 1.00 73.42 421 VAL A CA 1
ATOM 2988 C C . VAL A 1 424 ? 9.619 -18.100 24.573 1.00 71.84 421 VAL A C 1
ATOM 2989 O O . VAL A 1 424 ? 9.126 -17.137 25.159 1.00 71.66 421 VAL A O 1
ATOM 2993 N N . ILE A 1 425 ? 10.921 -18.400 24.620 1.00 69.84 422 ILE A N 1
ATOM 2994 C CA . ILE A 1 425 ? 11.855 -17.809 25.593 1.00 69.84 422 ILE A CA 1
ATOM 2995 C C . ILE A 1 425 ? 13.200 -17.485 24.916 1.00 69.28 422 ILE A C 1
ATOM 2996 O O . ILE A 1 425 ? 13.733 -18.346 24.215 1.00 67.87 422 ILE A O 1
ATOM 3001 N N . PRO A 1 426 ? 13.757 -16.260 25.120 1.00 69.97 423 PRO A N 1
ATOM 3002 C CA . PRO A 1 426 ? 15.127 -16.003 24.685 1.00 70.42 423 PRO A CA 1
ATOM 3003 C C . PRO A 1 426 ? 16.094 -16.008 25.863 1.00 70.43 423 PRO A C 1
ATOM 3004 O O . PRO A 1 426 ? 15.671 -15.889 27.015 1.00 67.71 423 PRO A O 1
ATOM 3008 N N . SER A 1 427 ? 17.383 -16.136 25.566 1.00 73.54 424 SER A N 1
ATOM 3009 C CA . SER A 1 427 ? 18.415 -16.147 26.605 1.00 77.01 424 SER A CA 1
ATOM 3010 C C . SER A 1 427 ? 18.607 -14.744 27.200 1.00 79.10 424 SER A C 1
ATOM 3011 O O . SER A 1 427 ? 18.542 -13.744 26.482 1.00 81.79 424 SER A O 1
ATOM 3014 N N . SER A 1 428 ? 18.823 -14.693 28.515 1.00 80.18 425 SER A N 1
ATOM 3015 C CA . SER A 1 428 ? 18.967 -13.436 29.270 1.00 80.27 425 SER A CA 1
ATOM 3016 C C . SER A 1 428 ? 19.463 -13.739 30.690 1.00 82.57 425 SER A C 1
ATOM 3017 O O . SER A 1 428 ? 19.615 -14.908 31.059 1.00 83.20 425 SER A O 1
ATOM 3020 N N . ARG A 1 429 ? 19.705 -12.691 31.480 1.00 82.91 426 ARG A N 1
ATOM 3021 C CA . ARG A 1 429 ? 20.071 -12.858 32.896 1.00 83.57 426 ARG A CA 1
ATOM 3022 C C . ARG A 1 429 ? 18.844 -13.007 33.809 1.00 84.30 426 ARG A C 1
ATOM 3023 O O . ARG A 1 429 ? 18.996 -13.170 35.019 1.00 84.89 426 ARG A O 1
ATOM 3031 N N . SER A 1 430 ? 17.643 -12.905 33.236 1.00 83.66 427 SER A N 1
ATOM 3032 C CA . SER A 1 430 ? 16.427 -13.447 33.839 1.00 83.72 427 SER A CA 1
ATOM 3033 C C . SER A 1 430 ? 16.005 -14.632 32.956 1.00 84.53 427 SER A C 1
ATOM 3034 O O . SER A 1 430 ? 16.822 -15.146 32.184 1.00 82.50 427 SER A O 1
ATOM 3037 N N . ARG A 1 431 ? 14.755 -15.080 33.082 1.00 86.01 428 ARG A N 1
ATOM 3038 C CA . ARG A 1 431 ? 14.164 -16.018 32.122 1.00 85.44 428 ARG A CA 1
ATOM 3039 C C . ARG A 1 431 ? 12.867 -15.403 31.600 1.00 84.08 428 ARG A C 1
ATOM 3040 O O . ARG A 1 431 ? 11.853 -15.397 32.302 1.00 84.45 428 ARG A O 1
ATOM 3048 N N . LEU A 1 432 ? 12.920 -14.878 30.371 1.00 81.84 429 LEU A N 1
ATOM 3049 C CA . LEU A 1 432 ? 11.848 -14.042 29.805 1.00 80.96 429 LEU A CA 1
ATOM 3050 C C . LEU A 1 432 ? 10.966 -14.777 28.792 1.00 77.24 429 LEU A C 1
ATOM 3051 O O . LEU A 1 432 ? 11.470 -15.397 27.870 1.00 74.62 429 LEU A O 1
ATOM 3056 N N . ALA A 1 433 ? 9.649 -14.702 28.975 1.00 74.36 430 ALA A N 1
ATOM 3057 C CA . ALA A 1 433 ? 8.688 -15.180 27.980 1.00 72.24 430 ALA A CA 1
ATOM 3058 C C . ALA A 1 433 ? 8.295 -13.994 27.103 1.00 69.17 430 ALA A C 1
ATOM 3059 O O . ALA A 1 433 ? 7.883 -12.954 27.626 1.00 69.18 430 ALA A O 1
ATOM 3061 N N . PHE A 1 434 ? 8.419 -14.150 25.783 1.00 64.61 431 PHE A N 1
ATOM 3062 C CA . PHE A 1 434 ? 8.193 -13.044 24.846 1.00 61.23 431 PHE A CA 1
ATOM 3063 C C . PHE A 1 434 ? 7.058 -13.294 23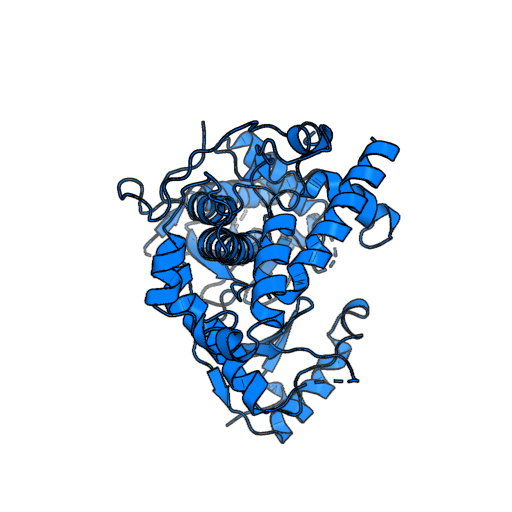.850 1.00 59.42 431 PHE A C 1
ATOM 3064 O O . PHE A 1 434 ? 6.799 -14.432 23.446 1.00 58.95 431 PHE A O 1
ATOM 3072 N N . SER A 1 435 ? 6.400 -12.203 23.462 1.00 57.36 432 SER A N 1
ATOM 3073 C CA . SER A 1 435 ? 5.361 -12.206 22.434 1.00 55.30 432 SER A CA 1
ATOM 3074 C C . SER A 1 435 ? 5.669 -11.105 21.423 1.00 52.39 432 SER A C 1
ATOM 3075 O O . SER A 1 435 ? 6.309 -10.109 21.764 1.00 51.25 432 SER A O 1
ATOM 3078 N N . VAL A 1 436 ? 5.228 -11.300 20.182 1.00 49.74 433 VAL A N 1
ATOM 3079 C CA . VAL A 1 436 ? 5.414 -10.308 19.121 1.00 48.79 433 VAL A CA 1
ATOM 3080 C C . VAL A 1 436 ? 4.087 -10.072 18.399 1.00 49.10 433 VAL A C 1
ATOM 3081 O O . VAL A 1 436 ? 3.286 -11.000 18.227 1.00 49.23 433 VAL A O 1
ATOM 3085 N N . SER A 1 437 ? 3.865 -8.820 17.997 1.00 48.48 434 SER A N 1
ATOM 3086 C CA . SER A 1 437 ? 2.639 -8.400 17.316 1.00 48.86 434 SER A CA 1
ATOM 3087 C C . SER A 1 437 ? 2.932 -7.321 16.283 1.00 48.22 434 SER A C 1
ATOM 3088 O O . SER A 1 437 ? 3.969 -6.664 16.352 1.00 48.45 434 SER A O 1
ATOM 3091 N N . VAL A 1 438 ? 2.016 -7.158 15.329 1.00 48.33 435 VAL A N 1
ATOM 3092 C CA . VAL A 1 438 ? 2.028 -6.018 14.408 1.00 48.32 435 VAL A CA 1
ATOM 3093 C C . VAL A 1 438 ? 0.815 -5.137 14.696 1.00 48.11 435 VAL A C 1
ATOM 3094 O O . VAL A 1 438 ? -0.296 -5.636 14.911 1.00 47.37 435 VAL A O 1
ATOM 3098 N N . LEU A 1 439 ? 1.054 -3.827 14.674 1.00 47.52 436 LEU A N 1
ATOM 3099 C CA . LEU A 1 439 ? 0.049 -2.803 14.924 1.00 46.91 436 LEU A CA 1
ATOM 3100 C C . LEU A 1 439 ? -0.041 -1.881 13.721 1.00 45.39 436 LEU A C 1
ATOM 3101 O O . LEU A 1 439 ? 0.865 -1.863 12.886 1.00 46.06 436 LEU A O 1
ATOM 3106 N N . ASP A 1 440 ? -1.131 -1.115 13.652 1.00 43.66 437 ASP A N 1
ATOM 3107 C CA . ASP A 1 440 ? -1.295 -0.035 12.672 1.00 42.32 437 ASP A CA 1
ATOM 3108 C C . ASP A 1 440 ? -1.357 -0.600 11.244 1.00 41.27 437 ASP A C 1
ATOM 3109 O O . ASP A 1 440 ? -0.524 -0.279 10.388 1.00 40.34 437 ASP A O 1
ATOM 3114 N N . LEU A 1 441 ? -2.358 -1.452 11.016 1.00 40.60 438 LEU A N 1
ATOM 3115 C CA . LEU A 1 441 ? -2.549 -2.146 9.739 1.00 40.05 438 LEU A CA 1
ATOM 3116 C C . LEU A 1 441 ? -3.899 -1.819 9.103 1.00 40.43 438 LEU A C 1
ATOM 3117 O O . LEU A 1 441 ? -4.648 -2.717 8.714 1.00 40.51 438 LEU A O 1
ATOM 3122 N N . ASP A 1 442 ? -4.205 -0.527 9.007 1.00 41.44 439 ASP A N 1
ATOM 3123 C CA . ASP A 1 442 ? -5.343 -0.069 8.201 1.00 42.69 439 ASP A CA 1
ATOM 3124 C C . ASP A 1 442 ? -4.807 0.335 6.830 1.00 40.86 439 ASP A C 1
ATOM 3125 O O . ASP A 1 442 ? -3.781 1.023 6.735 1.00 39.72 439 ASP A O 1
ATOM 3130 N N . LEU A 1 443 ? -5.481 -0.130 5.776 1.00 38.45 440 LEU A N 1
ATOM 3131 C CA . LEU A 1 443 ? -5.003 0.069 4.412 1.00 36.93 440 LEU A CA 1
ATOM 3132 C C . LEU A 1 443 ? -4.977 1.551 4.093 1.00 36.52 440 LEU A C 1
ATOM 3133 O O . LEU A 1 443 ? -5.913 2.284 4.418 1.00 36.73 440 LEU A O 1
ATOM 3138 N N . LYS A 1 444 ? -3.886 1.983 3.474 1.00 36.16 441 LYS A N 1
ATOM 3139 C CA . LYS A 1 444 ? -3.700 3.383 3.144 1.00 35.66 441 LYS A CA 1
ATOM 3140 C C . LYS A 1 444 ? -4.632 3.739 1.993 1.00 35.10 441 LYS A C 1
ATOM 3141 O O . LYS A 1 444 ? -4.871 2.897 1.125 1.00 34.49 441 LYS A O 1
ATOM 3147 N N . PRO A 1 445 ? -5.178 4.972 1.993 1.00 34.59 442 PRO A N 1
ATOM 3148 C CA . PRO A 1 445 ? -6.214 5.334 1.025 1.00 34.42 442 PRO A CA 1
ATOM 3149 C C . PRO A 1 445 ? -5.700 5.539 -0.404 1.00 35.06 442 PRO A C 1
ATOM 3150 O O . PRO A 1 445 ? -4.559 5.961 -0.610 1.00 33.86 442 PRO A O 1
ATOM 3154 N N . TYR A 1 446 ? -6.566 5.230 -1.368 1.00 36.53 443 TYR A N 1
ATOM 3155 C CA . TYR A 1 446 ? -6.328 5.466 -2.803 1.00 38.28 443 TYR A CA 1
ATOM 3156 C C . TYR A 1 446 ? -5.988 6.932 -3.114 1.00 39.06 443 TYR A C 1
ATOM 3157 O O . TYR A 1 446 ? -5.143 7.219 -3.966 1.00 38.58 443 TYR A O 1
ATOM 3166 N N . GLU A 1 447 ? -6.632 7.841 -2.384 1.00 39.83 444 GLU A N 1
ATOM 3167 C CA . GLU A 1 447 ? -6.572 9.272 -2.651 1.00 40.70 444 GLU A CA 1
ATOM 3168 C C . GLU A 1 447 ? -5.229 9.925 -2.306 1.00 39.97 444 GLU A C 1
ATOM 3169 O O . GLU A 1 447 ? -4.932 11.009 -2.812 1.00 40.70 444 GLU A O 1
ATOM 3175 N N . SER A 1 448 ? -4.428 9.277 -1.458 1.00 38.55 445 SER A N 1
ATOM 3176 C CA . SER A 1 448 ? -3.149 9.837 -1.002 1.00 37.92 445 SER A CA 1
ATOM 3177 C C . SER A 1 448 ? -1.959 9.582 -1.935 1.00 36.73 445 SER A C 1
ATOM 3178 O O . SER A 1 448 ? -0.864 10.051 -1.656 1.00 37.57 445 SER A O 1
ATOM 3181 N N . ILE A 1 449 ? -2.159 8.843 -3.024 1.00 35.57 446 ILE A N 1
ATOM 3182 C CA . ILE A 1 449 ? -1.050 8.430 -3.892 1.00 35.05 446 ILE A CA 1
ATOM 3183 C C . ILE A 1 449 ? -0.362 9.607 -4.610 1.00 34.87 446 ILE A C 1
ATOM 3184 O O . ILE A 1 449 ? 0.862 9.605 -4.734 1.00 34.60 446 ILE A O 1
ATOM 3189 N N . PRO A 1 450 ? -1.133 10.604 -5.089 1.00 35.36 447 PRO A N 1
ATOM 3190 C CA . PRO A 1 450 ? -0.495 11.834 -5.577 1.00 35.48 447 PRO A CA 1
ATOM 3191 C C . PRO A 1 450 ? 0.342 12.567 -4.522 1.00 35.41 447 PRO A C 1
ATOM 3192 O O . PRO A 1 450 ? 1.417 13.074 -4.844 1.00 35.45 447 PRO A O 1
ATOM 3196 N N . HIS A 1 451 ? -0.145 12.611 -3.283 1.00 35.56 448 HIS A N 1
ATOM 3197 C CA . HIS A 1 451 ? 0.620 13.171 -2.167 1.00 35.78 448 HIS A CA 1
ATOM 3198 C C . HIS A 1 451 ? 1.984 12.485 -2.003 1.00 36.33 448 HIS A C 1
ATOM 3199 O O . HIS A 1 451 ? 2.996 13.163 -1.817 1.00 36.49 448 HIS A O 1
ATOM 3206 N N . GLN A 1 452 ? 2.009 11.155 -2.092 1.00 36.87 449 GLN A N 1
ATOM 3207 C CA . GLN A 1 452 ? 3.265 10.394 -2.015 1.00 38.50 449 GLN A CA 1
ATOM 3208 C C . GLN A 1 452 ? 4.232 10.766 -3.140 1.00 38.06 449 GLN A C 1
ATOM 3209 O O . GLN A 1 452 ? 5.444 10.827 -2.926 1.00 37.19 449 GLN A O 1
ATOM 3215 N N . TYR A 1 453 ? 3.687 10.993 -4.333 1.00 38.07 450 TYR A N 1
ATOM 3216 C CA . TYR A 1 453 ? 4.474 11.430 -5.480 1.00 38.61 450 TYR A CA 1
ATOM 3217 C C . TYR A 1 453 ? 5.080 12.816 -5.242 1.00 38.43 450 TYR A C 1
ATOM 3218 O O . TYR A 1 453 ? 6.265 13.027 -5.498 1.00 38.59 450 TYR A O 1
ATOM 3227 N N . LYS A 1 454 ? 4.264 13.742 -4.747 1.00 38.37 451 LYS A N 1
ATOM 3228 C CA . LYS A 1 454 ? 4.707 15.115 -4.463 1.00 38.82 451 LYS A CA 1
ATOM 3229 C C . LYS A 1 454 ? 5.730 15.188 -3.333 1.00 38.83 451 LYS A C 1
ATOM 3230 O O . LYS A 1 454 ? 6.712 15.924 -3.425 1.00 39.38 451 LYS A O 1
ATOM 3236 N N . LEU A 1 455 ? 5.479 14.433 -2.268 1.00 38.97 452 LEU A N 1
ATOM 3237 C CA . LEU A 1 455 ? 6.356 14.399 -1.102 1.00 38.86 452 LEU A CA 1
ATOM 3238 C C . LEU A 1 455 ? 7.724 13.799 -1.433 1.00 39.60 452 LEU A C 1
ATOM 3239 O O . LEU A 1 455 ? 8.754 14.343 -1.032 1.00 39.11 452 LEU A O 1
ATOM 3244 N N . ASP A 1 456 ? 7.717 12.685 -2.166 1.00 40.30 453 ASP A N 1
ATOM 3245 C CA . ASP A 1 456 ? 8.944 11.973 -2.559 1.00 41.21 453 ASP A CA 1
ATOM 3246 C C . ASP A 1 456 ? 9.926 12.856 -3.333 1.00 41.72 453 ASP A C 1
ATOM 3247 O O . ASP A 1 456 ? 11.137 12.797 -3.104 1.00 41.71 453 ASP A O 1
ATOM 3252 N N . SER A 1 457 ? 9.390 13.650 -4.256 1.00 41.71 454 SER A N 1
ATOM 3253 C CA . SER A 1 457 ? 10.169 14.641 -4.995 1.00 41.81 454 SER A CA 1
ATOM 3254 C C . SER A 1 457 ? 10.879 15.612 -4.054 1.00 41.96 454 SER A C 1
ATOM 3255 O O . SER A 1 457 ? 12.083 15.835 -4.180 1.00 42.40 454 SER A O 1
ATOM 3258 N N . LYS A 1 458 ? 10.126 16.174 -3.111 1.00 41.66 455 LYS A N 1
ATOM 3259 C CA . LYS A 1 458 ? 10.666 17.151 -2.159 1.00 41.76 455 LYS A CA 1
ATOM 3260 C C . LYS A 1 458 ? 11.748 16.586 -1.242 1.00 41.67 455 LYS A C 1
ATOM 3261 O O . LYS A 1 458 ? 12.742 17.265 -0.971 1.00 41.74 455 LYS A O 1
ATOM 3267 N N . ILE A 1 459 ? 11.548 15.356 -0.767 1.00 41.03 456 ILE A N 1
ATOM 3268 C CA . ILE A 1 459 ? 12.525 14.686 0.103 1.00 40.57 456 ILE A CA 1
ATOM 3269 C C . ILE A 1 459 ? 13.863 14.514 -0.619 1.00 40.05 456 ILE A C 1
ATOM 3270 O O . ILE A 1 459 ? 14.920 14.799 -0.054 1.00 38.92 456 ILE A O 1
ATOM 3275 N N . VAL A 1 460 ? 13.801 14.073 -1.869 1.00 41.00 457 VAL A N 1
ATOM 3276 C CA . VAL A 1 460 ? 15.002 13.778 -2.644 1.00 42.62 457 VAL A CA 1
ATOM 3277 C C . VAL A 1 460 ? 15.705 15.069 -3.084 1.00 43.04 457 VAL A C 1
ATOM 3278 O O . VAL A 1 460 ? 16.931 15.162 -2.996 1.00 42.51 457 VAL A O 1
ATOM 3282 N N . ASN A 1 461 ? 14.936 16.056 -3.547 1.00 43.89 458 ASN A N 1
ATOM 3283 C CA . ASN A 1 461 ? 15.508 17.340 -3.978 1.00 43.92 458 ASN A CA 1
ATOM 3284 C C . ASN A 1 461 ? 16.160 18.103 -2.831 1.00 43.79 458 ASN A C 1
ATOM 3285 O O . ASN A 1 461 ? 17.264 18.633 -2.994 1.00 44.53 458 ASN A O 1
ATOM 3290 N N . TYR A 1 462 ? 15.489 18.147 -1.678 1.00 43.16 459 TYR A N 1
ATOM 3291 C CA . TYR A 1 462 ? 16.033 18.835 -0.504 1.00 43.31 459 TYR A CA 1
ATOM 3292 C C . TYR A 1 462 ? 17.274 18.147 0.050 1.00 44.26 459 TYR A C 1
ATOM 3293 O O . TYR A 1 462 ? 18.211 18.818 0.484 1.00 45.36 459 TYR A O 1
ATOM 3302 N N . TYR A 1 463 ? 17.263 16.816 0.062 1.00 45.84 460 TYR A N 1
ATOM 3303 C CA . TYR A 1 463 ? 18.443 16.039 0.443 1.00 46.70 460 TYR A CA 1
ATOM 3304 C C . TYR A 1 463 ? 19.591 16.309 -0.523 1.00 47.52 460 TYR A C 1
ATOM 3305 O O . TYR A 1 463 ? 20.708 16.574 -0.088 1.00 47.67 460 TYR A O 1
ATOM 3314 N N . SER A 1 464 ? 19.301 16.248 -1.824 1.00 49.64 461 SER A N 1
ATOM 3315 C CA . SER A 1 464 ? 20.291 16.529 -2.877 1.00 51.91 461 SER A CA 1
ATOM 3316 C C . SER A 1 464 ? 20.940 17.909 -2.761 1.00 53.55 461 SER A C 1
ATOM 3317 O O . SER A 1 464 ? 22.096 18.072 -3.144 1.00 54.45 461 SER A O 1
ATOM 3320 N N . LYS A 1 465 ? 20.193 18.893 -2.257 1.00 55.07 462 LYS A N 1
ATOM 3321 C CA . LYS A 1 465 ? 20.758 20.206 -1.929 1.00 55.57 462 LYS A CA 1
ATOM 3322 C C . LYS A 1 465 ? 21.695 20.122 -0.720 1.00 57.75 462 LYS A C 1
ATOM 3323 O O . LYS A 1 465 ? 22.807 20.646 -0.766 1.00 59.92 462 LYS A O 1
ATOM 3329 N N . THR A 1 466 ? 21.245 19.463 0.348 1.00 60.17 463 THR A N 1
ATOM 3330 C CA . THR A 1 466 ? 22.013 19.370 1.598 1.00 61.44 463 THR A CA 1
ATOM 3331 C C . THR A 1 466 ? 23.236 18.446 1.476 1.00 63.84 463 THR A C 1
ATOM 3332 O O . THR A 1 466 ? 24.373 18.916 1.549 1.00 65.53 463 THR A O 1
ATOM 3336 N N . VAL A 1 467 ? 22.994 17.146 1.288 1.00 65.81 464 VAL A N 1
ATOM 3337 C CA . VAL A 1 467 ? 24.052 16.117 1.167 1.00 66.88 464 VAL A CA 1
ATOM 3338 C C . VAL A 1 467 ? 25.034 16.111 2.346 1.00 66.43 464 VAL A C 1
ATOM 3339 O O . VAL A 1 467 ? 24.725 16.585 3.441 1.00 67.17 464 VAL A O 1
#

CATH classification: 3.30.200.110

Organism: Mus musculus (NCBI:txid10090)

Sequence (414 aa):
KMDENEWSYHGEGNKSLVVAHAQRCVVLRFLKFPPNKTSEEILQHLQNIVDFGKNVMKDFLGENYVHCGEVVQLPLEFVKQLCLKIQCERPESRCDKDLDTFSGYAMCLPNLTRLHRPILCVEIKPKCGFIPFSNDVTHEMKHKVCRYCMHQHLKVATGKWKKISKYCPLDLYSGNKQRMHFALRSLLQETQNNLRIFKNGELIYGCDLKELAHHLKPFFFPSGPHCTKAVIRELVHVITRVLLSSSEKARAGALRLGLQGPRVCEASPSGLPKGCLLYKTLQVQMLDQLDIEGLYPLYKRVEQYLEEFPEERKTLQIDGPYDEVFYQKLLDLSTEDDGTVAFALTKVQQYRVAMMTAKDCSIMIALSPCPVIPSSRSRLAFSVSVLDLDLKPYESIPHQYKLDSKIVNYYSKTV

B-factor: mean 52.81, std 17.49, range [16.28, 108.32]

Nearest PDB structures (foldseek):
  5mw8-assembly1_A  TM=1.002E+00  e=3.298E-78  Mus musculus
  5mwm-assembly1_A  TM=9.947E-01  e=2.908E-68  Mus musculus
  5mwl-assembly1_A  TM=9.582E-01  e=4.552E-63  Mus musculus
  5mwl-assembly2_B  TM=9.498E-01  e=2.315E-58  Mus musculus
  3uds-assembly3_A  TM=7.994E-01  e=2.895E-23  Arabidopsis thaliana

Solvent-accessible surface area: 20446 Å² total; per-residue (Å²): 248,63,65,42,101,52,7,59,43,38,22,27,33,73,109,12,2,34,0,2,5,67,136,150,39,35,12,5,30,1,15,7,54,68,114,186,171,80,49,134,95,9,70,107,86,3,72,23,14,4,31,0,1,105,36,0,0,56,78,13,1,16,131,130,32,4,66,15,23,126,30,38,124,18,78,92,114,7,0,82,56,1,34,131,76,8,84,109,109,16,65,155,90,64,39,118,51,57,17,6,39,156,12,2,38,0,2,32,19,55,3,27,2,53,163,247,159,54,11,0,0,4,23,1,32,2,52,13,4,8,1,21,48,13,151,67,16,110,51,129,51,5,44,90,2,1,75,9,9,4,37,0,33,46,28,40,66,99,64,116,61,190,120,81,5,121,0,0,0,6,6,0,10,18,12,68,101,145,47,0,23,61,0,6,109,6,0,8,133,28,19,5,32,1,3,47,0,8,34,76,13,108,73,25,49,2,107,118,66,149,101,1,5,143,58,0,79,73,5,0,43,126,166,47,138,57,83,37,172,17,0,15,115,27,5,2,45,0,3,0,69,4,6,34,37,38,95,32,138,106,169,78,39,50,10,187,25,52,62,103,38,58,124,95,1,113,35,22,102,148,39,17,20,118,2,0,9,1,49,30,0,6,13,0,1,2,4,12,24,19,11,6,27,7,2,48,67,7,22,112,60,1,41,120,52,7,130,114,88,83,138,48,69,185,94,60,43,0,69,11,66,12,34,125,77,11,26,10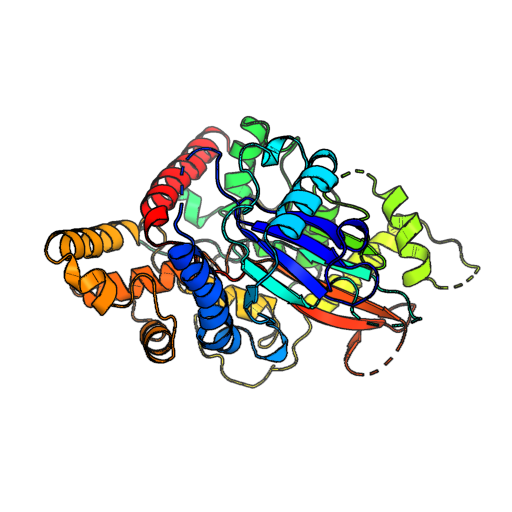6,136,2,58,86,50,64,70,132,81,107,54,60,39,64,24,0,24,22,5,0,13,0,13,4,0,0,17,0,2,44,27,1,7,1,8,0,9,0,27,32,58,146,88,60,15,74,14,160,24,152,0,25,20,61,21,7,4,48,49,13,20,23,40,49,2,104,24,0,28,100,31,82,130,43,6,41,134,1,2,64,66,19,54,157,70,110

Secondary structure (DSS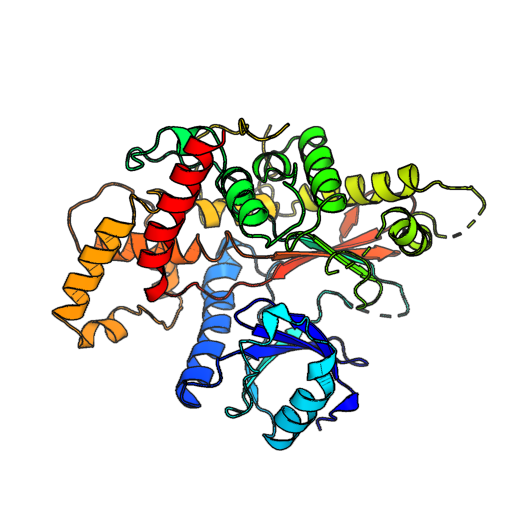P, 8-state):
---GGGEEEEEE-SSEE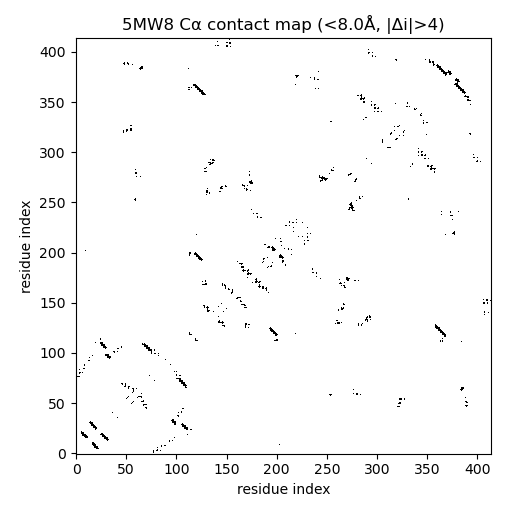EEEESSSSEEEEEEEE-----HHHHHHHHHHHHHHIIIIIHHHH-TTTB--PPEEE--HHHHHHHHHHHTTTS-GGGGGSEE--SS-EEEEEE-TTT-----EEEEE-----S----TT---GGGGTS-HHHHHHHHHHHHTSSSS-----HHHHSSS-HHHHHHHHHHHHHS-TTTEEEEESS-B-S---HHHHHHHHHHHH-------HHHHHHHHHHHHHHHHT--S-SSSPPS------S--S-SS------TTSHHHHHHHHHTT--S-HHHHHHHHHHHHHHHHH-TTHHHHTTTT----HHHHHHTT-------S-HHHHHHHHHHHHHHHHHHT-EEEEEEEE------SSS-EEEEEEEE--PPPPGGGHHHHHHHHHHHHHHHHHH-